Protein AF-A0A3S1CRU4-F1 (afdb_monomer)

Radius of gyration: 34.58 Å; Cα contacts (8 Å, |Δi|>4): 567; chains: 1; bounding box: 101×77×88 Å

Foldseek 3Di:
DDDLVCCVVCVVLQLVQVVLQVDPSVRSNVLSVVLVVLVVVLVVLVVVLVVLVVLLVVLVVVLVVCVVVVNPVSNVVSVVSNVVSVVVNVVSVVVSVVSVVVSVVSVLQRDDGDDPPADRDHDPLLDAFAAWDFDDDDDDPPDDDPQVVCVVVVQWAQPVQCVVPRFQDIHGDDPVVVVQVVLLVVLVCLCVVPVPADEDDFDQWADPVLCSVVSCPPNVPVFWDWDDDDVRIITGAQDVCSRVVCVCPPHDDDQVCPWHKHKYKDWHATPCPPCPPPPRDDNPGHRIDIDIDIDIDHDPVCVVVVVVSVVVSVVVSCVVVSHTDTGAFQFAQAPDLDPSSLVRSLVRLVSCVVSVHDDHPPNFFAYRRRPDGDQLRRLSSVLSVQQSVQVSVPQDPDPLSVVVVLCVVQDPPGDSCPDPSCVVPVVPVHRDGQQDDDDDPVVCVVVPVDHSSNSSVVVSVVCVVPDDDPDDDVVVVVVVVVVVVVVCVVDDDPPD

Nearest PDB structures (foldseek):
  6hdz-assembly1_A  TM=9.301E-01  e=5.511E-27  Pseudomonas aeruginosa
  7ap1-assembly1_A-2  TM=9.038E-01  e=4.448E-27  Klebsiella pneumoniae
  6he3-assembly1_A  TM=9.295E-01  e=1.370E-26  Pseudomonas aeruginosa
  6he1-assembly1_A  TM=9.240E-01  e=1.448E-25  Pseudomonas aeruginosa
  6r1n-assembly1_A-2  TM=9.636E-01  e=2.478E-24  Staphylococcus aureus

Solvent-accessible surface area (backbone atoms only — not comparable to full-atom values): 28426 Å² total; per-residue (Å²): 113,75,58,70,65,57,45,68,78,37,51,64,61,52,30,53,36,36,36,52,67,65,39,52,69,66,59,25,44,51,51,51,52,52,50,48,54,43,52,46,58,40,50,53,51,52,51,50,50,50,53,46,53,51,49,40,58,49,39,56,51,48,30,63,45,26,61,72,72,66,36,60,69,61,23,53,54,36,50,51,51,42,51,54,44,49,55,49,47,60,54,43,60,51,51,48,52,51,39,53,48,55,46,48,57,59,37,57,68,50,78,83,74,68,60,93,86,58,79,75,42,85,56,87,85,54,64,84,46,75,64,33,43,58,74,77,75,89,78,61,97,79,70,73,53,73,47,60,52,28,43,74,68,68,25,38,34,50,69,63,19,36,74,75,73,33,79,46,42,70,39,63,32,74,71,54,42,52,46,57,54,50,52,50,49,52,54,49,53,46,37,42,75,73,68,67,26,44,82,49,88,71,74,62,59,41,48,65,72,44,37,37,74,64,62,40,35,75,78,43,55,73,37,44,45,74,44,85,45,90,97,51,53,29,35,39,35,67,42,60,61,39,54,62,65,48,73,58,61,100,56,88,79,60,73,92,63,52,66,42,38,40,28,34,78,40,75,20,29,34,58,59,61,93,52,75,90,54,64,79,72,60,80,91,47,43,40,58,45,78,46,72,42,82,45,74,50,62,54,83,87,53,38,67,62,52,51,53,51,52,50,52,58,58,48,48,58,33,60,77,69,69,50,52,51,83,27,41,53,31,55,18,72,33,85,55,68,43,74,63,26,54,51,37,21,50,53,35,35,53,53,30,51,77,71,62,42,68,70,75,74,82,53,55,18,56,18,43,73,64,81,39,72,46,60,28,32,26,44,52,30,50,42,52,49,47,46,52,50,54,58,72,72,59,78,63,81,48,77,74,56,62,39,59,64,50,54,68,71,50,47,90,95,57,73,60,83,81,38,71,61,43,67,74,39,64,87,71,73,58,78,78,63,87,45,72,83,85,68,54,71,72,51,41,52,76,72,63,65,71,49,52,45,55,44,15,39,55,51,47,50,50,52,64,77,67,60,75,80,78,93,70,59,67,70,57,53,51,51,50,50,52,52,51,52,53,51,51,72,74,48,77,72,96,82,125

pLDDT: mean 89.97, std 9.86, range [47.0, 98.88]

Secondary structure (DSSP, 8-state):
---HHHHHH-HHHHHHHHHTTT--HHHHHHHHHHHHHHHHHHHHHHHHHHHHHHHHHHHHHHHHHHHHHT-HHHHHHHHHHHHHHHHHHHHHHHHHHHHHHHHHHHHHSPPPPPPTTSPP-SSGGG------BS------TTPPPHHHHHHHTT-EEHHHHHHHH-TT--EE-HHHHHHHHHHHHHHHHHHHHTS-PEE----SEE-HHHHHHTT-TTTTGGGS-EEEETTEEEEEPSSTHHHHHGGGTT----GGGPSEEEEEEEEEE---TT--SSS-SSSSS-SEEEEEEEEEE--TTTHHHHHHHHHHHHHHHHHHTT--B---------SSSSHHHHHHHHHHHHHHHHTT----SS-SSEEGGGTEE-HHHHHHHHHHHHHHHHHHT----STTTTTHHHHHHH-TT--STTSHHHHHHTTTSS---SSS--S-HHHHHHTT---HHHHHHHHHHHHHHT-PPPP--HHHHHHHHHHHHHHHHHS--S--

Structure (mmCIF, N/CA/C/O backbone):
data_AF-A0A3S1CRU4-F1
#
_entry.id   AF-A0A3S1CRU4-F1
#
loop_
_atom_site.group_PDB
_atom_site.id
_atom_site.type_symbol
_atom_site.label_atom_id
_atom_site.label_alt_id
_atom_site.label_comp_id
_atom_site.label_asym_id
_atom_site.label_entity_id
_atom_site.label_seq_id
_atom_site.pdbx_PDB_ins_code
_atom_site.Cartn_x
_atom_site.Cartn_y
_atom_site.Cartn_z
_atom_site.occupancy
_atom_site.B_iso_or_equiv
_atom_site.auth_seq_id
_atom_site.auth_comp_id
_atom_site.auth_asym_id
_atom_site.auth_atom_id
_atom_site.pdbx_PDB_model_num
ATOM 1 N N . MET A 1 1 ? -9.489 -0.286 13.761 1.00 92.62 1 MET A N 1
ATOM 2 C CA . MET A 1 1 ? -8.999 -0.083 15.146 1.00 92.62 1 MET A CA 1
ATOM 3 C C . MET A 1 1 ? -8.623 -1.430 15.743 1.00 92.62 1 MET A C 1
ATOM 5 O O . MET A 1 1 ? -9.184 -2.429 15.307 1.00 92.62 1 MET A O 1
ATOM 9 N N . LEU A 1 2 ? -7.693 -1.468 16.701 1.00 94.38 2 LEU A N 1
ATOM 10 C CA . LEU A 1 2 ? -7.370 -2.688 17.454 1.00 94.38 2 LEU A CA 1
ATOM 11 C C . LEU A 1 2 ? -8.413 -2.950 18.556 1.00 94.38 2 LEU A C 1
ATOM 13 O O . LEU A 1 2 ? -9.008 -2.009 19.081 1.00 94.38 2 LEU A O 1
ATOM 17 N N . ASP A 1 3 ? -8.614 -4.217 18.921 1.00 96.25 3 ASP A N 1
ATOM 18 C CA . ASP A 1 3 ? -9.485 -4.603 20.038 1.00 96.25 3 ASP A CA 1
ATOM 19 C C . ASP A 1 3 ? -8.827 -4.258 21.385 1.00 96.25 3 ASP A C 1
ATOM 21 O O . ASP A 1 3 ? -7.757 -4.767 21.723 1.00 96.25 3 ASP A O 1
ATOM 25 N N . ILE A 1 4 ? -9.492 -3.427 22.190 1.00 96.69 4 ILE A N 1
ATOM 26 C CA . ILE A 1 4 ? -9.035 -3.039 23.531 1.00 96.69 4 ILE A CA 1
ATOM 27 C C . ILE A 1 4 ? -8.886 -4.233 24.486 1.00 96.69 4 ILE A C 1
ATOM 29 O O . ILE A 1 4 ? -8.066 -4.200 25.407 1.00 96.69 4 ILE A O 1
ATOM 33 N N . LYS A 1 5 ? -9.631 -5.325 24.276 1.00 97.00 5 LYS A N 1
ATOM 34 C CA . LYS A 1 5 ? -9.402 -6.572 25.010 1.00 97.00 5 LYS A CA 1
ATOM 35 C C . LYS A 1 5 ? -8.066 -7.199 24.610 1.00 97.00 5 LYS A C 1
ATOM 37 O O . LYS A 1 5 ? -7.281 -7.519 25.496 1.00 97.00 5 LYS A O 1
ATOM 42 N N . TRP A 1 6 ? -7.771 -7.306 23.314 1.00 97.44 6 TRP A N 1
ATOM 43 C CA . TRP A 1 6 ? -6.476 -7.810 22.847 1.00 97.44 6 TRP A CA 1
ATOM 44 C C . TRP A 1 6 ? -5.304 -6.971 23.377 1.00 97.44 6 TRP A C 1
ATOM 46 O O . TRP A 1 6 ? -4.314 -7.551 23.814 1.00 97.44 6 TRP A O 1
ATOM 56 N N . ILE A 1 7 ? -5.433 -5.637 23.421 1.00 97.69 7 ILE A N 1
ATOM 57 C CA . ILE A 1 7 ? -4.404 -4.729 23.970 1.00 97.69 7 ILE A CA 1
ATOM 58 C C . ILE A 1 7 ? -4.123 -5.024 25.449 1.00 97.69 7 ILE A C 1
ATOM 60 O O . ILE A 1 7 ? -2.967 -5.164 25.841 1.00 97.69 7 ILE A O 1
ATOM 64 N N . ARG A 1 8 ? -5.176 -5.147 26.263 1.00 96.62 8 ARG A N 1
ATOM 65 C CA . ARG A 1 8 ? -5.100 -5.490 27.695 1.00 96.62 8 ARG A CA 1
ATOM 66 C C . ARG A 1 8 ? -4.447 -6.854 27.935 1.00 96.62 8 ARG A C 1
ATOM 68 O O . ARG A 1 8 ? -3.673 -7.001 28.876 1.00 96.62 8 ARG A O 1
ATOM 75 N N . ASP A 1 9 ? -4.770 -7.833 27.093 1.00 97.75 9 ASP A N 1
ATOM 76 C CA . ASP A 1 9 ? -4.267 -9.202 27.209 1.00 97.75 9 ASP A CA 1
ATOM 77 C C . ASP A 1 9 ? -2.822 -9.330 26.657 1.00 97.75 9 ASP A C 1
ATOM 79 O O . ASP A 1 9 ? -2.074 -10.206 27.088 1.00 97.75 9 ASP A O 1
ATOM 83 N N . ASN A 1 10 ? -2.397 -8.439 25.744 1.00 97.12 10 ASN A N 1
ATOM 84 C CA . ASN A 1 10 ? -1.111 -8.494 25.025 1.00 97.12 10 ASN A CA 1
ATOM 85 C C . ASN A 1 10 ? -0.343 -7.144 24.990 1.00 97.12 10 ASN A C 1
ATOM 87 O O . ASN A 1 10 ? 0.166 -6.757 23.932 1.00 97.12 10 ASN A O 1
ATOM 91 N N . PRO A 1 11 ? -0.183 -6.412 26.112 1.00 97.31 11 PRO A N 1
ATOM 92 C CA . PRO A 1 11 ? 0.330 -5.037 26.094 1.00 97.31 11 PRO A CA 1
ATOM 93 C C . PRO A 1 11 ? 1.755 -4.941 25.535 1.00 97.31 11 PRO A C 1
ATOM 95 O O . PRO A 1 11 ? 2.062 -4.059 24.737 1.00 97.31 11 PRO A O 1
ATOM 98 N N . LYS A 1 12 ? 2.615 -5.906 25.888 1.00 97.44 12 LYS A N 1
ATOM 99 C CA . LYS A 1 12 ? 4.001 -5.986 25.402 1.00 97.44 12 LYS A CA 1
ATOM 100 C C . LYS A 1 12 ? 4.081 -6.154 23.885 1.00 97.44 12 LYS A C 1
ATOM 102 O O . LYS A 1 12 ? 4.897 -5.492 23.255 1.00 97.44 12 LYS A O 1
ATOM 107 N N . ALA A 1 13 ? 3.204 -6.975 23.303 1.00 96.12 13 ALA A N 1
ATOM 108 C CA . ALA A 1 13 ? 3.175 -7.203 21.861 1.00 96.12 13 ALA A CA 1
ATOM 109 C C . ALA A 1 13 ? 2.821 -5.916 21.100 1.00 96.12 13 ALA A C 1
ATOM 111 O O . ALA A 1 13 ? 3.416 -5.638 20.062 1.00 96.12 13 ALA A O 1
ATOM 112 N N . LEU A 1 14 ? 1.911 -5.090 21.637 1.00 96.88 14 LEU A N 1
ATOM 113 C CA . LEU A 1 14 ? 1.619 -3.783 21.049 1.00 96.88 14 LEU A CA 1
ATOM 114 C C . LEU A 1 14 ? 2.794 -2.803 21.197 1.00 96.88 14 LEU A C 1
ATOM 116 O O . LEU A 1 14 ? 3.118 -2.118 20.231 1.00 96.88 14 LEU A O 1
ATOM 120 N N . VAL A 1 15 ? 3.468 -2.754 22.353 1.00 97.75 15 VAL A N 1
ATOM 121 C CA . VAL A 1 15 ? 4.669 -1.911 22.530 1.00 97.75 15 VAL A CA 1
ATOM 122 C C . VAL A 1 15 ? 5.757 -2.294 21.522 1.00 97.75 15 VAL A C 1
ATOM 124 O O . VAL A 1 15 ? 6.269 -1.430 20.813 1.00 97.75 15 VAL A O 1
ATOM 127 N N . GLU A 1 16 ? 6.064 -3.586 21.392 1.00 95.44 16 GLU A N 1
ATOM 128 C CA . GLU A 1 16 ? 7.033 -4.102 20.417 1.00 95.44 16 GLU A CA 1
ATOM 129 C C . GLU A 1 16 ? 6.610 -3.786 18.971 1.00 95.44 16 GLU A C 1
ATOM 131 O O . GLU A 1 16 ? 7.430 -3.329 18.173 1.00 95.44 16 GLU A O 1
ATOM 136 N N . ALA A 1 17 ? 5.325 -3.942 18.637 1.00 93.69 17 ALA A N 1
ATOM 137 C CA . ALA A 1 17 ? 4.779 -3.603 17.325 1.00 93.69 17 ALA A CA 1
ATOM 138 C C . ALA A 1 17 ? 4.880 -2.104 16.993 1.00 93.69 17 ALA A C 1
ATOM 140 O O . ALA A 1 17 ? 5.190 -1.758 15.854 1.00 93.69 17 ALA A O 1
ATOM 141 N N . LEU A 1 18 ? 4.655 -1.207 17.959 1.00 93.81 18 LEU A N 1
ATOM 142 C CA . LEU A 1 18 ? 4.819 0.239 17.771 1.00 93.81 18 LEU A CA 1
ATOM 143 C C . LEU A 1 18 ? 6.297 0.620 17.599 1.00 93.81 18 LEU A C 1
ATOM 145 O O . LEU A 1 18 ? 6.619 1.433 16.731 1.00 93.81 18 LEU A O 1
ATOM 149 N N . VAL A 1 19 ? 7.209 -0.018 18.340 1.00 93.69 19 VAL A N 1
ATOM 150 C CA . VAL A 1 19 ? 8.662 0.172 18.171 1.00 93.69 19 VAL A CA 1
ATOM 151 C C . VAL A 1 19 ? 9.138 -0.308 16.793 1.00 93.69 19 VAL A C 1
ATOM 153 O O . VAL A 1 19 ? 9.908 0.400 16.145 1.00 93.69 19 VAL A O 1
ATOM 156 N N . LYS A 1 20 ? 8.612 -1.430 16.268 1.00 88.94 20 LYS A N 1
ATOM 157 C CA . LYS A 1 20 ? 8.838 -1.849 14.863 1.00 88.94 20 LYS A CA 1
ATOM 158 C C . LYS A 1 20 ? 8.365 -0.801 13.837 1.00 88.94 20 LYS A C 1
ATOM 160 O O . LYS A 1 20 ? 8.804 -0.843 12.694 1.00 88.94 20 LYS A O 1
ATOM 165 N N . ARG A 1 21 ? 7.483 0.131 14.225 1.00 85.12 21 ARG A N 1
ATOM 166 C CA . ARG A 1 21 ? 6.990 1.260 13.411 1.00 85.12 21 ARG A CA 1
ATOM 167 C C . ARG A 1 21 ? 7.681 2.593 13.742 1.00 85.12 21 ARG A C 1
ATOM 169 O O . ARG A 1 21 ? 7.079 3.652 13.556 1.00 85.12 21 ARG A O 1
ATOM 176 N N . SER A 1 22 ? 8.916 2.542 14.238 1.00 87.44 22 SER A N 1
ATOM 177 C CA . SER A 1 22 ? 9.774 3.701 14.537 1.00 87.44 22 SER A CA 1
ATOM 178 C C . SER A 1 22 ? 9.317 4.598 15.698 1.00 87.44 22 SER A C 1
ATOM 180 O O . SER A 1 22 ? 9.820 5.714 15.830 1.00 87.44 22 SER A O 1
ATOM 182 N N . TRP A 1 23 ? 8.405 4.140 16.563 1.00 90.38 23 TRP A N 1
ATOM 183 C CA . TRP A 1 23 ? 8.109 4.833 17.826 1.00 90.38 23 TRP A CA 1
ATOM 184 C C . TRP A 1 23 ? 9.248 4.584 18.820 1.00 90.38 23 TRP A C 1
ATOM 186 O O . TRP A 1 23 ? 9.810 3.485 18.853 1.00 90.38 23 TRP A O 1
ATOM 196 N N . SER A 1 24 ? 9.577 5.551 19.683 1.00 94.81 24 SER A N 1
ATOM 197 C CA . SER A 1 24 ? 10.478 5.241 20.796 1.00 94.81 24 SER A CA 1
ATOM 198 C C . SER A 1 24 ? 9.792 4.295 21.788 1.00 94.81 24 SER A C 1
ATOM 200 O O . SER A 1 24 ? 8.573 4.329 21.974 1.00 94.81 24 SER A O 1
ATOM 202 N N . ALA A 1 25 ? 10.579 3.469 22.482 1.00 94.75 25 ALA A N 1
ATOM 203 C CA . ALA A 1 25 ? 10.045 2.545 23.484 1.00 94.75 25 ALA A CA 1
ATOM 204 C C . ALA A 1 25 ? 9.262 3.267 24.602 1.00 94.75 25 ALA A C 1
ATOM 206 O O . ALA A 1 25 ? 8.289 2.723 25.114 1.00 94.75 25 ALA A O 1
ATOM 207 N N . GLY A 1 26 ? 9.648 4.503 24.948 1.00 97.19 26 GLY A N 1
ATOM 208 C CA . GLY A 1 26 ? 8.940 5.324 25.934 1.00 97.19 26 GLY A CA 1
ATOM 209 C C . GLY A 1 26 ? 7.581 5.827 25.440 1.00 97.19 26 GLY A C 1
ATOM 210 O O . GLY A 1 26 ? 6.601 5.742 26.175 1.00 97.19 26 GLY A O 1
ATOM 211 N N . GLU A 1 27 ? 7.496 6.303 24.194 1.00 96.19 27 GLU A N 1
ATOM 212 C CA . GLU A 1 27 ? 6.227 6.729 23.580 1.00 96.19 27 GLU A CA 1
ATOM 213 C C . GLU A 1 27 ? 5.273 5.545 23.394 1.00 96.19 27 GLU A C 1
ATOM 215 O O . GLU A 1 27 ? 4.097 5.641 23.739 1.00 96.19 27 GLU A O 1
ATOM 220 N N . ALA A 1 28 ? 5.789 4.411 22.907 1.00 96.12 28 ALA A N 1
ATOM 221 C CA . ALA A 1 28 ? 5.023 3.183 22.734 1.00 96.12 28 ALA A CA 1
ATOM 222 C C . ALA A 1 28 ? 4.461 2.667 24.070 1.00 96.12 28 ALA A C 1
ATOM 224 O O . ALA A 1 28 ? 3.264 2.401 24.164 1.00 96.12 28 ALA A O 1
ATOM 225 N N . GLN A 1 29 ? 5.293 2.585 25.116 1.00 97.81 29 GLN A N 1
ATOM 226 C CA . GLN A 1 29 ? 4.861 2.168 26.453 1.00 97.81 29 GLN A CA 1
ATOM 227 C C . GLN A 1 29 ? 3.811 3.130 27.032 1.00 97.81 29 GLN A C 1
ATOM 229 O O . GLN A 1 29 ? 2.741 2.688 27.441 1.00 97.81 29 GLN A O 1
ATOM 234 N N . SER A 1 30 ? 4.064 4.443 26.979 1.00 97.56 30 SER A N 1
ATOM 235 C CA . SER A 1 30 ? 3.141 5.474 27.481 1.00 97.56 30 SER A CA 1
ATOM 236 C C . SER A 1 30 ? 1.776 5.447 26.776 1.00 97.56 30 SER A C 1
ATOM 238 O O . SER A 1 30 ? 0.739 5.595 27.423 1.00 97.56 30 SER A O 1
ATOM 240 N N . MET A 1 31 ? 1.751 5.200 25.460 1.00 96.25 31 MET A N 1
ATOM 241 C CA . MET A 1 31 ? 0.506 5.058 24.699 1.00 96.25 31 MET A CA 1
ATOM 242 C C . MET A 1 31 ? -0.294 3.823 25.133 1.00 96.25 31 MET A C 1
ATOM 244 O O . MET A 1 31 ? -1.507 3.910 25.326 1.00 96.25 31 MET A O 1
ATOM 248 N N . VAL A 1 32 ? 0.371 2.676 25.306 1.00 97.69 32 VAL A N 1
ATOM 249 C CA . VAL A 1 32 ? -0.285 1.428 25.728 1.00 97.69 32 VAL A CA 1
ATOM 250 C C . VAL A 1 32 ? -0.810 1.532 27.162 1.00 97.69 32 VAL A C 1
ATOM 252 O O . VAL A 1 32 ? -1.967 1.190 27.407 1.00 97.69 32 VAL A O 1
ATOM 255 N N . ASP A 1 33 ? -0.018 2.080 28.084 1.00 97.56 33 ASP A N 1
ATOM 256 C CA . ASP A 1 33 ? -0.437 2.303 29.472 1.00 97.56 33 ASP A CA 1
ATOM 257 C C . ASP A 1 33 ? -1.618 3.288 29.550 1.00 97.56 33 ASP A C 1
ATOM 259 O O . ASP A 1 33 ? -2.579 3.053 30.284 1.00 97.56 33 ASP A O 1
ATOM 263 N N . GLY A 1 34 ? -1.606 4.351 28.735 1.00 97.31 34 GLY A N 1
ATOM 264 C CA . GLY A 1 34 ? -2.705 5.316 28.632 1.00 97.31 34 GLY A CA 1
ATOM 265 C C . GLY A 1 34 ? -4.014 4.713 28.105 1.00 97.31 34 GLY A C 1
ATOM 266 O O . GLY A 1 34 ? -5.089 5.029 28.622 1.00 97.31 34 GLY A O 1
ATOM 267 N N . LEU A 1 35 ? -3.943 3.807 27.122 1.00 97.50 35 LEU A N 1
ATOM 268 C CA . LEU A 1 35 ? -5.106 3.056 26.629 1.00 97.50 35 LEU A CA 1
ATOM 269 C C . LEU A 1 35 ? -5.670 2.113 27.700 1.00 97.50 35 LEU A C 1
ATOM 271 O O . LEU A 1 35 ? -6.887 2.053 27.880 1.00 97.50 35 LEU A O 1
ATOM 275 N N . ILE A 1 36 ? -4.803 1.414 28.437 1.00 97.75 36 ILE A N 1
ATOM 276 C CA . ILE A 1 36 ? -5.215 0.492 29.504 1.00 97.75 36 ILE A CA 1
ATOM 277 C C . ILE A 1 36 ? -5.865 1.252 30.663 1.00 97.75 36 ILE A C 1
ATOM 279 O O . ILE A 1 36 ? -6.948 0.867 31.096 1.00 97.75 36 ILE A O 1
ATOM 283 N N . ALA A 1 37 ? -5.277 2.368 31.103 1.00 97.19 37 ALA A N 1
ATOM 284 C CA . ALA A 1 37 ? -5.862 3.223 32.137 1.00 97.19 37 ALA A CA 1
ATOM 285 C C . ALA A 1 37 ? -7.216 3.825 31.706 1.00 97.19 37 ALA A C 1
ATOM 287 O O . ALA A 1 37 ? -8.126 3.972 32.524 1.00 97.19 37 ALA A O 1
ATOM 288 N N . SER A 1 38 ? -7.381 4.133 30.415 1.00 96.50 38 SER A N 1
ATOM 289 C CA . SER A 1 38 ? -8.649 4.626 29.860 1.00 96.50 38 SER A CA 1
ATOM 290 C C . SER A 1 38 ? -9.744 3.550 29.859 1.00 96.50 38 SER A C 1
ATOM 292 O O . SER A 1 38 ? -10.884 3.832 30.228 1.00 96.50 38 SER A O 1
ATOM 294 N N . ASP A 1 39 ? -9.413 2.306 29.494 1.00 97.19 39 ASP A N 1
ATOM 295 C CA . ASP A 1 39 ? -10.330 1.162 29.592 1.00 97.19 39 ASP A CA 1
ATOM 296 C C . ASP A 1 39 ? -10.639 0.772 31.049 1.00 97.19 39 ASP A C 1
ATOM 298 O O . ASP A 1 39 ? -11.781 0.424 31.356 1.00 97.19 39 ASP A O 1
ATOM 302 N N . GLU A 1 40 ? -9.668 0.871 31.958 1.00 96.75 40 GLU A N 1
ATOM 303 C CA . GLU A 1 40 ? -9.871 0.634 33.389 1.00 96.75 40 GLU A CA 1
ATOM 304 C C . GLU A 1 40 ? -10.861 1.646 33.975 1.00 96.75 40 GLU A C 1
ATOM 306 O O . GLU A 1 40 ? -11.920 1.239 34.455 1.00 96.75 40 GLU A O 1
ATOM 311 N N . ALA A 1 41 ? -10.609 2.950 33.808 1.00 95.44 41 ALA A N 1
ATOM 312 C CA . ALA A 1 41 ? -11.509 4.011 34.264 1.00 95.44 41 ALA A CA 1
ATOM 313 C C . ALA A 1 41 ? -12.925 3.882 33.668 1.00 95.44 41 ALA A C 1
ATOM 315 O O . ALA A 1 41 ? -13.926 4.086 34.358 1.00 95.44 41 ALA A O 1
ATOM 316 N N . ARG A 1 42 ? -13.027 3.490 32.389 1.00 96.31 42 ARG A N 1
ATOM 317 C CA . ARG A 1 42 ? -14.299 3.160 31.730 1.00 96.31 42 ARG A CA 1
ATOM 318 C C . ARG A 1 42 ? -15.011 1.995 32.422 1.00 96.31 42 ARG A C 1
ATOM 320 O O . ARG A 1 42 ? -16.200 2.092 32.719 1.00 96.31 42 ARG A O 1
ATOM 327 N N . ARG A 1 43 ? -14.315 0.884 32.675 1.00 96.12 43 ARG A N 1
ATOM 328 C CA . ARG A 1 43 ? -14.899 -0.331 33.270 1.00 96.12 43 ARG A CA 1
ATOM 329 C C . ARG A 1 43 ? -15.291 -0.142 34.730 1.00 96.12 43 ARG A C 1
ATOM 331 O O . ARG A 1 43 ? -16.345 -0.642 35.121 1.00 96.12 43 ARG A O 1
ATOM 338 N N . GLU A 1 44 ? -14.497 0.580 35.515 1.00 96.25 44 GLU A N 1
ATOM 339 C CA . GLU A 1 44 ? -14.848 0.961 36.887 1.00 96.25 44 GLU A CA 1
ATOM 340 C C . GLU A 1 44 ? -16.146 1.775 36.905 1.00 96.25 44 GLU A C 1
ATOM 342 O O . GLU A 1 44 ? -17.097 1.413 37.599 1.00 96.25 44 GLU A O 1
ATOM 347 N N . HIS A 1 45 ? -16.229 2.805 36.058 1.00 95.44 45 HIS A N 1
ATOM 348 C CA . HIS A 1 45 ? -17.403 3.670 35.936 1.00 95.44 45 HIS A CA 1
ATOM 349 C C . HIS A 1 45 ? -18.669 2.911 35.503 1.00 95.44 45 HIS A C 1
ATOM 351 O O . HIS A 1 45 ? -19.727 3.063 36.116 1.00 95.44 45 HIS A O 1
ATOM 357 N N . VAL A 1 46 ? -18.562 2.029 34.502 1.00 94.62 46 VAL A N 1
ATOM 358 C CA . VAL A 1 46 ? -19.665 1.145 34.071 1.00 94.62 46 VAL A CA 1
ATOM 359 C C . VAL A 1 46 ? -20.095 0.198 35.201 1.00 94.62 46 VAL A C 1
ATOM 361 O O . VAL A 1 46 ? -21.291 -0.022 35.403 1.00 94.62 46 VAL A O 1
ATOM 364 N N . THR A 1 47 ? -19.147 -0.330 35.980 1.00 96.06 47 THR A N 1
ATOM 365 C CA . THR A 1 47 ? -19.437 -1.216 37.121 1.00 96.06 47 THR A CA 1
ATOM 366 C C . THR A 1 47 ? -20.146 -0.462 38.252 1.00 96.06 47 THR A C 1
ATOM 368 O O . THR A 1 47 ? -21.104 -0.981 38.837 1.00 96.06 47 THR A O 1
ATOM 371 N N . GLU A 1 48 ? -19.744 0.781 38.544 1.00 94.88 48 GLU A N 1
ATOM 372 C CA . GLU A 1 48 ? -20.453 1.619 39.516 1.00 94.88 48 GLU A CA 1
ATOM 373 C C . GLU A 1 48 ? -21.870 1.949 39.023 1.00 94.88 48 GLU A C 1
ATOM 375 O O . GLU A 1 48 ? -22.831 1.772 39.774 1.00 94.88 48 GLU A O 1
ATOM 380 N N . LEU A 1 49 ? -22.036 2.344 37.755 1.00 94.50 49 LEU A N 1
ATOM 381 C CA . LEU A 1 49 ? -23.351 2.593 37.153 1.00 94.50 49 LEU A CA 1
ATOM 382 C C . LEU A 1 49 ? -24.290 1.388 37.275 1.00 94.50 49 LEU A C 1
ATOM 384 O O . LEU A 1 49 ? -25.433 1.551 37.713 1.00 94.50 49 LEU A O 1
ATOM 388 N N . GLN A 1 50 ? -23.811 0.183 36.953 1.00 94.38 50 GLN A N 1
ATOM 389 C CA . GLN A 1 50 ? -24.578 -1.057 37.110 1.00 94.38 50 GLN A CA 1
ATOM 390 C C . GLN A 1 50 ? -24.961 -1.291 38.576 1.00 94.38 50 GLN A C 1
ATOM 392 O O . GLN A 1 50 ? -26.143 -1.456 38.880 1.00 94.38 50 GLN A O 1
ATOM 397 N N . THR A 1 51 ? -24.005 -1.177 39.503 1.00 95.69 51 THR A N 1
ATOM 398 C CA . THR A 1 51 ? -24.241 -1.317 40.954 1.00 95.69 51 THR A CA 1
ATOM 399 C C . THR A 1 51 ? -25.315 -0.339 41.456 1.00 95.69 51 THR A C 1
ATOM 401 O O . THR A 1 51 ? -26.196 -0.696 42.246 1.00 95.69 51 THR A O 1
ATOM 404 N N . LYS A 1 52 ? -25.297 0.909 40.974 1.00 94.69 52 LYS A N 1
ATOM 405 C CA . LYS A 1 52 ? -26.279 1.944 41.338 1.00 94.69 52 LYS A CA 1
ATOM 406 C C . LYS A 1 52 ? -27.643 1.674 40.702 1.00 94.69 52 LYS A C 1
ATOM 408 O O . LYS A 1 52 ? -28.660 1.849 41.372 1.00 94.69 52 LYS A O 1
ATOM 413 N N . GLN A 1 53 ? -27.701 1.204 39.454 1.00 93.56 53 GLN A N 1
ATOM 414 C CA . GLN A 1 53 ? -28.953 0.780 38.815 1.00 93.56 53 GLN A CA 1
ATOM 415 C C . GLN A 1 53 ? -29.583 -0.424 39.534 1.00 93.56 53 GLN A C 1
ATOM 417 O O . GLN A 1 53 ? -30.795 -0.427 39.770 1.00 93.56 53 GLN A O 1
ATOM 422 N N . GLU A 1 54 ? -28.785 -1.407 39.953 1.00 95.62 54 GLU A N 1
ATOM 423 C CA . GLU A 1 54 ? -29.240 -2.529 40.777 1.00 95.62 54 GLU A CA 1
ATOM 424 C C . GLU A 1 54 ? -29.774 -2.052 42.131 1.00 95.62 54 GLU A C 1
ATOM 426 O O . GLU A 1 54 ? -30.912 -2.383 42.486 1.00 95.62 54 GLU A O 1
ATOM 431 N N . ARG A 1 55 ? -29.029 -1.195 42.851 1.00 95.62 55 ARG A N 1
ATOM 432 C CA . ARG A 1 55 ? -29.493 -0.627 44.128 1.00 95.62 55 ARG A CA 1
ATOM 433 C C . ARG A 1 55 ? -30.775 0.186 43.960 1.00 95.62 55 ARG A C 1
ATOM 435 O O . ARG A 1 55 ? -31.694 0.002 44.752 1.00 95.62 55 ARG A O 1
ATOM 442 N N . ARG A 1 56 ? -30.906 1.003 42.906 1.00 94.81 56 ARG A N 1
ATOM 443 C CA . ARG A 1 56 ? -32.150 1.724 42.566 1.00 94.81 56 ARG A CA 1
ATOM 444 C C . ARG A 1 56 ? -33.329 0.763 42.412 1.00 94.81 56 ARG A C 1
ATOM 446 O O . ARG A 1 56 ? -34.419 1.027 42.923 1.00 94.81 56 ARG A O 1
ATOM 453 N N . ASN A 1 57 ? -33.125 -0.342 41.695 1.00 93.69 57 ASN A N 1
ATOM 454 C CA . ASN A 1 57 ? -34.163 -1.335 41.426 1.00 93.69 57 ASN A CA 1
ATOM 455 C C . ASN A 1 57 ? -34.544 -2.120 42.699 1.00 93.69 57 ASN A C 1
ATOM 457 O O . ASN A 1 57 ? -35.719 -2.443 42.885 1.00 93.69 57 ASN A O 1
ATOM 461 N N . ALA A 1 58 ? -33.584 -2.394 43.589 1.00 95.00 58 ALA A N 1
ATOM 462 C CA . ALA A 1 58 ? -33.818 -2.995 44.903 1.00 95.00 58 ALA A CA 1
ATOM 463 C C . ALA A 1 58 ? -34.562 -2.033 45.848 1.00 95.00 58 ALA A C 1
ATOM 465 O O . ALA A 1 58 ? -35.657 -2.358 46.307 1.00 95.00 58 ALA A O 1
ATOM 466 N N . ALA A 1 59 ? -34.051 -0.812 46.034 1.00 93.38 59 ALA A N 1
ATOM 467 C CA . ALA A 1 59 ? -34.664 0.230 46.857 1.00 93.38 59 ALA A CA 1
ATOM 468 C C . ALA A 1 59 ? -36.099 0.564 46.402 1.00 93.38 59 ALA A C 1
ATOM 470 O O . ALA A 1 59 ? -36.995 0.714 47.228 1.00 93.38 59 ALA A O 1
ATOM 471 N N . SER A 1 60 ? -36.375 0.567 45.091 1.00 92.38 60 SER A N 1
ATOM 472 C CA . SER A 1 60 ? -37.740 0.737 44.562 1.00 92.38 60 SER A CA 1
ATOM 473 C C . SER A 1 60 ? -38.709 -0.370 45.016 1.00 92.38 60 SER A C 1
ATOM 475 O O . SER A 1 60 ? -39.877 -0.093 45.294 1.00 92.38 60 SER A O 1
ATOM 477 N N . LYS A 1 61 ? -38.241 -1.622 45.141 1.00 93.56 61 LYS A N 1
ATOM 478 C CA . LYS A 1 61 ? -39.033 -2.732 45.708 1.00 93.56 61 LYS A CA 1
ATOM 479 C C . LYS A 1 61 ? -39.173 -2.594 47.227 1.00 93.56 61 LYS A C 1
ATOM 481 O O . LYS A 1 61 ? -40.253 -2.842 47.759 1.00 93.56 61 LYS A O 1
ATOM 486 N N . GLU A 1 62 ? -38.115 -2.164 47.915 1.00 94.12 62 GLU A N 1
ATOM 487 C CA . GLU A 1 62 ? -38.114 -1.907 49.362 1.00 94.12 62 GLU A CA 1
ATOM 488 C C . GLU A 1 62 ? -39.117 -0.804 49.746 1.00 94.12 62 GLU A C 1
ATOM 490 O O . GLU A 1 62 ? -39.884 -1.006 50.685 1.00 94.12 62 GLU A O 1
ATOM 495 N N . ILE A 1 63 ? -39.227 0.288 48.974 1.00 92.06 63 ILE A N 1
ATOM 496 C CA . ILE A 1 63 ? -40.265 1.327 49.151 1.00 92.06 63 ILE A CA 1
ATOM 497 C C . ILE A 1 63 ? -41.665 0.703 49.084 1.00 92.06 63 ILE A C 1
ATOM 499 O O . ILE A 1 63 ? -42.501 0.950 49.953 1.00 92.06 63 ILE A O 1
ATOM 503 N N . GLY A 1 64 ? -41.926 -0.143 48.081 1.00 89.62 64 GLY A N 1
ATOM 504 C CA . GLY A 1 64 ? -43.204 -0.847 47.936 1.00 89.62 64 GLY A CA 1
ATOM 505 C C . GLY A 1 64 ? -43.507 -1.836 49.071 1.00 89.62 64 GLY A C 1
ATOM 506 O O . GLY A 1 64 ? -44.671 -2.157 49.318 1.00 89.62 64 GLY A O 1
ATOM 507 N N . ASN A 1 65 ? -42.488 -2.310 49.790 1.00 91.69 65 ASN A N 1
ATOM 508 C CA . ASN A 1 65 ? -42.652 -3.125 50.992 1.00 91.69 65 ASN A CA 1
ATOM 509 C C . ASN A 1 65 ? -42.907 -2.250 52.228 1.00 91.69 65 ASN A C 1
ATOM 511 O O . ASN A 1 65 ? -43.896 -2.482 52.919 1.00 91.69 65 ASN A O 1
ATOM 515 N N . ALA A 1 66 ? -42.100 -1.208 52.449 1.00 90.06 66 ALA A N 1
ATOM 516 C CA . ALA A 1 66 ? -42.232 -0.273 53.570 1.00 90.06 66 ALA A CA 1
ATOM 517 C C . ALA A 1 66 ? -43.600 0.437 53.583 1.00 90.06 66 ALA A C 1
ATOM 519 O O . ALA A 1 66 ? -44.267 0.507 54.615 1.00 90.06 66 ALA A O 1
ATOM 520 N N . MET A 1 67 ? -44.083 0.865 52.410 1.00 88.38 67 MET A N 1
ATOM 521 C CA . MET A 1 67 ? -45.427 1.435 52.246 1.00 88.38 67 MET A CA 1
ATOM 522 C C . MET A 1 67 ? -46.546 0.432 52.583 1.00 88.38 67 MET A C 1
ATOM 524 O O . MET A 1 67 ? -47.598 0.841 53.067 1.00 88.38 67 MET A O 1
ATOM 528 N N . ARG A 1 68 ? -46.339 -0.876 52.354 1.00 90.19 68 ARG A N 1
ATOM 529 C CA . ARG A 1 68 ? -47.308 -1.931 52.711 1.00 90.19 68 ARG A CA 1
ATOM 530 C C . ARG A 1 68 ? -47.267 -2.311 54.191 1.00 90.19 68 ARG A C 1
ATOM 532 O O . ARG A 1 68 ? -48.299 -2.699 54.725 1.00 90.19 68 ARG A O 1
ATOM 539 N N . SER A 1 69 ? -46.115 -2.190 54.850 1.00 90.38 69 SER A N 1
ATOM 540 C CA . SER A 1 69 ? -45.971 -2.415 56.296 1.00 90.38 69 SER A CA 1
ATOM 541 C C . SER A 1 69 ? -46.290 -1.181 57.150 1.00 90.38 69 SER A C 1
ATOM 543 O O . SER A 1 69 ? -46.236 -1.270 58.373 1.00 90.38 69 SER A O 1
ATOM 545 N N . GLY A 1 70 ? -46.616 -0.039 56.533 1.00 90.12 70 GLY A N 1
ATOM 546 C CA . GLY A 1 70 ? -46.917 1.215 57.231 1.00 90.12 70 GLY A CA 1
ATOM 547 C C . GLY A 1 70 ? -45.687 1.968 57.756 1.00 90.12 70 GLY A C 1
ATOM 548 O O . GLY A 1 70 ? -45.844 2.927 58.510 1.00 90.12 70 GLY A O 1
ATOM 549 N N . ASP A 1 71 ? -44.473 1.575 57.358 1.00 90.69 71 ASP A N 1
ATOM 550 C CA . ASP A 1 71 ? -43.234 2.239 57.774 1.00 90.69 71 ASP A CA 1
ATOM 551 C C . ASP A 1 71 ? -42.936 3.441 56.865 1.00 90.69 71 ASP A C 1
ATOM 553 O O . ASP A 1 71 ? -42.162 3.378 55.904 1.00 90.69 71 ASP A O 1
ATOM 557 N N . ALA A 1 72 ? -43.601 4.556 57.168 1.00 87.69 72 ALA A N 1
ATOM 558 C CA . ALA A 1 72 ? -43.436 5.809 56.439 1.00 87.69 72 ALA A CA 1
ATOM 559 C C . ALA A 1 72 ? -42.011 6.386 56.555 1.00 87.69 72 ALA A C 1
ATOM 561 O O . ALA A 1 72 ? -41.532 7.015 55.613 1.00 87.69 72 ALA A O 1
ATOM 562 N N . ALA A 1 73 ? -41.314 6.156 57.675 1.00 90.06 73 ALA A N 1
ATOM 563 C CA . ALA A 1 73 ? -39.966 6.680 57.891 1.00 90.06 73 ALA A CA 1
ATOM 564 C C . ALA A 1 73 ? -38.939 5.972 56.994 1.00 90.06 73 ALA A C 1
ATOM 566 O O . ALA A 1 73 ? -38.121 6.629 56.344 1.00 90.06 73 ALA A O 1
ATOM 567 N N . LEU A 1 74 ? -39.020 4.641 56.898 1.00 88.94 74 LEU A N 1
ATOM 568 C CA . LEU A 1 74 ? -38.208 3.860 55.969 1.00 88.94 74 LEU A CA 1
ATOM 569 C C . LEU A 1 74 ? -38.558 4.181 54.508 1.00 88.94 74 LEU A C 1
ATOM 571 O O . LEU A 1 74 ? -37.656 4.334 53.685 1.00 88.94 74 LEU A O 1
ATOM 575 N N . ALA A 1 75 ? -39.847 4.336 54.187 1.00 88.44 75 ALA A N 1
ATOM 576 C CA . ALA A 1 75 ? -40.290 4.664 52.834 1.00 88.44 75 ALA A CA 1
ATOM 577 C C . ALA A 1 75 ? -39.753 6.022 52.341 1.00 88.44 75 ALA A C 1
ATOM 579 O O . ALA A 1 75 ? -39.261 6.094 51.216 1.00 88.44 75 ALA A O 1
ATOM 580 N N . GLU A 1 76 ? -39.795 7.083 53.157 1.00 91.56 76 GLU A N 1
ATOM 581 C CA . GLU A 1 76 ? -39.232 8.389 52.774 1.00 91.56 76 GLU A CA 1
ATOM 582 C C . GLU A 1 76 ? -37.701 8.360 52.667 1.00 91.56 76 GLU A C 1
ATOM 584 O O . GLU A 1 76 ? -37.148 8.899 51.707 1.00 91.56 76 GLU A O 1
ATOM 589 N N . LYS A 1 77 ? -37.004 7.657 53.573 1.00 93.62 77 LYS A N 1
ATOM 590 C CA . LYS A 1 77 ? -35.545 7.479 53.476 1.00 93.62 77 LYS A CA 1
ATOM 591 C C . LYS A 1 77 ? -35.140 6.814 52.154 1.00 93.62 77 LYS A C 1
ATOM 593 O O . LYS A 1 77 ? -34.226 7.285 51.483 1.00 93.62 77 LYS A O 1
ATOM 598 N N . LEU A 1 78 ? -35.831 5.743 51.765 1.00 92.62 78 LEU A N 1
ATOM 599 C CA . LEU A 1 78 ? -35.552 5.028 50.518 1.00 92.62 78 LEU A CA 1
ATOM 600 C C . LEU A 1 78 ? -35.937 5.846 49.272 1.00 92.62 78 LEU A C 1
ATOM 602 O O . LEU A 1 78 ? -35.260 5.747 48.251 1.00 92.62 78 LEU A O 1
ATOM 606 N N . LYS A 1 79 ? -36.985 6.683 49.331 1.00 91.62 79 LYS A N 1
ATOM 607 C CA . LYS A 1 79 ? -37.311 7.626 48.243 1.00 91.62 79 LYS A CA 1
ATOM 608 C C . LYS A 1 79 ? -36.205 8.660 48.037 1.00 91.62 79 LYS A C 1
ATOM 610 O O . LYS A 1 79 ? -35.871 8.942 46.888 1.00 91.62 79 LYS A O 1
ATOM 615 N N . ALA A 1 80 ? -35.636 9.197 49.119 1.00 93.12 80 ALA A N 1
ATOM 616 C CA . ALA A 1 80 ? -34.497 10.110 49.046 1.00 93.12 80 ALA A CA 1
ATOM 617 C C . ALA A 1 80 ? -33.277 9.421 48.407 1.00 93.12 80 ALA A C 1
ATOM 619 O O . ALA A 1 80 ? -32.733 9.940 47.435 1.00 93.12 80 ALA A O 1
ATOM 620 N N . GLU A 1 81 ? -32.940 8.205 48.854 1.00 93.06 81 GLU A N 1
ATOM 621 C CA . GLU A 1 81 ? -31.863 7.386 48.274 1.00 93.06 81 GLU A CA 1
ATOM 622 C C . GLU A 1 81 ? -32.073 7.129 46.766 1.00 93.06 81 GLU A C 1
ATOM 624 O O . GLU A 1 81 ? -31.166 7.325 45.960 1.00 93.06 81 GLU A O 1
ATOM 629 N N . VAL A 1 82 ? -33.288 6.753 46.345 1.00 94.00 82 VAL A N 1
ATOM 630 C CA . VAL A 1 82 ? -33.626 6.574 44.919 1.00 94.00 82 VAL A CA 1
ATOM 631 C C . VAL A 1 82 ? -33.515 7.890 44.136 1.00 94.00 82 VAL A C 1
ATOM 633 O O . VAL A 1 82 ? -33.120 7.867 42.969 1.00 94.00 82 VAL A O 1
ATOM 636 N N . GLY A 1 83 ? -33.830 9.030 44.757 1.00 92.31 83 GLY A N 1
ATOM 637 C CA . GLY A 1 83 ? -33.639 10.361 44.180 1.00 92.31 83 GLY A CA 1
ATOM 638 C C . GLY A 1 83 ? -32.166 10.682 43.917 1.00 92.31 83 GLY A C 1
ATOM 639 O O . GLY A 1 83 ? -31.811 11.033 42.792 1.00 92.31 83 GLY A O 1
ATOM 640 N N . GLU A 1 84 ? -31.305 10.488 44.918 1.00 93.44 84 GLU A N 1
ATOM 641 C CA . GLU A 1 84 ? -29.850 10.667 44.807 1.00 93.44 84 GLU A CA 1
ATOM 642 C C . GLU A 1 84 ? -29.246 9.736 43.747 1.00 93.44 84 GLU A C 1
ATOM 644 O O . GLU A 1 84 ? -28.521 10.185 42.856 1.00 93.44 84 GLU A O 1
ATOM 649 N N . ILE A 1 85 ? -29.611 8.449 43.773 1.00 93.50 85 ILE A N 1
ATOM 650 C CA . ILE A 1 85 ? -29.152 7.464 42.788 1.00 93.50 85 ILE A CA 1
ATOM 651 C C . ILE A 1 85 ? -29.611 7.836 41.369 1.00 93.50 85 ILE A C 1
ATOM 653 O O . ILE A 1 85 ? -28.861 7.639 40.414 1.00 93.50 85 ILE A O 1
ATOM 657 N N . LYS A 1 86 ? -30.814 8.397 41.195 1.00 91.62 86 LYS A N 1
ATOM 658 C CA . LYS A 1 86 ? -31.291 8.839 39.876 1.00 91.62 86 LYS A CA 1
ATOM 659 C C . LYS A 1 86 ? -30.436 9.980 39.314 1.00 91.62 86 LYS A C 1
ATOM 661 O O . LYS A 1 86 ? -30.101 9.932 38.133 1.00 91.62 86 LYS A O 1
ATOM 666 N N . VAL A 1 87 ? -30.058 10.957 40.142 1.00 91.94 87 VAL A N 1
ATOM 667 C CA . VAL A 1 87 ? -29.143 12.043 39.741 1.00 91.94 87 VAL A CA 1
ATOM 668 C C . VAL A 1 87 ? -27.754 11.488 39.415 1.00 91.94 87 VAL A C 1
ATOM 670 O O . VAL A 1 87 ? -27.178 11.852 38.391 1.00 91.94 87 VAL A O 1
ATOM 673 N N . PHE A 1 88 ? -27.244 10.557 40.231 1.00 91.94 88 PHE A N 1
ATOM 674 C CA . PHE A 1 88 ? -25.972 9.884 39.963 1.00 91.94 88 PHE A CA 1
ATOM 675 C C . PHE A 1 88 ? -25.981 9.162 38.609 1.00 91.94 88 PHE A C 1
ATOM 677 O O . PHE A 1 88 ? -25.070 9.365 37.815 1.00 91.94 88 PHE A O 1
ATOM 684 N N . ILE A 1 89 ? -27.018 8.368 38.315 1.00 90.88 89 ILE A N 1
ATOM 685 C CA . ILE A 1 89 ? -27.130 7.626 37.049 1.00 90.88 89 ILE A CA 1
ATOM 686 C C . ILE A 1 89 ? -27.155 8.583 35.851 1.00 90.88 89 ILE A C 1
ATOM 688 O O . ILE A 1 89 ? -26.419 8.359 34.901 1.00 90.88 89 ILE A O 1
ATOM 692 N N . GLN A 1 90 ? -27.926 9.675 35.901 1.00 90.50 90 GLN A N 1
ATOM 693 C CA . GLN A 1 90 ? -28.002 10.632 34.785 1.00 90.50 90 GLN A CA 1
ATOM 694 C C . GLN A 1 90 ? -26.656 11.313 34.489 1.00 90.50 90 GLN A C 1
ATOM 696 O O . GLN A 1 90 ? -26.278 11.456 33.327 1.00 90.50 90 GLN A O 1
ATOM 701 N N . ASN A 1 91 ? -25.912 11.700 35.530 1.00 91.56 91 ASN A N 1
ATOM 702 C CA . ASN A 1 91 ? -24.569 12.261 35.369 1.00 91.56 91 ASN A CA 1
ATOM 703 C C . ASN A 1 91 ? -23.558 11.187 34.933 1.00 91.56 91 ASN A C 1
ATOM 705 O O . ASN A 1 91 ? -22.678 11.449 34.115 1.00 91.56 91 ASN A O 1
ATOM 709 N N . GLY A 1 92 ? -23.706 9.962 35.441 1.00 91.62 92 GLY A N 1
ATOM 710 C CA . GLY A 1 92 ? -22.864 8.834 35.076 1.00 91.62 92 GLY A CA 1
ATOM 711 C C . GLY A 1 92 ? -23.041 8.416 33.616 1.00 91.62 92 GLY A C 1
ATOM 712 O O . GLY A 1 92 ? -22.044 8.210 32.941 1.00 91.62 92 GLY A O 1
ATOM 713 N N . GLU A 1 93 ? -24.261 8.388 33.080 1.00 91.25 93 GLU A N 1
ATOM 714 C CA . GLU A 1 93 ? -24.526 8.123 31.656 1.00 91.25 93 GLU A CA 1
ATOM 715 C C . GLU A 1 93 ? -23.883 9.175 30.732 1.00 91.25 93 GLU A C 1
ATOM 717 O O . GLU A 1 93 ? -23.600 8.890 29.569 1.00 91.25 93 GLU A O 1
ATOM 722 N N . ALA A 1 94 ? -23.679 10.412 31.202 1.00 91.94 94 ALA A N 1
ATOM 723 C CA . ALA A 1 94 ? -22.918 11.424 30.464 1.00 91.94 94 ALA A CA 1
ATOM 724 C C . ALA A 1 94 ? -21.408 11.142 30.538 1.00 91.94 94 ALA A C 1
ATOM 726 O O . ALA A 1 94 ? -20.736 11.126 29.508 1.00 91.94 94 ALA A O 1
ATOM 727 N N . ARG A 1 95 ? -20.892 10.827 31.733 1.00 93.12 95 ARG A N 1
ATOM 728 C CA . ARG A 1 95 ? -19.480 10.479 31.941 1.00 93.12 95 ARG A CA 1
ATOM 729 C C . ARG A 1 95 ? -19.057 9.192 31.220 1.00 93.12 95 ARG A C 1
ATOM 731 O O . ARG A 1 95 ? -17.937 9.112 30.729 1.00 93.12 95 ARG A O 1
ATOM 738 N N . GLU A 1 96 ? -19.950 8.214 31.106 1.00 94.19 96 GLU A N 1
ATOM 739 C CA . GLU A 1 96 ? -19.741 6.986 30.331 1.00 94.19 96 GLU A CA 1
ATOM 740 C C . GLU A 1 96 ? -19.503 7.321 28.854 1.00 94.19 96 GLU A C 1
ATOM 742 O O . GLU A 1 96 ? -18.500 6.903 28.288 1.00 94.19 96 GLU A O 1
ATOM 747 N N . ARG A 1 97 ? -20.345 8.185 28.267 1.00 94.50 97 ARG A N 1
ATOM 748 C CA . ARG A 1 97 ? -20.183 8.671 26.886 1.00 94.50 97 ARG A CA 1
ATOM 749 C C . ARG A 1 97 ? -18.884 9.453 26.668 1.00 94.50 97 ARG A C 1
ATOM 751 O O . ARG A 1 97 ? -18.291 9.339 25.600 1.00 94.50 97 ARG A O 1
ATOM 758 N N . GLU A 1 98 ? -18.424 10.226 27.653 1.00 95.44 98 GLU A N 1
ATOM 759 C CA . GLU A 1 98 ? -17.111 10.889 27.592 1.00 95.44 98 GLU A CA 1
ATOM 760 C C . GLU A 1 98 ? -15.955 9.878 27.568 1.00 95.44 98 GLU A C 1
ATOM 762 O O . GLU A 1 98 ? -15.035 10.024 26.765 1.00 95.44 98 GLU A O 1
ATOM 767 N N . LEU A 1 99 ? -16.004 8.856 28.430 1.00 95.94 99 LEU A N 1
ATOM 768 C CA . LEU A 1 99 ? -14.982 7.807 28.525 1.00 95.94 99 LEU A CA 1
ATOM 769 C C . LEU A 1 99 ? -14.967 6.914 27.273 1.00 95.94 99 LEU A C 1
ATOM 771 O O . LEU A 1 99 ? -13.897 6.648 26.729 1.00 95.94 99 LEU A O 1
ATOM 775 N N . ASP A 1 100 ? -16.143 6.522 26.774 1.00 95.94 100 ASP A N 1
ATOM 776 C CA . ASP A 1 100 ? -16.318 5.802 25.507 1.00 95.94 100 ASP A CA 1
ATOM 777 C C . ASP A 1 100 ? -15.714 6.581 24.337 1.00 95.94 100 ASP A C 1
ATOM 779 O O . ASP A 1 100 ? -14.952 6.019 23.544 1.00 95.94 100 ASP A O 1
ATOM 783 N N . LYS A 1 101 ? -16.016 7.884 24.238 1.00 95.31 101 LYS A N 1
ATOM 784 C CA . LYS A 1 101 ? -15.477 8.730 23.172 1.00 95.31 101 LYS A CA 1
ATOM 785 C C . LYS A 1 101 ? -13.959 8.865 23.289 1.00 95.31 101 LYS A C 1
ATOM 787 O O . LYS A 1 101 ? -13.273 8.640 22.301 1.00 95.31 101 LYS A O 1
ATOM 792 N N . ALA A 1 102 ? -13.432 9.178 24.473 1.00 94.81 102 ALA A N 1
ATOM 793 C CA . ALA A 1 102 ? -11.994 9.355 24.679 1.00 94.81 102 ALA A CA 1
ATOM 794 C C . ALA A 1 102 ? -11.193 8.084 24.340 1.00 94.81 102 ALA A C 1
ATOM 796 O O . ALA A 1 102 ? -10.161 8.164 23.674 1.00 94.81 102 ALA A O 1
ATOM 797 N N . LEU A 1 103 ? -11.696 6.908 24.736 1.00 96.31 103 LEU A N 1
ATOM 798 C CA . LEU A 1 103 ? -11.096 5.624 24.378 1.00 96.31 103 LEU A CA 1
ATOM 799 C C . LEU A 1 103 ? -11.180 5.359 22.865 1.00 96.31 103 LEU A C 1
ATOM 801 O O . LEU A 1 103 ? -10.198 4.927 22.265 1.00 96.31 103 LEU A O 1
ATOM 805 N N . THR A 1 104 ? -12.321 5.653 22.235 1.00 95.62 104 THR A N 1
ATOM 806 C CA . THR A 1 104 ? -12.509 5.483 20.783 1.00 95.62 104 THR A CA 1
ATOM 807 C C . THR A 1 104 ? -11.583 6.400 19.982 1.00 95.62 104 THR A C 1
ATOM 809 O O . THR A 1 104 ? -10.911 5.930 19.068 1.00 95.62 104 THR A O 1
ATOM 812 N N . ASP A 1 105 ? -11.482 7.680 20.353 1.00 94.31 105 ASP A N 1
ATOM 813 C CA . ASP A 1 105 ? -10.587 8.657 19.722 1.00 94.31 105 ASP A CA 1
ATOM 814 C C . ASP A 1 105 ? -9.117 8.196 19.807 1.00 94.31 105 ASP A C 1
ATOM 816 O O . ASP A 1 105 ? -8.383 8.248 18.818 1.00 94.31 105 ASP A O 1
ATOM 820 N N . ALA A 1 106 ? -8.692 7.688 20.972 1.00 94.38 106 ALA A N 1
ATOM 821 C CA . ALA A 1 106 ? -7.336 7.181 21.191 1.00 94.38 106 ALA A CA 1
ATOM 822 C C . ALA A 1 106 ? -7.038 5.890 20.399 1.00 94.38 106 ALA A C 1
ATOM 824 O O . ALA A 1 106 ? -5.925 5.713 19.898 1.00 94.38 106 ALA A O 1
ATOM 825 N N . LEU A 1 107 ? -8.025 5.001 20.243 1.00 95.50 107 LEU A N 1
ATOM 826 C CA . LEU A 1 107 ? -7.914 3.791 19.418 1.00 95.50 107 LEU A CA 1
ATOM 827 C C . LEU A 1 107 ? -7.957 4.088 17.909 1.00 95.50 107 LEU A C 1
ATOM 829 O O . LEU A 1 107 ? -7.378 3.330 17.129 1.00 95.50 107 LEU A O 1
ATOM 833 N N . ALA A 1 108 ? -8.615 5.173 17.491 1.00 94.25 108 ALA A N 1
ATOM 834 C CA . ALA A 1 108 ? -8.754 5.563 16.087 1.00 94.25 108 ALA A CA 1
ATOM 835 C C . ALA A 1 108 ? -7.453 6.091 15.459 1.00 94.25 108 ALA A C 1
ATOM 837 O O . ALA A 1 108 ? -7.265 5.972 14.252 1.00 94.25 108 ALA A O 1
ATOM 838 N N . VAL A 1 109 ? -6.538 6.653 16.256 1.00 91.12 109 VAL A N 1
ATOM 839 C CA . VAL A 1 109 ? -5.233 7.157 15.774 1.00 91.12 109 VAL A CA 1
ATOM 840 C C . VAL A 1 109 ? -4.107 6.114 15.821 1.00 91.12 109 VAL A C 1
ATOM 842 O O . VAL A 1 109 ? -3.020 6.343 15.274 1.00 91.12 109 VAL A O 1
ATOM 845 N N . LEU A 1 110 ? -4.351 4.972 16.471 1.00 92.62 110 LEU A N 1
ATOM 846 C CA . LEU A 1 110 ? -3.371 3.912 16.694 1.00 92.62 110 LEU A CA 1
ATOM 847 C C . LEU A 1 110 ? -3.135 3.102 15.398 1.00 92.62 110 LEU A C 1
ATOM 849 O O . LEU A 1 110 ? -4.092 2.582 14.819 1.00 92.62 110 LEU A O 1
ATOM 853 N N . PRO A 1 111 ? -1.883 2.960 14.915 1.00 90.69 111 PRO A N 1
ATOM 854 C CA . PRO A 1 111 ? -1.602 2.186 13.711 1.00 90.69 111 PRO A CA 1
ATOM 855 C C . PRO A 1 111 ? -1.798 0.681 13.942 1.00 90.69 111 PRO A C 1
ATOM 857 O O . PRO A 1 111 ? -1.671 0.184 15.059 1.00 90.69 111 PRO A O 1
ATOM 860 N N . ASN A 1 112 ? -2.046 -0.061 12.859 1.00 90.44 112 ASN A N 1
ATOM 861 C CA . ASN A 1 112 ? -2.155 -1.516 12.928 1.00 90.44 112 ASN A CA 1
ATOM 862 C C . ASN A 1 112 ? -0.799 -2.187 13.235 1.00 90.44 112 ASN A C 1
ATOM 864 O O . ASN A 1 112 ? 0.266 -1.688 12.836 1.00 90.44 112 ASN A O 1
ATOM 868 N N . VAL A 1 113 ? -0.868 -3.343 13.898 1.00 92.06 113 VAL A N 1
ATOM 869 C CA . VAL A 1 113 ? 0.268 -4.220 14.211 1.00 92.06 113 VAL A CA 1
ATOM 870 C C . VAL A 1 113 ? 0.866 -4.761 12.901 1.00 92.06 113 VAL A C 1
ATOM 872 O O . VAL A 1 113 ? 0.116 -5.296 12.084 1.00 92.06 113 VAL A O 1
ATOM 875 N N . PRO A 1 114 ? 2.184 -4.615 12.650 1.00 86.12 114 PRO A N 1
ATOM 876 C CA . PRO A 1 114 ? 2.838 -5.254 11.507 1.00 86.12 114 PRO A CA 1
ATOM 877 C C . PRO A 1 114 ? 2.776 -6.781 11.619 1.00 86.12 114 PRO A C 1
ATOM 879 O O . PRO A 1 114 ? 2.922 -7.315 12.718 1.00 86.12 114 PRO A O 1
ATOM 882 N N . PHE A 1 115 ? 2.604 -7.479 10.494 1.00 83.94 115 PHE A N 1
ATOM 883 C CA . PHE A 1 115 ? 2.695 -8.941 10.461 1.00 83.94 115 PHE A CA 1
ATOM 884 C C . PHE A 1 115 ? 4.132 -9.407 10.761 1.00 83.94 115 PHE A C 1
ATOM 886 O O . PHE A 1 115 ? 5.084 -8.641 10.598 1.00 83.94 115 PHE A O 1
ATOM 893 N N . ASP A 1 116 ? 4.307 -10.647 11.221 1.00 83.44 116 ASP A N 1
ATOM 894 C CA . ASP A 1 116 ? 5.604 -11.117 11.736 1.00 83.44 116 ASP A CA 1
ATOM 895 C C . ASP A 1 116 ? 6.713 -11.206 10.675 1.00 83.44 116 ASP A C 1
ATOM 897 O O . ASP A 1 116 ? 7.892 -11.136 11.023 1.00 83.44 116 ASP A O 1
ATOM 901 N N . ASP A 1 117 ? 6.354 -11.320 9.394 1.00 79.25 117 ASP A N 1
ATOM 902 C CA . ASP A 1 117 ? 7.292 -11.354 8.266 1.00 79.25 117 ASP A CA 1
ATOM 903 C C . ASP A 1 117 ? 7.674 -9.963 7.722 1.00 79.25 117 ASP A C 1
ATOM 905 O O . ASP A 1 117 ? 8.535 -9.864 6.839 1.00 79.25 117 ASP A O 1
ATOM 909 N N . VAL A 1 118 ? 7.065 -8.891 8.247 1.00 77.44 118 VAL A N 1
ATOM 910 C CA . VAL A 1 118 ? 7.348 -7.511 7.839 1.00 77.44 118 VAL A CA 1
ATOM 911 C C . VAL A 1 118 ? 8.745 -7.123 8.338 1.00 77.44 118 VAL A C 1
ATOM 913 O O . VAL A 1 118 ? 8.975 -7.108 9.553 1.00 77.44 118 VAL A O 1
ATOM 916 N N . PRO A 1 119 ? 9.688 -6.775 7.440 1.00 77.06 119 PRO A N 1
ATOM 917 C CA . PRO A 1 119 ? 11.021 -6.336 7.835 1.00 77.06 119 PRO A CA 1
ATOM 918 C C . PRO A 1 119 ? 10.960 -5.094 8.725 1.00 77.06 119 PRO A C 1
ATOM 920 O O . PRO A 1 119 ? 10.184 -4.172 8.472 1.00 77.06 119 PRO A O 1
ATOM 923 N N . VAL A 1 120 ? 11.810 -5.051 9.750 1.00 84.50 120 VAL A N 1
ATOM 924 C CA . VAL A 1 120 ? 11.974 -3.850 10.575 1.00 84.50 120 VAL A CA 1
ATOM 925 C C . VAL A 1 120 ? 12.843 -2.856 9.813 1.00 84.50 120 VAL A C 1
ATOM 927 O O . VAL A 1 120 ? 13.979 -3.173 9.467 1.00 84.50 120 VAL A O 1
ATOM 930 N N . GLY A 1 121 ? 12.307 -1.660 9.585 1.00 76.75 121 GLY A N 1
ATOM 931 C CA . GLY A 1 121 ? 12.970 -0.564 8.891 1.00 76.75 121 GLY A CA 1
ATOM 932 C C . GLY A 1 121 ? 12.485 0.782 9.420 1.00 76.75 121 GLY A C 1
ATOM 933 O O . GLY A 1 121 ? 11.370 0.894 9.932 1.00 76.75 121 GLY A O 1
ATOM 934 N N . LYS A 1 122 ? 13.340 1.796 9.328 1.00 77.25 122 LYS A N 1
ATOM 935 C CA . LYS A 1 122 ? 13.094 3.155 9.807 1.00 77.25 122 LYS A CA 1
ATOM 936 C C . LYS A 1 122 ? 12.427 4.026 8.743 1.00 77.25 122 LYS A C 1
ATOM 938 O O . LYS A 1 122 ? 11.533 4.803 9.082 1.00 77.25 122 LYS A O 1
ATOM 943 N N . ASP A 1 123 ? 12.883 3.919 7.497 1.00 73.00 123 ASP A N 1
ATOM 944 C CA . ASP A 1 123 ? 12.449 4.735 6.358 1.00 73.00 123 ASP A CA 1
ATOM 945 C C . ASP A 1 123 ? 12.522 3.959 5.026 1.00 73.00 123 ASP A C 1
ATOM 947 O O . ASP A 1 123 ? 12.731 2.743 5.004 1.00 73.00 123 ASP A O 1
ATOM 951 N N . GLU A 1 124 ? 12.280 4.633 3.895 1.00 63.41 124 GLU A N 1
ATOM 952 C CA . GLU A 1 124 ? 12.192 3.987 2.583 1.00 63.41 124 GLU A CA 1
ATOM 953 C C . GLU A 1 124 ? 13.473 3.272 2.111 1.00 63.41 124 GLU A C 1
ATOM 955 O O . GLU A 1 124 ? 13.400 2.474 1.168 1.00 63.41 124 GLU A O 1
ATOM 960 N N . HIS A 1 125 ? 14.624 3.528 2.742 1.00 69.06 125 HIS A N 1
ATOM 961 C CA . HIS A 1 125 ? 15.896 2.894 2.398 1.00 69.06 125 HIS A CA 1
ATOM 962 C C . HIS A 1 125 ? 16.042 1.468 2.953 1.00 69.06 125 HIS A C 1
ATOM 964 O O . HIS A 1 125 ? 16.774 0.677 2.361 1.00 69.06 125 HIS A O 1
ATOM 970 N N . ASP A 1 126 ? 15.294 1.112 4.003 1.00 70.81 126 ASP A N 1
ATOM 971 C CA . ASP A 1 126 ? 15.330 -0.215 4.643 1.00 70.81 126 ASP A CA 1
ATOM 972 C C . ASP A 1 126 ? 14.381 -1.245 3.989 1.00 70.81 126 ASP A C 1
ATOM 974 O O . ASP A 1 126 ? 14.282 -2.394 4.425 1.00 70.81 126 ASP A O 1
ATOM 978 N N . ASN A 1 127 ? 13.646 -0.848 2.944 1.00 66.44 127 ASN A N 1
ATOM 979 C CA . ASN A 1 127 ? 12.691 -1.722 2.263 1.00 66.44 127 ASN A CA 1
ATOM 980 C C . ASN A 1 127 ? 13.369 -2.979 1.692 1.00 66.44 127 ASN A C 1
ATOM 982 O O . ASN A 1 127 ? 14.341 -2.886 0.942 1.00 66.44 127 ASN A O 1
ATOM 986 N N . VAL A 1 128 ? 12.791 -4.156 1.961 1.00 70.06 128 VAL A N 1
ATOM 987 C CA . VAL A 1 128 ? 13.216 -5.429 1.354 1.00 70.06 128 VAL A CA 1
ATOM 988 C C . VAL A 1 128 ? 12.432 -5.686 0.073 1.00 70.06 128 VAL A C 1
ATOM 990 O O . VAL A 1 128 ? 11.218 -5.518 -0.004 1.00 70.06 128 VAL A O 1
ATOM 993 N N . VAL A 1 129 ? 13.156 -6.116 -0.950 1.00 65.25 129 VAL A N 1
ATOM 994 C CA . VAL A 1 129 ? 12.792 -5.927 -2.351 1.00 65.25 129 VAL A CA 1
ATOM 995 C C . VAL A 1 129 ? 12.702 -7.375 -2.919 1.00 65.25 129 VAL A C 1
ATOM 997 O O . VAL A 1 129 ? 13.704 -8.082 -2.967 1.00 65.25 129 VAL A O 1
ATOM 1000 N N . LYS A 1 130 ? 11.482 -7.867 -3.219 1.00 60.66 130 LYS A N 1
ATOM 1001 C CA . LYS A 1 130 ? 11.051 -9.270 -3.548 1.00 60.66 130 LYS A CA 1
ATOM 1002 C C . LYS A 1 130 ? 11.163 -9.810 -5.026 1.00 60.66 130 LYS A C 1
ATOM 1004 O O . LYS A 1 130 ? 12.013 -10.656 -5.264 1.00 60.66 130 LYS A O 1
ATOM 1009 N N . HIS A 1 131 ? 10.348 -9.377 -6.016 1.00 55.94 131 HIS A N 1
ATOM 1010 C CA . HIS A 1 131 ? 10.222 -9.932 -7.406 1.00 55.94 131 HIS A CA 1
ATOM 1011 C C . HIS A 1 131 ? 10.703 -9.024 -8.569 1.00 55.94 131 HIS A C 1
ATOM 1013 O O . HIS A 1 131 ? 10.213 -7.912 -8.730 1.00 55.94 131 HIS A O 1
ATOM 1019 N N . LEU A 1 132 ? 11.629 -9.455 -9.432 1.00 55.94 132 LEU A N 1
ATOM 1020 C CA . LEU A 1 132 ? 12.177 -8.620 -10.524 1.00 55.94 132 LEU A CA 1
ATOM 1021 C C . LEU A 1 132 ? 11.689 -9.039 -11.912 1.00 55.94 132 LEU A C 1
ATOM 1023 O O . LEU A 1 132 ? 11.874 -10.188 -12.301 1.00 55.94 132 LEU A O 1
ATOM 1027 N N . VAL A 1 133 ? 11.143 -8.094 -12.690 1.00 65.88 133 VAL A N 1
ATOM 1028 C CA . VAL A 1 133 ? 10.518 -8.393 -13.989 1.00 65.88 133 VAL A CA 1
ATOM 1029 C C . VAL A 1 133 ? 10.949 -7.412 -15.080 1.00 65.88 133 VAL A C 1
ATOM 1031 O O . VAL A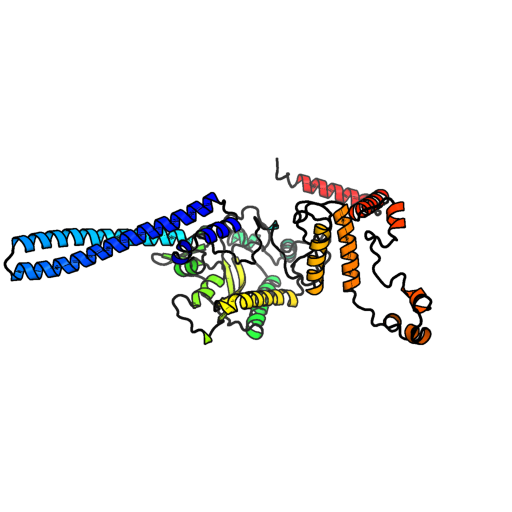 1 133 ? 10.833 -6.193 -14.940 1.00 65.88 133 VAL A O 1
ATOM 1034 N N . GLY A 1 134 ? 11.383 -7.969 -16.215 1.00 64.31 134 GLY A N 1
ATOM 1035 C CA . GLY A 1 134 ? 11.711 -7.226 -17.432 1.00 64.31 134 GLY A CA 1
ATOM 1036 C C . GLY A 1 134 ? 13.132 -6.651 -17.461 1.00 64.31 134 GLY A C 1
ATOM 1037 O O . GLY A 1 134 ? 13.870 -6.657 -16.478 1.00 64.31 134 GLY A O 1
ATOM 1038 N N . LYS A 1 135 ? 13.535 -6.136 -18.630 1.00 62.66 135 LYS A N 1
ATOM 1039 C CA . LYS A 1 135 ? 14.851 -5.516 -18.847 1.00 62.66 135 LYS A CA 1
ATOM 1040 C C . LYS A 1 135 ? 14.722 -3.998 -18.892 1.00 62.66 135 LYS A C 1
ATOM 1042 O O . LYS A 1 135 ? 14.128 -3.462 -19.824 1.00 62.66 135 LYS A O 1
ATOM 1047 N N . VAL A 1 136 ? 15.326 -3.300 -17.929 1.00 65.25 136 VAL A N 1
ATOM 1048 C CA . VAL A 1 136 ? 15.402 -1.830 -17.935 1.00 65.25 136 VAL A CA 1
ATOM 1049 C C . VAL A 1 136 ? 16.151 -1.361 -19.197 1.00 65.25 136 VAL A C 1
ATOM 1051 O O . VAL A 1 136 ? 17.289 -1.790 -19.410 1.00 65.25 136 VAL A O 1
ATOM 1054 N N . PRO A 1 137 ? 15.563 -0.494 -20.048 1.00 70.94 137 PRO A N 1
ATOM 1055 C CA . PRO A 1 137 ? 16.274 0.071 -21.189 1.00 70.94 137 PRO A CA 1
ATOM 1056 C C . PRO A 1 137 ? 17.471 0.899 -20.724 1.00 70.94 137 PRO A C 1
ATOM 1058 O O . PRO A 1 137 ? 17.360 1.662 -19.763 1.00 70.94 137 PRO A O 1
ATOM 1061 N N . THR A 1 138 ? 18.597 0.809 -21.432 1.00 74.75 138 THR A N 1
ATOM 1062 C CA . THR A 1 138 ? 19.736 1.708 -21.212 1.00 74.75 138 THR A CA 1
ATOM 1063 C C . THR A 1 138 ? 19.271 3.150 -21.409 1.00 74.75 138 THR A C 1
ATOM 1065 O O . THR A 1 138 ? 18.880 3.525 -22.513 1.00 74.75 138 THR A O 1
ATOM 1068 N N . ARG A 1 139 ? 19.292 3.957 -20.341 1.00 66.75 139 ARG A N 1
ATOM 1069 C CA . ARG A 1 139 ? 18.907 5.373 -20.382 1.00 66.75 139 ARG A CA 1
ATOM 1070 C C . ARG A 1 139 ? 20.155 6.241 -20.566 1.00 66.75 139 ARG A C 1
ATOM 1072 O O . ARG A 1 139 ? 20.873 6.450 -19.590 1.00 66.75 139 ARG A O 1
ATOM 1079 N N . PRO A 1 140 ? 20.452 6.743 -21.776 1.00 75.31 140 PRO A N 1
ATOM 1080 C CA . PRO A 1 140 ? 21.463 7.778 -21.932 1.00 75.31 140 PRO A CA 1
ATOM 1081 C C . PRO A 1 140 ? 21.011 9.085 -21.261 1.00 75.31 140 PRO A C 1
ATOM 1083 O O . PRO A 1 140 ? 19.822 9.333 -21.068 1.00 75.31 140 PRO A O 1
ATOM 1086 N N . ASN A 1 141 ? 21.970 9.954 -20.950 1.00 74.06 141 ASN A N 1
ATOM 1087 C CA . ASN A 1 141 ? 21.767 11.228 -20.245 1.00 74.06 141 ASN A CA 1
ATOM 1088 C C . ASN A 1 141 ? 20.878 12.265 -20.970 1.00 74.06 141 ASN A C 1
ATOM 1090 O O . ASN A 1 141 ? 20.579 13.306 -20.393 1.00 74.06 141 ASN A O 1
ATOM 1094 N N . TRP A 1 142 ? 20.466 12.002 -22.214 1.00 78.75 142 TRP A N 1
ATOM 1095 C CA . TRP A 1 142 ? 19.559 12.845 -23.001 1.00 78.75 142 TRP A CA 1
ATOM 1096 C C . TRP A 1 142 ? 18.097 12.367 -23.002 1.00 78.75 142 TRP A C 1
ATOM 1098 O O . TRP A 1 142 ? 17.259 12.992 -23.657 1.00 78.75 142 TRP A O 1
ATOM 1108 N N . VAL A 1 143 ? 17.768 11.269 -22.305 1.00 84.81 143 VAL A N 1
ATOM 1109 C CA . VAL A 1 143 ? 16.372 10.831 -22.138 1.00 84.81 143 VAL A CA 1
ATOM 1110 C C . VAL A 1 143 ? 15.577 11.939 -21.448 1.00 84.81 143 VAL A C 1
ATOM 1112 O O . VAL A 1 143 ? 15.937 12.389 -20.366 1.00 84.81 143 VAL A O 1
ATOM 1115 N N . LYS A 1 144 ? 14.496 12.369 -22.102 1.00 88.56 144 LYS A N 1
ATOM 1116 C CA . LYS A 1 144 ? 13.602 13.420 -21.614 1.00 88.56 144 LYS A CA 1
ATOM 1117 C C . LYS A 1 144 ? 12.654 12.902 -20.544 1.00 88.56 144 LYS A C 1
ATOM 1119 O O . LYS A 1 144 ? 12.171 11.773 -20.640 1.00 88.56 144 LYS A O 1
ATOM 1124 N N . GLU A 1 145 ? 12.309 13.771 -19.604 1.00 90.88 145 GLU A N 1
ATOM 1125 C CA . GLU A 1 145 ? 11.253 13.499 -18.630 1.00 90.88 145 GLU A CA 1
ATOM 1126 C C . GLU A 1 145 ? 9.866 13.500 -19.294 1.00 90.88 145 GLU A C 1
ATOM 1128 O O . GLU A 1 145 ? 9.638 14.150 -20.322 1.00 90.88 145 GLU A O 1
ATOM 1133 N N . HIS A 1 146 ? 8.894 12.801 -18.697 1.00 93.69 146 HIS A N 1
ATOM 1134 C CA . HIS A 1 146 ? 7.545 12.664 -19.274 1.00 93.69 146 HIS A CA 1
ATOM 1135 C C . HIS A 1 146 ? 6.852 14.018 -19.487 1.00 93.69 146 HIS A C 1
ATOM 1137 O O . HIS A 1 146 ? 6.087 14.171 -20.441 1.00 93.69 146 HIS A O 1
ATOM 1143 N N . PHE A 1 147 ? 7.140 15.012 -18.637 1.00 93.94 147 PHE A N 1
ATOM 1144 C CA . PHE A 1 147 ? 6.607 16.366 -18.784 1.00 93.94 147 PHE A CA 1
ATOM 1145 C C . PHE A 1 147 ? 7.227 17.106 -19.971 1.00 93.94 147 PHE A C 1
ATOM 1147 O O . PHE A 1 147 ? 6.499 17.761 -20.705 1.00 93.94 147 PHE A O 1
ATOM 1154 N N . GLU A 1 148 ? 8.526 16.944 -20.238 1.00 94.50 148 GLU A N 1
ATOM 1155 C CA . GLU A 1 148 ? 9.186 17.573 -21.391 1.00 94.50 148 GLU A CA 1
ATOM 1156 C C . GLU A 1 148 ? 8.685 16.973 -22.707 1.00 94.50 148 GLU A C 1
ATOM 1158 O O . GLU A 1 148 ? 8.526 17.679 -23.702 1.00 94.50 148 GLU A O 1
ATOM 1163 N N . ILE A 1 149 ? 8.408 15.664 -22.713 1.00 95.19 149 ILE A N 1
ATOM 1164 C CA . ILE A 1 149 ? 7.784 14.970 -23.845 1.00 95.19 149 ILE A CA 1
ATOM 1165 C C . ILE A 1 149 ? 6.350 15.483 -24.042 1.00 95.19 149 ILE A C 1
ATOM 1167 O O . ILE A 1 149 ? 5.976 15.859 -25.153 1.00 95.19 149 ILE A O 1
ATOM 1171 N N . GLY A 1 150 ? 5.549 15.540 -22.974 1.00 95.56 150 GLY A N 1
ATOM 1172 C CA . GLY A 1 150 ? 4.155 15.982 -23.027 1.00 95.56 150 GLY A CA 1
ATOM 1173 C C . GLY A 1 150 ? 3.979 17.448 -23.445 1.00 95.56 150 GLY A C 1
ATOM 1174 O O . GLY A 1 150 ? 3.098 17.751 -24.255 1.00 95.56 150 GLY A O 1
ATOM 1175 N N . GLU A 1 151 ? 4.834 18.338 -22.936 1.00 95.75 151 GLU A N 1
ATOM 1176 C CA . GLU A 1 151 ? 4.906 19.755 -23.311 1.00 95.75 151 GLU A CA 1
ATOM 1177 C C . GLU A 1 151 ? 5.355 19.917 -24.772 1.00 95.75 151 GLU A C 1
ATOM 1179 O O . GLU A 1 151 ? 4.705 20.635 -25.532 1.00 95.75 151 GLU A O 1
ATOM 1184 N N . ALA A 1 152 ? 6.404 19.204 -25.211 1.00 96.31 152 ALA A N 1
ATOM 1185 C CA . ALA A 1 152 ? 6.899 19.273 -26.592 1.00 96.31 152 ALA A CA 1
ATOM 1186 C C . ALA A 1 152 ? 5.895 18.735 -27.628 1.00 96.31 152 ALA A C 1
ATOM 1188 O O . ALA A 1 152 ? 5.862 19.211 -28.761 1.00 96.31 152 ALA A O 1
ATOM 1189 N N . LEU A 1 153 ? 5.048 17.774 -27.244 1.00 96.81 153 LEU A N 1
ATOM 1190 C CA . LEU A 1 153 ? 3.911 17.314 -28.050 1.00 96.81 153 LEU A CA 1
ATOM 1191 C C . LEU A 1 153 ? 2.719 18.291 -28.021 1.00 96.81 153 LEU A C 1
ATOM 1193 O O . LEU A 1 153 ? 1.750 18.099 -28.757 1.00 96.81 153 LEU A O 1
ATOM 1197 N N . GLY A 1 154 ? 2.737 19.299 -27.143 1.00 96.81 154 GLY A N 1
ATOM 1198 C CA . GLY A 1 154 ? 1.606 20.189 -26.880 1.00 96.81 154 GLY A CA 1
ATOM 1199 C C . GLY A 1 154 ? 0.399 19.486 -26.247 1.00 96.81 154 GLY A C 1
ATOM 1200 O O . GLY A 1 154 ? -0.699 20.046 -26.255 1.00 96.81 154 GLY A O 1
ATOM 1201 N N . MET A 1 155 ? 0.576 18.264 -25.726 1.00 97.81 155 MET A N 1
ATOM 1202 C CA . MET A 1 155 ? -0.495 17.386 -25.231 1.00 97.81 155 MET A CA 1
ATOM 1203 C C . MET A 1 155 ? -0.618 17.350 -23.704 1.00 97.81 155 MET A C 1
ATOM 1205 O O . MET A 1 155 ? -1.626 16.852 -23.209 1.00 97.81 155 MET A O 1
ATOM 1209 N N . MET A 1 156 ? 0.360 17.890 -22.977 1.00 97.50 156 MET A N 1
ATOM 1210 C CA . MET A 1 156 ? 0.354 18.052 -21.521 1.00 97.50 156 MET A CA 1
ATOM 1211 C C . MET A 1 156 ? 0.454 19.550 -21.209 1.00 97.50 156 MET A C 1
ATOM 1213 O O . MET A 1 156 ? 1.403 20.205 -21.636 1.00 97.50 156 MET A O 1
ATOM 1217 N N . ASP A 1 157 ? -0.566 20.117 -20.565 1.00 96.19 157 ASP A N 1
ATOM 1218 C CA . ASP A 1 157 ? -0.769 21.570 -20.491 1.00 96.19 157 ASP A CA 1
ATOM 1219 C C . ASP A 1 157 ? -0.945 22.035 -19.038 1.00 96.19 157 ASP A C 1
ATOM 1221 O O . ASP A 1 157 ? -2.057 22.142 -18.513 1.00 96.19 157 ASP A O 1
ATOM 1225 N N . PHE A 1 158 ? 0.191 22.268 -18.377 1.00 94.56 158 PHE A N 1
ATOM 1226 C CA . PHE A 1 158 ? 0.255 22.717 -16.983 1.00 94.56 158 PHE A CA 1
ATOM 1227 C C . PHE A 1 158 ? -0.171 24.180 -16.810 1.00 94.56 158 PHE A C 1
ATOM 1229 O O . PHE A 1 158 ? -0.770 24.521 -15.798 1.00 94.56 158 PHE A O 1
ATOM 1236 N N . GLU A 1 159 ? 0.093 25.050 -17.792 1.00 94.12 159 GLU A N 1
ATOM 1237 C CA . GLU A 1 159 ? -0.268 26.474 -17.717 1.00 94.12 159 GLU A CA 1
ATOM 1238 C C . GLU A 1 159 ? -1.793 26.656 -17.699 1.00 94.12 159 GLU A C 1
ATOM 1240 O O . GLU A 1 159 ? -2.333 27.373 -16.851 1.00 94.12 159 GLU A O 1
ATOM 1245 N N . ARG A 1 160 ? -2.521 25.959 -18.587 1.00 96.00 160 ARG A N 1
ATOM 1246 C CA . ARG A 1 160 ? -3.992 25.991 -18.567 1.00 96.00 160 ARG A CA 1
ATOM 1247 C C . ARG A 1 160 ? -4.559 25.306 -17.333 1.00 96.00 160 ARG A C 1
ATOM 1249 O O . ARG A 1 160 ? -5.543 25.806 -16.800 1.00 96.00 160 ARG A O 1
ATOM 1256 N N . ALA A 1 161 ? -3.942 24.227 -16.850 1.00 95.19 161 ALA A N 1
ATOM 1257 C CA . ALA A 1 161 ? -4.349 23.599 -15.595 1.00 95.19 161 ALA A CA 1
ATOM 1258 C C . ALA A 1 161 ? -4.202 24.562 -14.403 1.00 95.19 161 ALA A C 1
ATOM 1260 O O . ALA A 1 161 ? -5.161 24.766 -13.662 1.00 95.19 161 ALA A O 1
ATOM 1261 N N . ALA A 1 162 ? -3.062 25.253 -14.299 1.00 94.12 162 ALA A N 1
ATOM 1262 C CA . ALA A 1 162 ? -2.812 26.269 -13.279 1.00 94.12 162 ALA A CA 1
ATOM 1263 C C . ALA A 1 162 ? -3.828 27.416 -13.322 1.00 94.12 162 ALA A C 1
ATOM 1265 O O . ALA A 1 162 ? -4.305 27.856 -12.278 1.00 94.12 162 ALA A O 1
ATOM 1266 N N . LYS A 1 163 ? -4.226 27.852 -14.523 1.00 97.19 163 LYS A N 1
ATOM 1267 C CA . LYS A 1 163 ? -5.277 28.863 -14.708 1.00 97.19 163 LYS A CA 1
ATOM 1268 C C . LYS A 1 163 ? -6.676 28.388 -14.279 1.00 97.19 163 LYS A C 1
ATOM 1270 O O . LYS A 1 163 ? -7.504 29.226 -13.933 1.00 97.19 163 LYS A O 1
ATOM 1275 N N . LEU A 1 164 ? -6.959 27.086 -14.349 1.00 96.81 164 LEU A N 1
ATOM 1276 C CA . LEU A 1 164 ? -8.267 26.509 -14.017 1.00 96.81 164 LEU A CA 1
ATOM 1277 C C . LEU A 1 164 ? -8.390 26.113 -12.540 1.00 96.81 164 LEU A C 1
ATOM 1279 O O . LEU A 1 164 ? -9.456 26.292 -11.956 1.00 96.81 164 LEU A O 1
ATOM 1283 N N . SER A 1 165 ? -7.328 25.554 -11.955 1.00 95.06 165 SER A N 1
ATOM 1284 C CA . SER A 1 165 ? -7.397 24.845 -10.667 1.00 95.06 165 SER A CA 1
ATOM 1285 C C . SER A 1 165 ? -6.164 25.031 -9.772 1.00 95.06 165 SER A C 1
ATOM 1287 O O . SER A 1 165 ? -6.134 24.497 -8.668 1.00 95.06 165 SER A O 1
ATOM 1289 N N . GLY A 1 166 ? -5.160 25.803 -10.201 1.00 92.69 166 GLY A N 1
ATOM 1290 C CA . GLY A 1 166 ? -3.901 25.972 -9.470 1.00 92.69 166 GLY A CA 1
ATOM 1291 C C . GLY A 1 166 ? -2.854 24.892 -9.774 1.00 92.69 166 GLY A C 1
ATOM 1292 O O . GLY A 1 166 ? -2.959 24.136 -10.742 1.00 92.69 166 GLY A O 1
ATOM 1293 N N . SER A 1 167 ? -1.783 24.865 -8.980 1.00 91.31 167 SER A N 1
ATOM 1294 C CA . SER A 1 167 ? -0.682 23.905 -9.135 1.00 91.31 167 SER A CA 1
ATOM 1295 C C . SER A 1 167 ? -1.134 22.455 -8.898 1.00 91.31 167 SER A C 1
ATOM 1297 O O . SER A 1 167 ? -2.225 22.202 -8.403 1.00 91.31 167 SER A O 1
ATOM 1299 N N . ARG A 1 168 ? -0.288 21.483 -9.276 1.00 91.62 168 ARG A N 1
ATOM 1300 C CA . ARG A 1 168 ? -0.564 20.035 -9.151 1.00 91.62 168 ARG A CA 1
ATOM 1301 C C . ARG A 1 168 ? -1.832 19.544 -9.883 1.00 91.62 168 ARG A C 1
ATOM 1303 O O . ARG A 1 168 ? -2.356 18.483 -9.556 1.00 91.62 168 ARG A O 1
ATOM 1310 N N . PHE A 1 169 ? -2.269 20.265 -10.914 1.00 95.06 169 PHE A N 1
ATOM 1311 C CA . PHE A 1 169 ? -3.213 19.788 -11.926 1.00 95.06 169 PHE A CA 1
ATOM 1312 C C . PHE A 1 169 ? -2.550 19.776 -13.309 1.00 95.06 169 PHE A C 1
ATOM 1314 O O . PHE A 1 169 ? -1.620 20.543 -13.573 1.00 95.06 169 PHE A O 1
ATOM 1321 N N . THR A 1 170 ? -3.071 18.948 -14.219 1.00 96.38 170 THR A N 1
ATOM 1322 C CA . THR A 1 170 ? -2.598 18.840 -15.606 1.00 96.38 170 THR A CA 1
ATOM 1323 C C . THR A 1 170 ? -3.775 18.676 -16.562 1.00 96.38 170 THR A C 1
ATOM 1325 O O . THR A 1 170 ? -4.639 17.834 -16.338 1.00 96.38 170 THR A O 1
ATOM 1328 N N . VAL A 1 171 ? -3.800 19.433 -17.665 1.00 97.75 171 VAL A N 1
ATOM 1329 C CA . VAL A 1 171 ? -4.757 19.206 -18.758 1.00 97.75 171 VAL A CA 1
ATOM 1330 C C . VAL A 1 171 ? -4.095 18.334 -19.824 1.00 97.75 171 VAL A C 1
ATOM 1332 O O . VAL A 1 171 ? -3.178 18.778 -20.520 1.00 97.75 171 VAL A O 1
ATOM 1335 N N . LEU A 1 172 ? -4.574 17.095 -19.967 1.00 97.81 172 LEU A N 1
ATOM 1336 C CA . LEU A 1 172 ? -4.201 16.209 -21.070 1.00 97.81 172 LEU A CA 1
ATOM 1337 C C . LEU A 1 172 ? -5.057 16.473 -22.313 1.00 97.81 172 LEU A C 1
ATOM 1339 O O . LEU A 1 172 ? -6.252 16.754 -22.229 1.00 97.81 172 LEU A O 1
ATOM 1343 N N . LYS A 1 173 ? -4.443 16.359 -23.494 1.00 97.75 173 LYS A N 1
ATOM 1344 C CA . LYS A 1 173 ? -5.093 16.565 -24.798 1.00 97.75 173 LYS A CA 1
ATOM 1345 C C . LYS A 1 173 ? -4.734 15.453 -25.784 1.00 97.75 173 LYS A C 1
ATOM 1347 O O . LYS A 1 173 ? -3.720 14.769 -25.643 1.00 97.75 173 LYS A O 1
ATOM 1352 N N . SER A 1 174 ? -5.553 15.318 -26.825 1.00 97.81 174 SER A N 1
ATOM 1353 C CA . SER A 1 174 ? -5.274 14.510 -28.020 1.00 97.81 174 SER A CA 1
ATOM 1354 C C . SER A 1 174 ? -4.820 13.071 -27.705 1.00 97.81 174 SER A C 1
ATOM 1356 O O . SER A 1 174 ? -5.578 12.307 -27.107 1.00 97.81 174 SER A O 1
ATOM 1358 N N . GLY A 1 175 ? -3.607 12.680 -28.115 1.00 97.56 175 GLY A N 1
ATOM 1359 C CA . GLY A 1 175 ? -3.087 11.323 -27.943 1.00 97.56 175 GLY A CA 1
ATOM 1360 C C . GLY A 1 175 ? -2.930 10.913 -26.480 1.00 97.56 175 GLY A C 1
ATOM 1361 O O . GLY A 1 175 ? -3.312 9.799 -26.136 1.00 97.56 175 GLY A O 1
ATOM 1362 N N . LEU A 1 176 ? -2.457 11.813 -25.608 1.00 97.38 176 LEU A N 1
ATOM 1363 C CA . LEU A 1 176 ? -2.272 11.505 -24.185 1.00 97.38 176 LEU A CA 1
ATOM 1364 C C . LEU A 1 176 ? -3.610 11.323 -23.457 1.00 97.38 176 LEU A C 1
ATOM 1366 O O . LEU A 1 176 ? -3.762 10.359 -22.716 1.00 97.38 176 LEU A O 1
ATOM 1370 N N . ALA A 1 177 ? -4.612 12.162 -23.740 1.00 98.12 177 ALA A N 1
ATOM 1371 C CA . ALA A 1 177 ? -5.960 11.991 -23.181 1.00 98.12 177 ALA A CA 1
ATOM 1372 C C . ALA A 1 177 ? -6.635 10.687 -23.660 1.00 98.12 177 ALA A C 1
ATOM 1374 O O . ALA A 1 177 ? -7.347 10.023 -22.907 1.00 98.12 177 ALA A O 1
ATOM 1375 N N . ARG A 1 178 ? -6.393 10.274 -24.915 1.00 98.38 178 ARG A N 1
ATOM 1376 C CA . ARG A 1 178 ? -6.830 8.955 -25.403 1.00 98.38 178 ARG A CA 1
ATOM 1377 C C . ARG A 1 178 ? -6.089 7.817 -24.692 1.00 98.38 178 ARG A C 1
ATOM 1379 O O . ARG A 1 178 ? -6.715 6.798 -24.418 1.00 98.38 178 ARG A O 1
ATOM 1386 N N . MET A 1 179 ? -4.793 7.979 -24.434 1.00 98.19 179 MET A N 1
ATOM 1387 C CA . MET A 1 179 ? -3.942 6.972 -23.798 1.00 98.19 179 MET A CA 1
ATOM 1388 C C . MET A 1 179 ? -4.301 6.754 -22.325 1.00 98.19 179 MET A C 1
ATOM 1390 O O . MET A 1 179 ? -4.434 5.607 -21.925 1.00 98.19 179 MET A O 1
ATOM 1394 N N . GLU A 1 180 ? -4.539 7.818 -21.551 1.00 97.69 180 GLU A N 1
ATOM 1395 C CA . GLU A 1 180 ? -5.005 7.730 -20.156 1.00 97.69 180 GLU A CA 1
ATOM 1396 C C . GLU A 1 180 ? -6.287 6.890 -20.053 1.00 97.69 180 GLU A C 1
ATOM 1398 O O . GLU A 1 180 ? -6.335 5.897 -19.326 1.00 97.69 180 GLU A O 1
ATOM 1403 N N . ARG A 1 181 ? -7.294 7.206 -20.880 1.00 98.38 181 ARG A N 1
ATOM 1404 C CA . ARG A 1 181 ? -8.524 6.410 -20.956 1.00 98.38 181 ARG A CA 1
ATOM 1405 C C . ARG A 1 181 ? -8.266 4.973 -21.418 1.00 98.38 181 ARG A C 1
ATOM 1407 O O . ARG A 1 181 ? -8.873 4.058 -20.880 1.00 98.38 181 ARG A O 1
ATOM 1414 N N . ALA A 1 182 ? -7.398 4.757 -22.407 1.00 98.56 182 ALA A N 1
ATOM 1415 C CA . ALA A 1 182 ? -7.095 3.413 -22.901 1.00 98.56 182 ALA A CA 1
ATOM 1416 C C . ALA A 1 182 ? -6.414 2.535 -21.836 1.00 98.56 182 ALA A C 1
ATOM 1418 O O . ALA A 1 182 ? -6.751 1.362 -21.735 1.00 98.56 182 ALA A O 1
ATOM 1419 N N . LEU A 1 183 ? -5.515 3.104 -21.023 1.00 98.62 183 LEU A N 1
ATOM 1420 C CA . LEU A 1 183 ? -4.870 2.408 -19.906 1.00 98.62 183 LEU A CA 1
ATOM 1421 C C . LEU A 1 183 ? -5.890 2.001 -18.837 1.00 98.62 183 LEU A C 1
ATOM 1423 O O . LEU A 1 183 ? -5.911 0.840 -18.442 1.00 98.62 183 LEU A O 1
ATOM 1427 N N . GLY A 1 184 ? -6.772 2.920 -18.428 1.00 98.50 184 GLY A N 1
ATOM 1428 C CA . GLY A 1 184 ? -7.810 2.621 -17.437 1.00 98.50 184 GLY A CA 1
ATOM 1429 C C . GLY A 1 184 ? -8.797 1.541 -17.895 1.00 98.50 184 GLY A C 1
ATOM 1430 O O . GLY A 1 184 ? -9.176 0.686 -17.104 1.00 98.50 184 GLY A O 1
ATOM 1431 N N . GLN A 1 185 ? -9.183 1.536 -19.176 1.00 98.56 185 GLN A N 1
ATOM 1432 C CA . GLN A 1 185 ? -10.050 0.487 -19.735 1.00 98.56 185 GLN A CA 1
ATOM 1433 C C . GLN A 1 185 ? -9.321 -0.858 -19.840 1.00 98.56 185 GLN A C 1
ATOM 1435 O O . GLN A 1 185 ? -9.855 -1.857 -19.387 1.00 98.56 185 GLN A O 1
ATOM 1440 N N . PHE A 1 186 ? -8.073 -0.877 -20.322 1.00 98.75 186 PHE A N 1
ATOM 1441 C CA . PHE A 1 186 ? -7.251 -2.092 -20.363 1.00 98.75 186 PHE A CA 1
ATOM 1442 C C . PHE A 1 186 ? -7.086 -2.749 -18.979 1.00 98.75 186 PHE A C 1
ATOM 1444 O O . PHE A 1 186 ? -7.194 -3.968 -18.861 1.00 98.75 186 PHE A O 1
ATOM 1451 N N . MET A 1 187 ? -6.840 -1.951 -17.936 1.00 98.81 187 MET A N 1
ATOM 1452 C CA . MET A 1 187 ? -6.717 -2.444 -16.560 1.00 98.81 187 MET A CA 1
ATOM 1453 C C . MET A 1 187 ? -8.042 -3.030 -16.042 1.00 98.81 187 MET A C 1
ATOM 1455 O O . MET A 1 187 ? -8.035 -4.116 -15.467 1.00 98.81 187 MET A O 1
ATOM 1459 N N . LEU A 1 188 ? -9.178 -2.362 -16.285 1.00 98.75 188 LEU A N 1
ATOM 1460 C CA . LEU A 1 188 ? -10.503 -2.887 -15.927 1.00 98.75 188 LEU A CA 1
ATOM 1461 C C . LEU A 1 188 ? -10.833 -4.187 -16.673 1.00 98.75 188 LEU A C 1
ATOM 1463 O O . LEU A 1 188 ? -11.188 -5.176 -16.033 1.00 98.75 188 LEU A O 1
ATOM 1467 N N . ASP A 1 189 ? -10.666 -4.215 -17.998 1.00 98.75 189 ASP A N 1
ATOM 1468 C CA . ASP A 1 189 ? -10.919 -5.398 -18.829 1.00 98.75 189 ASP A CA 1
ATOM 1469 C C . ASP A 1 189 ? -10.101 -6.601 -18.325 1.00 98.75 189 ASP A C 1
ATOM 1471 O O . ASP A 1 189 ? -10.643 -7.689 -18.134 1.00 98.75 189 ASP A O 1
ATOM 1475 N N . LEU A 1 190 ? -8.809 -6.403 -18.030 1.00 98.56 190 LEU A N 1
ATOM 1476 C CA . LEU A 1 190 ? -7.930 -7.435 -17.468 1.00 98.56 190 LEU A CA 1
ATOM 1477 C C . LEU A 1 190 ? -8.456 -7.973 -16.128 1.00 98.56 190 LEU A C 1
ATOM 1479 O O . LEU A 1 190 ? -8.561 -9.183 -15.922 1.00 98.56 190 LEU A O 1
ATOM 1483 N N . HIS A 1 191 ? -8.770 -7.080 -15.191 1.00 98.69 191 HIS A N 1
ATOM 1484 C CA . HIS A 1 191 ? -9.127 -7.480 -13.832 1.00 98.69 191 HIS A CA 1
ATOM 1485 C C . HIS A 1 191 ? -10.508 -8.141 -13.749 1.00 98.69 191 HIS A C 1
ATOM 1487 O O . HIS A 1 191 ? -10.692 -9.082 -12.972 1.00 98.69 191 HIS A O 1
ATOM 1493 N N . THR A 1 192 ? -11.448 -7.705 -14.584 1.00 98.38 192 THR A N 1
ATOM 1494 C CA . THR A 1 192 ? -12.810 -8.248 -14.642 1.00 98.38 192 THR A CA 1
ATOM 1495 C C . THR A 1 192 ? -12.885 -9.568 -15.407 1.00 98.38 192 THR A C 1
ATOM 1497 O O . THR A 1 192 ? -13.506 -10.517 -14.929 1.00 98.38 192 THR A O 1
ATOM 1500 N N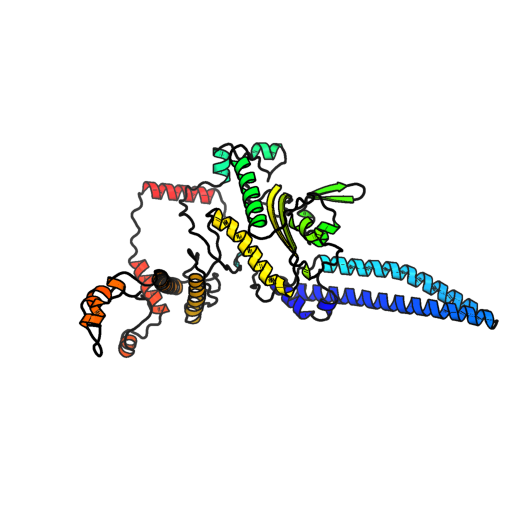 . THR A 1 193 ? -12.228 -9.671 -16.568 1.00 98.06 193 THR A N 1
ATOM 1501 C CA . THR A 1 193 ? -12.353 -10.851 -17.442 1.00 98.06 193 THR A CA 1
ATOM 1502 C C . THR A 1 193 ? -11.397 -11.990 -17.091 1.00 98.06 193 THR A C 1
ATOM 1504 O O . THR A 1 193 ? -11.743 -13.148 -17.326 1.00 98.06 193 THR A O 1
ATOM 1507 N N . GLU A 1 194 ? -10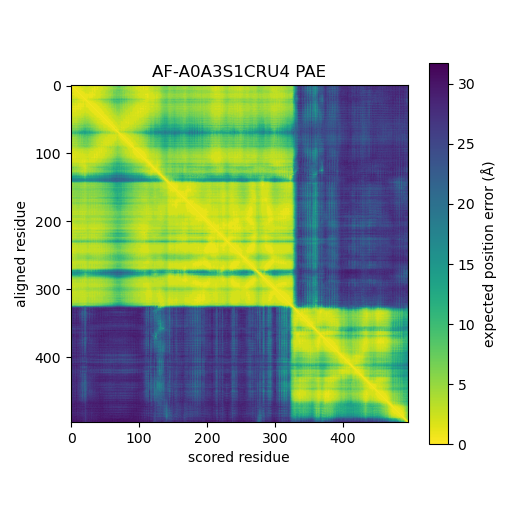.230 -11.700 -16.502 1.00 98.12 194 GLU A N 1
ATOM 1508 C CA . GLU A 1 194 ? -9.198 -12.714 -16.223 1.00 98.12 194 GLU A CA 1
ATOM 1509 C C . GLU A 1 194 ? -8.909 -12.900 -14.726 1.00 98.12 194 GLU A C 1
ATOM 1511 O O . GLU A 1 194 ? -8.639 -14.021 -14.295 1.00 98.12 194 GLU A O 1
ATOM 1516 N N . HIS A 1 195 ? -8.979 -11.842 -13.908 1.00 98.19 195 HIS A N 1
ATOM 1517 C CA . HIS A 1 195 ? -8.622 -11.921 -12.478 1.00 98.19 195 HIS A CA 1
ATOM 1518 C C . HIS A 1 195 ? -9.821 -12.074 -11.523 1.00 98.19 195 HIS A C 1
ATOM 1520 O O . HIS A 1 195 ? -9.619 -12.162 -10.306 1.00 98.19 195 HIS A O 1
ATOM 1526 N N . GLY A 1 196 ? -11.049 -12.125 -12.052 1.00 97.19 196 GLY A N 1
ATOM 1527 C CA . GLY A 1 196 ? -12.269 -12.411 -11.292 1.00 97.19 196 GLY A CA 1
ATOM 1528 C C . GLY A 1 196 ? -12.705 -11.304 -10.327 1.00 97.19 196 GLY A C 1
ATOM 1529 O O . GLY A 1 196 ? -13.212 -11.619 -9.251 1.00 97.19 196 GLY A O 1
ATOM 1530 N N . TYR A 1 197 ? -12.482 -10.035 -10.682 1.00 98.75 197 TYR A N 1
ATOM 1531 C CA . TYR A 1 197 ? -13.024 -8.879 -9.960 1.00 98.75 197 TYR A CA 1
ATOM 1532 C C . TYR A 1 197 ? -14.388 -8.447 -10.527 1.00 98.75 197 TYR A C 1
ATOM 1534 O O . TYR A 1 197 ? -14.593 -8.430 -11.738 1.00 98.75 197 TYR A O 1
ATOM 1542 N N . GLU A 1 198 ? -15.308 -8.043 -9.654 1.00 98.69 198 GLU A N 1
ATOM 1543 C CA . GLU A 1 198 ? -16.554 -7.361 -10.013 1.00 98.69 198 GLU A CA 1
ATOM 1544 C C . GLU A 1 198 ? -16.277 -5.870 -10.273 1.00 98.69 198 GLU A C 1
ATOM 1546 O O . GLU A 1 198 ? -15.643 -5.198 -9.455 1.00 98.69 198 GLU A O 1
ATOM 1551 N N . GLU A 1 199 ? -16.735 -5.340 -11.411 1.00 98.75 199 GLU A N 1
ATOM 1552 C CA . GLU A 1 199 ? -16.604 -3.913 -11.725 1.00 98.75 199 GLU A CA 1
ATOM 1553 C C . GLU A 1 199 ? -17.670 -3.089 -11.000 1.00 98.75 199 GLU A C 1
ATOM 1555 O O . GLU A 1 199 ? -18.868 -3.348 -11.118 1.00 98.75 199 GLU A O 1
ATOM 1560 N N . VAL A 1 200 ? -17.235 -2.050 -10.290 1.00 98.69 200 VAL A N 1
ATOM 1561 C CA . VAL A 1 200 ? -18.104 -1.159 -9.521 1.00 98.69 200 VAL A CA 1
ATOM 1562 C C . VAL A 1 200 ? -17.837 0.294 -9.909 1.00 98.69 200 VAL A C 1
ATOM 1564 O O . VAL A 1 200 ? -16.693 0.725 -10.038 1.00 98.69 200 VAL A O 1
ATOM 1567 N N . ILE A 1 201 ? -18.904 1.089 -10.027 1.00 98.44 201 ILE A N 1
ATOM 1568 C CA . ILE A 1 201 ? -18.828 2.551 -10.162 1.00 98.44 201 ILE A CA 1
ATOM 1569 C C . ILE A 1 201 ? -19.267 3.175 -8.825 1.00 98.44 201 ILE A C 1
ATOM 1571 O O . ILE A 1 201 ? -20.467 3.364 -8.605 1.00 98.44 201 ILE A O 1
ATOM 1575 N N . PRO A 1 202 ? -18.335 3.465 -7.897 1.00 98.25 202 PRO A N 1
ATOM 1576 C CA . PRO A 1 202 ? -18.677 4.013 -6.590 1.00 98.25 202 PRO A CA 1
ATOM 1577 C C . PRO A 1 202 ? -18.973 5.526 -6.634 1.00 98.25 202 PRO A C 1
ATOM 1579 O O . PRO A 1 202 ? -18.509 6.235 -7.533 1.00 98.25 202 PRO A O 1
ATOM 1582 N N . PRO A 1 203 ? -19.675 6.073 -5.621 1.00 98.50 203 PRO A N 1
ATOM 1583 C CA . PRO A 1 203 ? -19.752 7.514 -5.403 1.00 98.50 203 PRO A CA 1
ATOM 1584 C C . PRO A 1 203 ? -18.366 8.136 -5.171 1.00 98.50 203 PRO A C 1
ATOM 1586 O O . PRO A 1 203 ? -17.567 7.627 -4.388 1.00 98.50 203 PRO A O 1
ATOM 1589 N N . LEU A 1 204 ? -18.111 9.289 -5.798 1.00 98.62 204 LEU A N 1
ATOM 1590 C CA . LEU A 1 204 ? -16.856 10.044 -5.640 1.00 98.62 204 LEU A CA 1
ATOM 1591 C C . LEU A 1 204 ? -16.837 10.964 -4.407 1.00 98.62 204 LEU A C 1
ATOM 1593 O O . LEU A 1 204 ? -15.799 11.535 -4.081 1.00 98.62 204 LEU A O 1
ATOM 1597 N N . MET A 1 205 ? -17.987 11.125 -3.748 1.00 98.56 205 MET A N 1
ATOM 1598 C CA . MET A 1 205 ? -18.174 11.903 -2.524 1.00 98.56 205 MET A CA 1
ATOM 1599 C C . MET A 1 205 ? -18.795 11.001 -1.459 1.00 98.56 205 MET A C 1
ATOM 1601 O O . MET A 1 205 ? -19.822 10.370 -1.713 1.00 98.56 205 MET A O 1
ATOM 1605 N N . VAL A 1 206 ? -18.184 10.948 -0.279 1.00 98.56 206 VAL A N 1
ATOM 1606 C CA . VAL A 1 206 ? -18.544 10.023 0.805 1.00 98.56 206 VAL A CA 1
ATOM 1607 C C . VAL A 1 206 ? -18.704 10.751 2.142 1.00 98.56 206 VAL A C 1
ATOM 1609 O O . VAL A 1 206 ? -18.203 11.859 2.319 1.00 98.56 206 VAL A O 1
ATOM 1612 N N . LYS A 1 207 ? -19.429 10.137 3.083 1.00 98.19 207 LYS A N 1
ATOM 1613 C CA . LYS A 1 207 ? -19.601 10.651 4.453 1.00 98.19 207 LYS A CA 1
ATOM 1614 C C . LYS A 1 207 ? -18.364 10.365 5.309 1.00 98.19 207 LYS A C 1
ATOM 1616 O O . LYS A 1 207 ? -17.646 9.404 5.037 1.00 98.19 207 LYS A O 1
ATOM 1621 N N . ASP A 1 208 ? -18.189 11.127 6.385 1.00 97.75 208 ASP A N 1
ATOM 1622 C CA . ASP A 1 208 ? -17.092 10.953 7.347 1.00 97.75 208 ASP A CA 1
ATOM 1623 C C . ASP A 1 208 ? -17.005 9.513 7.904 1.00 97.75 208 ASP A C 1
ATOM 1625 O O . ASP A 1 208 ? -15.905 8.975 7.975 1.00 97.75 208 ASP A O 1
ATOM 1629 N N . ASP A 1 209 ? -18.132 8.831 8.165 1.00 97.25 209 ASP A N 1
ATOM 1630 C CA . ASP A 1 209 ? -18.154 7.420 8.615 1.00 97.25 209 ASP A CA 1
ATOM 1631 C C . ASP A 1 209 ? -17.428 6.460 7.650 1.00 97.25 209 ASP A C 1
ATOM 1633 O O . ASP A 1 209 ? -16.799 5.490 8.069 1.00 97.25 209 ASP A O 1
ATOM 1637 N N . VAL A 1 210 ? -17.501 6.737 6.343 1.00 98.12 210 VAL A N 1
ATOM 1638 C CA . VAL A 1 210 ? -16.880 5.923 5.284 1.00 98.12 210 VAL A CA 1
ATOM 1639 C C . VAL A 1 210 ? -15.362 6.123 5.296 1.00 98.12 210 VAL A C 1
ATOM 1641 O O . VAL A 1 210 ? -14.608 5.155 5.239 1.00 98.12 210 VAL A O 1
ATOM 1644 N N . LEU A 1 211 ? -14.918 7.377 5.436 1.00 98.06 211 LEU A N 1
ATOM 1645 C CA . LEU A 1 211 ? -13.504 7.755 5.560 1.00 98.06 211 LEU A CA 1
ATOM 1646 C C . LEU A 1 211 ? -12.887 7.273 6.880 1.00 98.06 211 LEU A C 1
ATOM 1648 O O . LEU A 1 211 ? -11.697 6.972 6.933 1.00 98.06 211 LEU A O 1
ATOM 1652 N N . PHE A 1 212 ? -13.683 7.200 7.947 1.00 96.75 212 PHE A N 1
ATOM 1653 C CA . PHE A 1 212 ? -13.281 6.613 9.222 1.00 96.75 212 PHE A CA 1
ATOM 1654 C C . PHE A 1 212 ? -13.120 5.090 9.101 1.00 96.75 212 PHE A C 1
ATOM 1656 O O . PHE A 1 212 ? -12.119 4.538 9.556 1.00 96.75 212 PHE A O 1
ATOM 1663 N N . GLY A 1 213 ? -14.051 4.413 8.414 1.00 95.12 213 GLY A N 1
ATOM 1664 C CA . GLY A 1 213 ? -14.010 2.964 8.182 1.00 95.12 213 GLY A CA 1
ATOM 1665 C C . GLY A 1 213 ? -12.721 2.469 7.514 1.00 95.12 213 GLY A C 1
ATOM 1666 O O . GLY A 1 213 ? -12.219 1.406 7.873 1.00 95.12 213 GLY A O 1
ATOM 1667 N N . THR A 1 214 ? -12.144 3.262 6.606 1.00 94.00 214 THR A N 1
ATOM 1668 C CA . THR A 1 214 ? -10.870 2.975 5.915 1.00 94.00 214 THR A CA 1
ATOM 1669 C C . THR A 1 214 ? -9.678 3.797 6.429 1.00 94.00 214 THR A C 1
ATOM 1671 O O . THR A 1 214 ? -8.647 3.872 5.765 1.00 94.00 214 THR A O 1
ATOM 1674 N N . ASN A 1 215 ? -9.766 4.358 7.645 1.00 91.88 215 ASN A N 1
ATOM 1675 C CA . ASN A 1 215 ? -8.651 4.997 8.362 1.00 91.88 215 ASN A CA 1
ATOM 1676 C C . ASN A 1 215 ? -8.063 6.267 7.693 1.00 91.88 215 ASN A C 1
ATOM 1678 O O . ASN A 1 215 ? -6.919 6.635 7.955 1.00 91.88 215 ASN A O 1
ATOM 1682 N N . GLN A 1 216 ? -8.829 6.979 6.857 1.00 91.50 216 GLN A N 1
ATOM 1683 C CA . GLN A 1 216 ? -8.471 8.339 6.424 1.00 91.50 216 GLN A CA 1
ATOM 1684 C C . GLN A 1 216 ? -8.816 9.360 7.514 1.00 91.50 216 GLN A C 1
ATOM 1686 O O . GLN A 1 216 ? -8.009 10.237 7.814 1.00 91.50 216 GLN A O 1
ATOM 1691 N N . LEU A 1 217 ? -9.979 9.222 8.156 1.00 95.38 217 LEU A N 1
ATOM 1692 C CA . LEU A 1 217 ? -10.321 9.992 9.354 1.00 95.38 217 LEU A CA 1
ATOM 1693 C C . LEU A 1 217 ? -10.023 9.187 10.631 1.00 95.38 217 LEU A C 1
ATOM 1695 O O . LEU A 1 217 ? -10.211 7.973 10.631 1.00 95.38 217 LEU A O 1
ATOM 1699 N N . PRO A 1 218 ? -9.585 9.840 11.727 1.00 94.38 218 PRO A N 1
ATOM 1700 C CA . PRO A 1 218 ? -9.328 11.282 11.854 1.00 94.38 218 PRO A CA 1
ATOM 1701 C C . PRO A 1 218 ? -7.921 11.709 11.389 1.00 94.38 218 PRO A C 1
ATOM 1703 O O . PRO A 1 218 ? -7.653 12.896 11.238 1.00 94.38 218 PRO A O 1
ATOM 1706 N N . LYS A 1 219 ? -6.997 10.761 11.190 1.00 87.50 219 LYS A N 1
ATOM 1707 C CA . LYS A 1 219 ? -5.551 11.038 11.130 1.00 87.50 219 LYS A CA 1
ATOM 1708 C C . LYS A 1 219 ? -5.082 11.836 9.906 1.00 87.50 219 LYS A C 1
ATOM 1710 O O . LYS A 1 219 ? -4.114 12.580 10.020 1.00 87.50 219 LYS A O 1
ATOM 1715 N N . PHE A 1 220 ? -5.733 11.663 8.761 1.00 87.94 220 PHE A N 1
ATOM 1716 C CA . PHE A 1 220 ? -5.334 12.236 7.473 1.00 87.94 220 PHE A CA 1
ATOM 1717 C C . PHE A 1 220 ? -6.390 13.219 6.948 1.00 87.94 220 PHE A C 1
ATOM 1719 O O . PHE A 1 220 ? -6.584 13.355 5.744 1.00 87.94 220 PHE A O 1
ATOM 1726 N N . GLU A 1 221 ? -7.099 13.910 7.848 1.00 94.50 221 GLU A N 1
ATOM 1727 C CA . GLU A 1 221 ? -8.125 14.892 7.476 1.00 94.50 221 GLU A CA 1
ATOM 1728 C C . GLU A 1 221 ? -7.568 16.015 6.585 1.00 94.50 221 GLU A C 1
ATOM 1730 O O . GLU A 1 221 ? -8.222 16.421 5.625 1.00 94.50 221 GLU A O 1
ATOM 1735 N N . GLU A 1 222 ? -6.337 16.465 6.849 1.00 93.31 222 GLU A N 1
ATOM 1736 C CA . GLU A 1 222 ? -5.661 17.493 6.047 1.00 93.31 222 GLU A CA 1
ATOM 1737 C C . GLU A 1 222 ? -5.316 17.025 4.623 1.00 93.31 222 GLU A C 1
ATOM 1739 O O . GLU A 1 222 ? -5.183 17.869 3.739 1.00 93.31 222 GLU A O 1
ATOM 1744 N N . ASP A 1 223 ? -5.221 15.712 4.367 1.00 90.69 223 ASP A N 1
ATOM 1745 C CA . ASP A 1 223 ? -4.938 15.133 3.041 1.00 90.69 223 ASP A CA 1
ATOM 1746 C C . ASP A 1 223 ? -6.176 15.077 2.121 1.00 90.69 223 ASP A C 1
ATOM 1748 O O . ASP A 1 223 ? -6.066 14.742 0.935 1.00 90.69 223 ASP A O 1
ATOM 1752 N N . LEU A 1 224 ? -7.360 15.415 2.642 1.00 96.75 224 LEU A N 1
ATOM 1753 C CA . LEU A 1 224 ? -8.648 15.284 1.962 1.00 96.75 224 LEU A CA 1
ATOM 1754 C C . LEU A 1 224 ? -9.198 16.626 1.461 1.00 96.75 224 LEU A C 1
ATOM 1756 O O . LEU A 1 224 ? -8.961 17.690 2.027 1.00 96.75 224 LEU A O 1
ATOM 1760 N N . PHE A 1 225 ? -10.031 16.561 0.420 1.00 98.00 225 PHE A N 1
ATOM 1761 C CA . PHE A 1 225 ? -10.888 17.676 0.016 1.00 98.00 225 PHE A CA 1
ATOM 1762 C C . PHE A 1 225 ? -12.319 17.442 0.501 1.00 98.00 225 PHE A C 1
ATOM 1764 O O . PHE A 1 225 ? -12.895 16.388 0.240 1.00 98.00 225 PHE A O 1
ATOM 1771 N N . PHE A 1 226 ? -12.921 18.448 1.137 1.00 98.12 226 PHE A N 1
ATOM 1772 C CA . PHE A 1 226 ? -14.302 18.399 1.621 1.00 98.12 226 PHE A CA 1
ATOM 1773 C C . PHE A 1 226 ? -15.203 19.416 0.921 1.00 98.12 226 PHE A C 1
ATOM 1775 O O . PHE A 1 226 ? -14.766 20.501 0.538 1.00 98.12 226 PHE A O 1
ATOM 1782 N N . THR A 1 227 ? -16.489 19.084 0.820 1.00 97.56 227 THR A N 1
ATOM 1783 C CA . THR A 1 227 ? -17.557 19.988 0.384 1.00 97.56 227 THR A CA 1
ATOM 1784 C C . THR A 1 227 ? -18.678 20.041 1.434 1.00 97.56 227 THR A C 1
ATOM 1786 O O . THR A 1 227 ? -19.030 18.994 1.986 1.00 97.56 227 THR A O 1
ATOM 1789 N N . PRO A 1 228 ? -19.253 21.219 1.752 1.00 97.56 228 PRO A N 1
ATOM 1790 C CA . PRO A 1 228 ? -20.395 21.322 2.664 1.00 97.56 228 PRO A CA 1
ATOM 1791 C C . PRO A 1 228 ? -21.623 20.559 2.149 1.00 97.56 228 PRO A C 1
ATOM 1793 O O . PRO A 1 228 ? -21.953 20.617 0.963 1.00 97.56 228 PRO A O 1
ATOM 1796 N N . HIS A 1 229 ? -22.338 19.874 3.042 1.00 96.88 229 HIS A N 1
ATOM 1797 C CA . HIS A 1 229 ? -23.534 19.106 2.701 1.00 96.88 229 HIS A CA 1
ATOM 1798 C C . HIS A 1 229 ? -24.551 19.106 3.853 1.00 96.88 229 HIS A C 1
ATOM 1800 O O . HIS A 1 229 ? -24.439 18.341 4.812 1.00 96.88 229 HIS A O 1
ATOM 1806 N N . GLY A 1 230 ? -25.568 19.967 3.748 1.00 95.06 230 GLY A N 1
ATOM 1807 C CA . GLY A 1 230 ? -26.549 20.168 4.817 1.00 95.06 230 GLY A CA 1
ATOM 1808 C C . GLY A 1 230 ? -25.887 20.750 6.068 1.00 95.06 230 GLY A C 1
ATOM 1809 O O . GLY A 1 230 ? -25.181 21.750 5.979 1.00 95.06 230 GLY A O 1
ATOM 1810 N N . GLU A 1 231 ? -26.101 20.108 7.216 1.00 93.44 231 GLU A N 1
ATOM 1811 C CA . GLU A 1 231 ? -25.438 20.442 8.489 1.00 93.44 231 GLU A CA 1
ATOM 1812 C C . GLU A 1 231 ? -24.039 19.806 8.629 1.00 93.44 231 GLU A C 1
ATOM 1814 O O . GLU A 1 231 ? -23.338 20.070 9.602 1.00 93.44 231 GLU A O 1
ATOM 1819 N N . GLY A 1 232 ? -23.626 18.969 7.669 1.00 95.12 232 GLY A N 1
ATOM 1820 C CA . GLY A 1 232 ? -22.340 18.272 7.664 1.00 95.12 232 GLY A CA 1
ATOM 1821 C C . GLY A 1 232 ? -21.527 18.532 6.395 1.00 95.12 232 GLY A C 1
ATOM 1822 O O . GLY A 1 232 ? -21.590 19.602 5.784 1.00 95.12 232 GLY A O 1
ATOM 1823 N N . ARG A 1 233 ? -20.748 17.529 5.986 1.00 97.44 233 ARG A N 1
ATOM 1824 C CA . ARG A 1 233 ? -19.870 17.572 4.810 1.00 97.44 233 ARG A CA 1
ATOM 1825 C C . ARG A 1 233 ? -19.837 16.231 4.083 1.00 97.44 233 ARG A C 1
ATOM 1827 O O . ARG A 1 233 ? -20.297 15.217 4.605 1.00 97.44 233 ARG A O 1
ATOM 1834 N N . LEU A 1 234 ? -19.276 16.246 2.880 1.00 98.56 234 LEU A N 1
ATOM 1835 C CA . LEU A 1 234 ? -18.827 15.057 2.164 1.00 98.56 234 LEU A CA 1
ATOM 1836 C C . LEU A 1 234 ? -17.352 15.234 1.800 1.00 98.56 234 LEU A C 1
ATOM 1838 O O . LEU A 1 234 ? -16.951 16.325 1.390 1.00 98.56 234 LEU A O 1
ATOM 1842 N N . GLY A 1 235 ? -16.553 14.179 1.927 1.00 98.31 235 GLY A N 1
ATOM 1843 C CA . GLY A 1 235 ? -15.179 14.144 1.428 1.00 98.31 235 GLY A CA 1
ATOM 1844 C C . GLY A 1 235 ? -15.119 13.587 0.007 1.00 98.31 235 GLY A C 1
ATOM 1845 O O . GLY A 1 235 ? -15.810 12.616 -0.306 1.00 98.31 235 GLY A O 1
ATOM 1846 N N . LEU A 1 236 ? -14.296 14.187 -0.852 1.00 98.62 236 LEU A N 1
ATOM 1847 C CA . LEU A 1 236 ? -13.898 13.594 -2.128 1.00 98.62 236 LEU A CA 1
ATOM 1848 C C . LEU A 1 236 ? -12.940 12.423 -1.871 1.00 98.62 236 LEU A C 1
ATOM 1850 O O . LEU A 1 236 ? -12.051 12.519 -1.025 1.00 98.62 236 LEU A O 1
ATOM 1854 N N . ILE A 1 237 ? -13.114 11.318 -2.595 1.00 98.56 237 ILE A N 1
ATOM 1855 C CA . ILE A 1 237 ? -12.354 10.089 -2.327 1.00 98.56 237 ILE A CA 1
ATOM 1856 C C . ILE A 1 237 ? -10.860 10.223 -2.715 1.00 98.5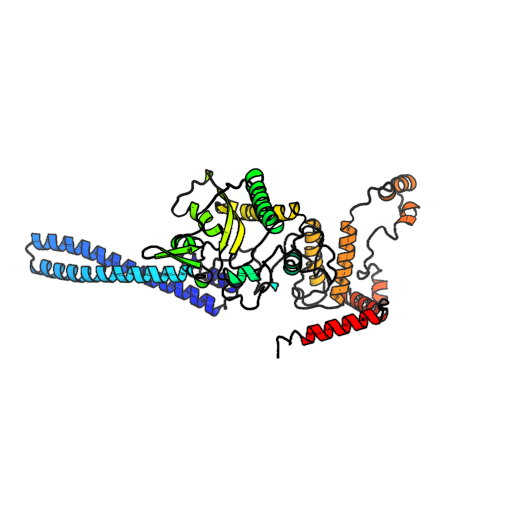6 237 ILE A C 1
ATOM 1858 O O . ILE A 1 237 ? -10.554 10.596 -3.850 1.00 98.56 237 ILE A O 1
ATOM 1862 N N . PRO A 1 238 ? -9.900 9.868 -1.834 1.00 97.69 238 PRO A N 1
ATOM 1863 C CA . PRO A 1 238 ? -8.462 9.852 -2.154 1.00 97.69 238 PRO A CA 1
ATOM 1864 C C . PRO A 1 238 ? -7.999 8.561 -2.851 1.00 97.69 238 PRO A C 1
ATOM 1866 O O . PRO A 1 238 ? -6.826 8.427 -3.227 1.00 97.69 238 PRO A O 1
ATOM 1869 N N . THR A 1 239 ? -8.910 7.593 -2.956 1.00 98.31 239 THR A N 1
ATOM 1870 C CA . THR A 1 239 ? -8.783 6.286 -3.603 1.00 98.31 239 THR A CA 1
ATOM 1871 C C . THR A 1 239 ? -10.169 5.616 -3.632 1.00 98.31 239 THR A C 1
ATOM 1873 O O . THR A 1 239 ? -10.980 5.866 -2.737 1.00 98.31 239 THR A O 1
ATOM 1876 N N . ALA A 1 240 ? -10.446 4.749 -4.615 1.00 98.62 240 ALA A N 1
ATOM 1877 C CA . ALA A 1 240 ? -11.664 3.929 -4.630 1.00 98.62 240 ALA A CA 1
ATOM 1878 C C . ALA A 1 240 ? -11.711 2.889 -3.492 1.00 98.62 240 ALA A C 1
ATOM 1880 O O . ALA A 1 240 ? -12.790 2.397 -3.179 1.00 98.62 240 ALA A O 1
ATOM 1881 N N . GLU A 1 241 ? -10.585 2.613 -2.825 1.00 98.44 241 GLU A N 1
ATOM 1882 C CA . GLU A 1 241 ? -10.504 1.776 -1.615 1.00 98.44 241 GLU A CA 1
ATOM 1883 C C . GLU A 1 241 ? -11.562 2.181 -0.582 1.00 98.44 241 GLU A C 1
ATOM 1885 O O . GLU A 1 241 ? -12.239 1.323 -0.018 1.00 98.44 241 GLU A O 1
ATOM 1890 N N . VAL A 1 242 ? -11.749 3.495 -0.398 1.00 98.50 242 VAL A N 1
ATOM 1891 C CA . VAL A 1 242 ? -12.674 4.083 0.575 1.00 98.50 242 VAL A CA 1
ATOM 1892 C C . VAL A 1 242 ? -14.115 3.605 0.339 1.00 98.50 242 VAL A C 1
ATOM 1894 O O . VAL A 1 242 ? -14.650 2.910 1.204 1.00 98.50 242 VAL A O 1
ATOM 1897 N N . PRO A 1 243 ? -14.776 3.903 -0.799 1.00 98.69 243 PRO A N 1
ATOM 1898 C CA . PRO A 1 243 ? -16.133 3.423 -1.032 1.00 98.69 243 PRO A CA 1
ATOM 1899 C C . PRO A 1 243 ? -16.221 1.910 -1.276 1.00 98.69 243 PRO A C 1
ATOM 1901 O O . PRO A 1 243 ? -17.199 1.320 -0.831 1.00 98.69 243 PRO A O 1
ATOM 1904 N N . LEU A 1 244 ? -15.242 1.276 -1.941 1.00 98.75 244 LEU A N 1
ATOM 1905 C CA . LEU A 1 244 ? -15.306 -0.160 -2.263 1.00 98.75 244 LEU A CA 1
ATOM 1906 C C . LEU A 1 244 ? -15.230 -1.043 -1.011 1.00 98.75 244 LEU A C 1
ATOM 1908 O O . LEU A 1 244 ? -16.024 -1.967 -0.864 1.00 98.75 244 LEU A O 1
ATOM 1912 N N . THR A 1 245 ? -14.328 -0.740 -0.074 1.00 98.25 245 THR A N 1
ATOM 1913 C CA . THR A 1 245 ? -14.209 -1.498 1.187 1.00 98.25 245 THR A CA 1
ATOM 1914 C C . THR A 1 245 ? -15.446 -1.304 2.067 1.00 98.25 245 THR A C 1
ATOM 1916 O O . THR A 1 245 ? -15.889 -2.221 2.754 1.00 98.25 245 THR A O 1
ATOM 1919 N N . ASN A 1 246 ? -16.058 -0.118 2.010 1.00 98.50 246 ASN A N 1
ATOM 1920 C CA . ASN A 1 246 ? -17.269 0.205 2.761 1.00 98.50 246 ASN A CA 1
ATOM 1921 C C . ASN A 1 246 ? -18.565 -0.381 2.167 1.00 98.50 246 ASN A C 1
ATOM 1923 O O . ASN A 1 246 ? -19.613 -0.213 2.791 1.00 98.50 246 ASN A O 1
ATOM 1927 N N . LEU A 1 247 ? -18.525 -1.086 1.026 1.00 98.06 247 LEU A N 1
ATOM 1928 C CA . LEU A 1 247 ? -19.699 -1.788 0.478 1.00 98.06 247 LEU A CA 1
ATOM 1929 C C . LEU A 1 247 ? -20.254 -2.853 1.437 1.00 98.06 247 LEU A C 1
ATOM 1931 O O . LEU A 1 247 ? -21.444 -3.130 1.389 1.00 98.06 247 LEU A O 1
ATOM 1935 N N . VAL A 1 248 ? -19.412 -3.404 2.318 1.00 97.50 248 VAL A N 1
ATOM 1936 C CA . VAL A 1 248 ? -19.784 -4.410 3.333 1.00 97.50 248 VAL A CA 1
ATOM 1937 C C . VAL A 1 248 ? -19.878 -3.835 4.758 1.00 97.50 248 VAL A C 1
ATOM 1939 O O . VAL A 1 248 ? -19.961 -4.588 5.731 1.00 97.50 248 VAL A O 1
ATOM 1942 N N . ARG A 1 249 ? -19.823 -2.503 4.930 1.00 96.88 249 ARG A N 1
ATOM 1943 C CA . ARG A 1 249 ? -19.896 -1.879 6.265 1.00 96.88 249 ARG A CA 1
ATOM 1944 C C . ARG A 1 249 ? -21.275 -2.122 6.882 1.00 96.88 249 ARG A C 1
ATOM 1946 O O . ARG A 1 249 ? -22.288 -1.893 6.236 1.00 96.88 249 ARG A O 1
ATOM 1953 N N . GLU A 1 250 ? -21.288 -2.503 8.162 1.00 96.12 250 GLU A N 1
ATOM 1954 C CA . GLU A 1 250 ? -22.502 -2.832 8.935 1.00 96.12 250 GLU A CA 1
ATOM 1955 C C . GLU A 1 250 ? -23.273 -4.067 8.421 1.00 96.12 250 GLU A C 1
ATOM 1957 O O . GLU A 1 250 ? -24.390 -4.331 8.867 1.00 96.12 250 GLU A O 1
ATOM 1962 N N . GLU A 1 251 ? -22.651 -4.891 7.567 1.00 95.25 251 GLU A N 1
ATOM 1963 C CA . GLU A 1 251 ? -23.219 -6.149 7.075 1.00 95.25 251 GLU A CA 1
ATOM 1964 C C . GLU A 1 251 ? -22.557 -7.392 7.696 1.00 95.25 251 GLU A C 1
ATOM 1966 O O . GLU A 1 251 ? -21.370 -7.407 8.024 1.00 95.25 251 GLU A O 1
ATOM 1971 N N . ILE A 1 252 ? -23.321 -8.485 7.806 1.00 96.19 252 ILE A N 1
ATOM 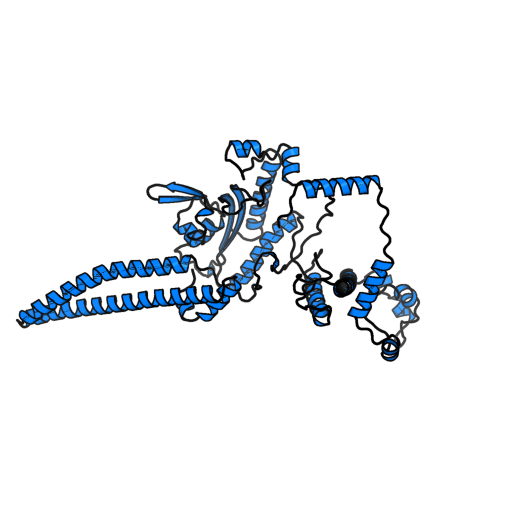1972 C CA . ILE A 1 252 ? -22.784 -9.817 8.117 1.00 96.19 252 ILE A CA 1
ATOM 1973 C C . ILE A 1 252 ? -22.618 -10.566 6.793 1.00 96.19 252 ILE A C 1
ATOM 1975 O O . ILE A 1 252 ? -23.584 -11.096 6.239 1.00 96.19 252 ILE A O 1
ATOM 1979 N N . THR A 1 253 ? -21.389 -10.608 6.278 1.00 94.25 253 THR A N 1
ATOM 1980 C CA . THR A 1 253 ? -21.075 -11.338 5.042 1.00 94.25 253 THR A CA 1
ATOM 1981 C C . THR A 1 253 ? -21.047 -12.844 5.307 1.00 94.25 253 THR A C 1
ATOM 1983 O O . THR A 1 253 ? -20.364 -13.315 6.215 1.00 94.25 253 THR A O 1
ATOM 1986 N N . ALA A 1 254 ? -21.789 -13.610 4.506 1.00 95.94 254 ALA A N 1
ATOM 1987 C CA . ALA A 1 254 ? -21.797 -15.067 4.582 1.00 95.94 254 ALA A CA 1
ATOM 1988 C C . ALA A 1 254 ? -20.473 -15.642 4.044 1.00 95.94 254 ALA A C 1
ATOM 1990 O O . ALA A 1 254 ? -20.014 -15.237 2.974 1.00 95.94 254 ALA A O 1
ATOM 1991 N N . HIS A 1 255 ? -19.853 -16.561 4.788 1.00 94.88 255 HIS A N 1
ATOM 1992 C CA . HIS A 1 255 ? -18.487 -17.030 4.528 1.00 94.88 255 HIS A CA 1
ATOM 1993 C C . HIS A 1 255 ? -18.338 -17.696 3.150 1.00 94.88 255 HIS A C 1
ATOM 1995 O O . HIS A 1 255 ? -17.342 -17.485 2.469 1.00 94.88 255 HIS A O 1
ATOM 2001 N N . GLU A 1 256 ? -19.366 -18.403 2.679 1.00 96.25 256 GLU A N 1
ATOM 2002 C CA . GLU A 1 256 ? -19.410 -19.041 1.359 1.00 96.25 256 GLU A CA 1
ATOM 2003 C C . GLU A 1 256 ? -19.420 -18.063 0.167 1.00 96.25 256 GLU A C 1
ATOM 2005 O O . GLU A 1 256 ? -19.319 -18.499 -0.980 1.00 96.25 256 GLU A O 1
ATOM 2010 N N . LYS A 1 257 ? -19.552 -16.752 0.416 1.00 94.88 257 LYS A N 1
ATOM 2011 C CA . LYS A 1 257 ? -19.412 -15.696 -0.600 1.00 94.88 257 LYS A CA 1
ATOM 2012 C C . LYS A 1 257 ? -18.002 -15.100 -0.667 1.00 94.88 257 LYS A C 1
ATOM 2014 O O . LYS A 1 257 ? -17.750 -14.274 -1.540 1.00 94.88 257 LYS A O 1
ATOM 2019 N N . LEU A 1 258 ? -17.113 -15.456 0.260 1.00 96.50 258 LEU A N 1
ATOM 2020 C CA . LEU A 1 258 ? -15.752 -14.928 0.307 1.00 96.50 258 LEU A CA 1
ATOM 2021 C C . LEU A 1 258 ? -14.817 -15.723 -0.631 1.00 96.50 258 LEU A C 1
ATOM 2023 O O . LEU A 1 258 ? -15.007 -16.927 -0.812 1.00 96.50 258 LEU A O 1
ATOM 2027 N N . PRO A 1 259 ? -13.782 -15.082 -1.205 1.00 97.31 259 PRO A N 1
ATOM 2028 C CA . PRO A 1 259 ? -13.507 -13.649 -1.142 1.00 97.31 259 PRO A CA 1
ATOM 2029 C C . PRO A 1 259 ? -14.389 -12.839 -2.108 1.00 97.31 259 PRO A C 1
ATOM 2031 O O . PRO A 1 259 ? -14.537 -13.197 -3.278 1.00 97.31 259 PRO A O 1
ATOM 2034 N N . LEU A 1 260 ? -14.909 -11.702 -1.638 1.00 98.44 260 LEU A N 1
ATOM 2035 C CA . LEU A 1 260 ? -15.518 -10.690 -2.510 1.00 98.44 260 LEU A CA 1
ATOM 2036 C C . LEU A 1 260 ? -14.396 -9.842 -3.113 1.00 98.44 260 LEU A C 1
ATOM 2038 O O . LEU A 1 260 ? -13.462 -9.472 -2.403 1.00 98.44 260 LEU A O 1
ATOM 2042 N N . ARG A 1 261 ? -14.469 -9.538 -4.409 1.00 98.62 261 ARG A N 1
ATOM 2043 C CA . ARG A 1 261 ? -13.398 -8.867 -5.158 1.00 98.62 261 ARG A CA 1
ATOM 2044 C C . ARG A 1 261 ? -13.985 -7.744 -5.997 1.00 98.62 261 ARG A C 1
ATOM 2046 O O . ARG A 1 261 ? -14.764 -8.023 -6.900 1.00 98.62 261 ARG A O 1
ATOM 2053 N N . TYR A 1 262 ? -13.582 -6.504 -5.741 1.00 98.81 262 TYR A N 1
ATOM 2054 C CA . TYR A 1 262 ? -14.090 -5.313 -6.424 1.00 98.81 262 TYR A CA 1
ATOM 2055 C C . TYR A 1 262 ? -12.984 -4.545 -7.146 1.00 98.81 262 TYR A C 1
ATOM 2057 O O . TYR A 1 262 ? -11.882 -4.384 -6.616 1.00 98.81 262 TYR A O 1
ATOM 2065 N N . THR A 1 263 ? -13.286 -4.036 -8.339 1.00 98.88 263 THR A N 1
ATOM 2066 C CA . THR A 1 263 ? -12.422 -3.108 -9.073 1.00 98.88 263 THR A CA 1
ATOM 2067 C C . THR A 1 263 ? -13.201 -1.897 -9.576 1.00 98.88 263 THR A C 1
ATOM 2069 O O . THR A 1 263 ? -14.387 -1.991 -9.883 1.00 98.88 263 THR A O 1
ATOM 2072 N N . ALA A 1 264 ? -12.546 -0.736 -9.627 1.00 98.81 264 ALA A N 1
ATOM 2073 C CA . ALA A 1 264 ? -13.148 0.510 -10.095 1.00 98.81 264 ALA A CA 1
ATOM 2074 C C . ALA A 1 264 ? -12.095 1.442 -10.698 1.00 98.81 264 ALA A C 1
ATOM 2076 O O . ALA A 1 264 ? -11.009 1.585 -10.137 1.00 98.81 264 ALA A O 1
ATOM 2077 N N . LEU A 1 265 ? -12.443 2.135 -11.786 1.00 98.75 265 LEU A N 1
ATOM 2078 C CA . LEU A 1 265 ? -11.678 3.262 -12.326 1.00 98.75 265 LEU A CA 1
ATOM 2079 C C . LEU A 1 265 ? -12.277 4.574 -11.811 1.00 98.75 265 LEU A C 1
ATOM 2081 O O . LEU A 1 265 ? -13.355 4.975 -12.250 1.00 98.75 265 LEU A O 1
ATOM 2085 N N . THR A 1 266 ? -11.573 5.275 -10.922 1.00 98.81 266 THR A N 1
ATOM 2086 C CA . THR A 1 266 ? -12.045 6.557 -10.371 1.00 98.81 266 THR A CA 1
ATOM 2087 C C . THR A 1 266 ? -11.005 7.666 -10.505 1.00 98.81 266 THR A C 1
ATOM 2089 O O . THR A 1 266 ? -9.802 7.395 -10.419 1.00 98.81 266 THR A O 1
ATOM 2092 N N . PRO A 1 267 ? -11.426 8.938 -10.643 1.00 98.44 267 PRO A N 1
ATOM 2093 C CA . PRO A 1 267 ? -10.589 10.048 -10.220 1.00 98.44 267 PRO A CA 1
ATOM 2094 C C . PRO A 1 267 ? -10.415 9.991 -8.692 1.00 98.44 267 PRO A C 1
ATOM 2096 O O . PRO A 1 267 ? -11.366 9.735 -7.954 1.00 98.44 267 PRO A O 1
ATOM 2099 N N . CYS A 1 268 ? -9.193 10.225 -8.236 1.00 98.44 268 CYS A N 1
ATOM 2100 C CA . CYS A 1 268 ? -8.771 10.239 -6.842 1.00 98.44 268 CYS A CA 1
ATOM 2101 C C . CYS A 1 268 ? -8.290 11.648 -6.489 1.00 98.44 268 CYS A C 1
ATOM 2103 O O . CYS A 1 268 ? -7.561 12.255 -7.278 1.00 98.44 268 CYS A O 1
ATOM 2105 N N . PHE A 1 269 ? -8.671 12.151 -5.315 1.00 98.50 269 PHE A N 1
ATOM 2106 C CA . PHE A 1 269 ? -8.442 13.534 -4.897 1.00 98.50 269 PHE A CA 1
ATOM 2107 C C . PHE A 1 269 ? -7.609 13.605 -3.614 1.00 98.50 269 PHE A C 1
ATOM 2109 O O . PHE A 1 269 ? -8.001 13.038 -2.597 1.00 98.50 269 PHE A O 1
ATOM 2116 N N . ARG A 1 270 ? -6.467 14.302 -3.645 1.00 96.25 270 ARG A N 1
ATOM 2117 C CA . ARG A 1 270 ? -5.552 14.434 -2.493 1.00 96.25 270 ARG A CA 1
ATOM 2118 C C . ARG A 1 270 ? -5.036 15.858 -2.355 1.00 96.25 270 ARG A C 1
ATOM 2120 O O . ARG A 1 270 ? -4.572 16.446 -3.332 1.00 96.25 270 ARG A O 1
ATOM 2127 N N . SER A 1 271 ? -5.076 16.422 -1.153 1.00 93.00 271 SER A N 1
ATOM 2128 C CA . SER A 1 271 ? -4.523 17.761 -0.912 1.00 93.00 271 SER A CA 1
ATOM 2129 C C . SER A 1 271 ? -2.989 17.778 -1.012 1.00 93.00 271 SER A C 1
ATOM 2131 O O . SER A 1 271 ? -2.411 18.832 -1.259 1.00 93.00 271 SER A O 1
ATOM 2133 N N . GLU A 1 272 ? -2.331 16.617 -0.877 1.00 88.50 272 GLU A N 1
ATOM 2134 C CA . GLU A 1 272 ? -0.867 16.476 -0.878 1.00 88.50 272 GLU A CA 1
ATOM 2135 C C . GLU A 1 272 ? -0.188 17.402 0.155 1.00 88.50 272 GLU A C 1
ATOM 2137 O O . GLU A 1 272 ? 0.888 17.968 -0.092 1.00 88.50 272 GLU A O 1
ATOM 2142 N N . ALA A 1 273 ? -0.829 17.555 1.322 1.00 80.88 273 ALA A N 1
ATOM 2143 C CA . ALA A 1 273 ? -0.281 18.258 2.472 1.00 80.88 273 ALA A CA 1
ATOM 2144 C C . ALA A 1 273 ? 1.092 17.678 2.868 1.00 80.88 273 ALA A C 1
ATOM 2146 O O . ALA A 1 273 ? 1.441 16.534 2.572 1.00 80.88 273 ALA A O 1
ATOM 2147 N N . GLY A 1 274 ? 1.960 18.518 3.438 1.00 69.75 274 GLY A N 1
ATOM 2148 C CA . GLY A 1 274 ? 3.341 18.144 3.778 1.00 69.75 274 GLY A CA 1
ATOM 2149 C C . GLY A 1 274 ? 4.291 17.883 2.591 1.00 69.75 274 GLY A C 1
ATOM 2150 O O . GLY A 1 274 ? 5.505 17.938 2.771 1.00 69.75 274 GLY A O 1
ATOM 2151 N N . SER A 1 275 ? 3.801 17.695 1.359 1.00 67.00 275 SER A N 1
ATOM 2152 C CA . SER A 1 275 ? 4.625 17.370 0.176 1.00 67.00 275 SER A CA 1
ATOM 2153 C C . SER A 1 275 ? 5.234 18.603 -0.515 1.00 67.00 275 SER A C 1
ATOM 2155 O O . SER A 1 275 ? 5.283 18.700 -1.748 1.00 67.00 275 SER A O 1
ATOM 2157 N N . ALA A 1 276 ? 5.690 19.583 0.268 1.00 67.56 276 ALA A N 1
ATOM 2158 C CA . ALA A 1 276 ? 6.336 20.790 -0.242 1.00 67.56 276 ALA A CA 1
ATOM 2159 C C . ALA A 1 276 ? 7.701 20.460 -0.880 1.00 67.56 276 ALA A C 1
ATOM 2161 O O . ALA A 1 276 ? 8.493 19.697 -0.335 1.00 67.56 276 ALA A O 1
ATOM 2162 N N . GLY A 1 277 ? 7.981 21.015 -2.063 1.00 66.62 277 GLY A N 1
ATOM 2163 C CA . GLY A 1 277 ? 9.260 20.834 -2.770 1.00 66.62 277 GLY A CA 1
ATOM 2164 C C . GLY A 1 277 ? 9.486 19.467 -3.440 1.00 66.62 277 GLY A C 1
ATOM 2165 O O . GLY A 1 277 ? 10.290 19.395 -4.367 1.00 66.62 277 GLY A O 1
ATOM 2166 N N . ARG A 1 278 ? 8.759 18.407 -3.057 1.00 68.44 278 ARG A N 1
ATOM 2167 C CA . ARG A 1 278 ? 8.826 17.077 -3.698 1.00 68.44 278 ARG A CA 1
ATOM 2168 C C . ARG A 1 278 ? 7.906 16.990 -4.925 1.00 68.44 278 ARG A C 1
ATOM 2170 O O . ARG A 1 278 ? 6.789 17.511 -4.906 1.00 68.44 278 ARG A O 1
ATOM 2177 N N . ASP A 1 279 ? 8.374 16.331 -5.988 1.00 77.06 279 ASP A N 1
ATOM 2178 C CA . ASP A 1 279 ? 7.618 16.023 -7.217 1.00 77.06 279 ASP A CA 1
ATOM 2179 C C . ASP A 1 279 ? 6.821 17.222 -7.771 1.00 77.06 279 ASP A C 1
ATOM 2181 O O . ASP A 1 279 ? 5.607 17.161 -7.975 1.00 77.06 279 ASP A O 1
ATOM 2185 N N . THR A 1 280 ? 7.479 18.374 -7.920 1.00 74.69 280 THR A N 1
ATOM 2186 C CA . THR A 1 280 ? 6.816 19.663 -8.207 1.00 74.69 280 THR A CA 1
ATOM 2187 C C . THR A 1 280 ? 6.463 19.884 -9.677 1.00 74.69 280 THR A C 1
ATOM 2189 O O . THR A 1 280 ? 5.640 20.750 -9.973 1.00 74.69 280 THR A O 1
ATOM 2192 N N . ARG A 1 281 ? 7.044 19.108 -10.601 1.00 82.50 281 ARG A N 1
ATOM 2193 C CA . ARG A 1 281 ? 6.778 19.176 -12.047 1.00 82.50 281 ARG A CA 1
ATOM 2194 C C . ARG A 1 281 ? 6.359 17.809 -12.579 1.00 82.50 281 ARG A C 1
ATOM 2196 O O . ARG A 1 281 ? 6.909 16.785 -12.183 1.00 82.50 281 ARG A O 1
ATOM 2203 N N . GLY A 1 282 ? 5.409 17.794 -13.512 1.00 90.88 282 GLY A N 1
ATOM 2204 C CA . GLY A 1 282 ? 4.884 16.559 -14.083 1.00 90.88 282 GLY A CA 1
ATOM 2205 C C . GLY A 1 282 ? 3.606 16.057 -13.416 1.00 90.88 282 GLY A C 1
ATOM 2206 O O . GLY A 1 282 ? 2.891 16.823 -12.781 1.00 90.88 282 GLY A O 1
ATOM 2207 N N . MET A 1 283 ? 3.321 14.762 -13.595 1.00 92.44 283 MET A N 1
ATOM 2208 C CA . MET A 1 283 ? 2.080 14.104 -13.171 1.00 92.44 283 MET A CA 1
ATOM 2209 C C . MET A 1 283 ? 2.298 13.027 -12.096 1.00 92.44 283 MET A C 1
ATOM 2211 O O . MET A 1 283 ? 1.367 12.301 -11.776 1.00 92.44 283 MET A O 1
ATOM 2215 N N . LEU A 1 284 ? 3.506 12.916 -11.525 1.00 88.44 284 LEU A N 1
ATOM 2216 C CA . LEU A 1 284 ? 3.806 11.926 -10.478 1.00 88.44 284 LEU A CA 1
ATOM 2217 C C . LEU A 1 284 ? 3.076 12.224 -9.157 1.00 88.44 284 LEU A C 1
ATOM 2219 O O . LEU A 1 284 ? 2.761 11.306 -8.409 1.00 88.44 284 LEU A O 1
ATOM 2223 N N . ARG A 1 285 ? 2.789 13.505 -8.885 1.00 90.81 285 ARG A N 1
ATOM 2224 C CA . ARG A 1 285 ? 2.066 13.970 -7.696 1.00 90.81 285 ARG A CA 1
ATOM 2225 C C . ARG A 1 285 ? 1.092 15.082 -8.076 1.00 90.81 285 ARG A C 1
ATOM 2227 O O . ARG A 1 285 ? 1.515 16.188 -8.428 1.00 90.81 285 ARG A O 1
ATOM 2234 N N . GLN A 1 286 ? -0.203 14.778 -8.054 1.00 93.44 286 GLN A N 1
ATOM 2235 C CA . GLN A 1 286 ? -1.292 15.655 -8.500 1.00 93.44 286 GLN A CA 1
ATOM 2236 C C . GLN A 1 286 ? -2.415 15.696 -7.461 1.00 93.44 286 GLN A C 1
ATOM 2238 O O . GLN A 1 286 ? -2.650 14.702 -6.782 1.00 93.44 286 GLN A O 1
ATOM 2243 N N . HIS A 1 287 ? -3.158 16.804 -7.403 1.00 96.69 287 HIS A N 1
ATOM 2244 C CA . HIS A 1 287 ? -4.376 16.887 -6.593 1.00 96.69 287 HIS A CA 1
ATOM 2245 C C . HIS A 1 287 ? -5.516 16.025 -7.137 1.00 96.69 287 HIS A C 1
ATOM 2247 O O . HIS A 1 287 ? -6.393 15.632 -6.375 1.00 96.69 287 HIS A O 1
ATOM 2253 N N . GLN A 1 288 ? -5.497 15.732 -8.440 1.00 97.94 288 GLN A N 1
ATOM 2254 C CA . GLN A 1 288 ? -6.416 14.820 -9.108 1.00 97.94 288 GLN A CA 1
ATOM 2255 C C . GLN A 1 288 ? -5.636 13.889 -10.042 1.00 97.94 288 GLN A C 1
ATOM 2257 O O . GLN A 1 288 ? -4.879 14.355 -10.894 1.00 97.94 288 GLN A O 1
ATOM 2262 N N . PHE A 1 289 ? -5.857 12.583 -9.917 1.00 97.94 289 PHE A N 1
ATOM 2263 C CA . PHE A 1 289 ? -5.307 11.552 -10.805 1.00 97.94 289 PHE A CA 1
ATOM 2264 C C . PHE A 1 289 ? -6.306 10.401 -10.964 1.00 97.94 289 PHE A C 1
ATOM 2266 O O . PHE A 1 289 ? -7.151 10.202 -10.096 1.00 97.94 289 PHE A O 1
ATOM 2273 N N . TYR A 1 290 ? -6.230 9.632 -12.049 1.00 98.12 290 TYR A N 1
ATOM 2274 C CA . TYR A 1 290 ? -7.045 8.423 -12.211 1.00 98.12 290 TYR A CA 1
ATOM 2275 C C . TYR A 1 290 ? -6.320 7.191 -11.674 1.00 98.12 290 TYR A C 1
ATOM 2277 O O . TYR A 1 290 ? -5.105 7.065 -11.829 1.00 98.12 290 TYR A O 1
ATOM 2285 N N . LYS A 1 291 ? -7.072 6.266 -11.072 1.00 98.62 291 LYS A N 1
ATOM 2286 C CA . LYS A 1 291 ? -6.567 4.965 -10.624 1.00 98.62 291 LYS A CA 1
ATOM 2287 C C . LYS A 1 291 ? -7.596 3.871 -10.902 1.00 98.62 291 LYS A C 1
ATOM 2289 O O . LYS A 1 291 ? -8.786 4.104 -10.695 1.00 98.62 291 LYS A O 1
ATOM 2294 N N . VAL A 1 292 ? -7.127 2.705 -11.350 1.00 98.81 292 VAL A N 1
ATOM 2295 C CA . VAL A 1 292 ? -7.889 1.452 -11.264 1.00 98.81 292 VAL A CA 1
ATOM 2296 C C . VAL A 1 292 ? -7.506 0.774 -9.961 1.00 98.81 292 VAL A C 1
ATOM 2298 O O . VAL A 1 292 ? -6.325 0.526 -9.732 1.00 98.81 292 VAL A O 1
ATOM 2301 N N . GLU A 1 293 ? -8.490 0.539 -9.101 1.00 98.69 293 GLU A N 1
ATOM 2302 C CA . GLU A 1 293 ? -8.275 -0.058 -7.786 1.00 98.69 293 GLU A CA 1
ATOM 2303 C C . GLU A 1 293 ? -8.626 -1.540 -7.762 1.00 98.69 293 GLU A C 1
ATOM 2305 O O . GLU A 1 293 ? -9.507 -1.981 -8.498 1.00 98.69 293 GLU A O 1
ATOM 2310 N N . LEU A 1 294 ? -7.959 -2.285 -6.883 1.00 98.44 294 LEU A N 1
ATOM 2311 C CA . LEU A 1 294 ? -8.295 -3.654 -6.512 1.00 98.44 294 LEU A CA 1
ATOM 2312 C C . LEU A 1 294 ? -8.592 -3.690 -5.009 1.00 98.44 294 LEU A C 1
ATOM 2314 O O . LEU A 1 294 ? -7.765 -3.258 -4.210 1.00 98.44 294 LEU A O 1
ATOM 2318 N N . VAL A 1 295 ? -9.758 -4.208 -4.629 1.00 98.62 295 VAL A N 1
ATOM 2319 C CA . VAL A 1 295 ? -10.147 -4.448 -3.231 1.00 98.62 295 VAL A CA 1
ATOM 2320 C C . VAL A 1 295 ? -10.626 -5.886 -3.097 1.00 98.62 295 VAL A C 1
ATOM 2322 O O . VAL A 1 295 ? -11.437 -6.341 -3.904 1.00 98.62 295 VAL A O 1
ATOM 2325 N N . SER A 1 296 ? -10.163 -6.581 -2.060 1.00 97.81 296 SER A N 1
ATOM 2326 C CA . SER A 1 296 ? -10.634 -7.921 -1.705 1.00 97.81 296 SER A CA 1
ATOM 2327 C C . SER A 1 296 ? -11.102 -7.953 -0.250 1.00 97.81 296 SER A C 1
ATOM 2329 O O . SER A 1 296 ? -10.362 -7.557 0.647 1.00 97.81 296 SER A O 1
ATOM 2331 N N . ILE A 1 297 ? -12.316 -8.454 -0.013 1.00 98.25 297 ILE A N 1
ATOM 2332 C CA . ILE A 1 297 ? -12.832 -8.784 1.322 1.00 98.25 297 ILE A CA 1
ATOM 2333 C C . ILE A 1 297 ? -12.676 -10.293 1.503 1.00 98.25 297 ILE A C 1
ATOM 2335 O O . ILE A 1 297 ? -13.197 -11.067 0.699 1.00 98.25 297 ILE A O 1
ATOM 2339 N N . THR A 1 298 ? -11.953 -10.714 2.538 1.00 97.19 298 THR A N 1
ATOM 2340 C CA . THR A 1 298 ? -11.538 -12.111 2.749 1.00 97.19 298 THR A CA 1
ATOM 2341 C C . THR A 1 298 ? -11.909 -12.588 4.148 1.00 97.19 298 THR A C 1
ATOM 2343 O O . THR A 1 298 ? -12.184 -11.788 5.043 1.00 97.19 298 THR A O 1
ATOM 2346 N N . ASP A 1 299 ? -11.871 -13.899 4.365 1.00 95.56 299 ASP A N 1
ATOM 2347 C CA . ASP A 1 299 ? -11.710 -14.446 5.711 1.00 95.56 299 ASP A CA 1
ATOM 2348 C C . ASP A 1 299 ? -10.245 -14.312 6.185 1.00 95.56 299 ASP A C 1
ATOM 2350 O O . ASP A 1 299 ? -9.350 -13.918 5.430 1.00 95.56 299 ASP A O 1
ATOM 2354 N N . GLN A 1 300 ? -9.996 -14.624 7.457 1.00 92.94 300 GLN A N 1
ATOM 2355 C CA . GLN A 1 300 ? -8.668 -14.506 8.060 1.00 92.94 300 GLN A CA 1
ATOM 2356 C C . GLN A 1 300 ? -7.652 -15.507 7.481 1.00 92.94 300 GLN A C 1
ATOM 2358 O O . GLN A 1 300 ? -6.484 -15.150 7.320 1.00 92.94 300 GLN A O 1
ATOM 2363 N N . GLU A 1 301 ? -8.074 -16.734 7.168 1.00 93.06 301 GLU A N 1
ATOM 2364 C CA . GLU A 1 301 ? -7.195 -17.838 6.759 1.00 93.06 301 GLU A CA 1
ATOM 2365 C C . GLU A 1 301 ? -6.672 -17.643 5.327 1.00 93.06 301 GLU A C 1
ATOM 2367 O O . GLU A 1 301 ? -5.501 -17.901 5.047 1.00 93.06 301 GLU A O 1
ATOM 2372 N N . SER A 1 302 ? -7.519 -17.131 4.429 1.00 91.94 302 SER A N 1
ATOM 2373 C CA . SER A 1 302 ? -7.189 -16.876 3.021 1.00 91.94 302 SER A CA 1
ATOM 2374 C C . SER A 1 302 ? -6.474 -15.541 2.763 1.00 91.94 302 SER A C 1
ATOM 2376 O O . SER A 1 302 ? -5.872 -15.368 1.700 1.00 91.94 302 SER A O 1
ATOM 2378 N N . SER A 1 303 ? -6.497 -14.612 3.726 1.00 90.56 303 SER A N 1
ATOM 2379 C CA . SER A 1 303 ? -6.053 -13.215 3.566 1.00 90.56 303 SER A CA 1
ATOM 2380 C C . SER A 1 303 ? -4.651 -13.040 2.956 1.00 90.56 303 SER A C 1
ATOM 2382 O O . SER A 1 303 ? -4.481 -12.267 2.013 1.00 90.56 303 SER A O 1
ATOM 2384 N N . LEU A 1 304 ? -3.650 -13.788 3.434 1.00 87.25 304 LEU A N 1
ATOM 2385 C CA . LEU A 1 304 ? -2.268 -13.710 2.938 1.00 87.25 304 LEU A CA 1
ATOM 2386 C C . LEU A 1 304 ? -2.134 -14.204 1.489 1.00 87.25 304 LEU A C 1
ATOM 2388 O O . LEU A 1 304 ? -1.425 -13.599 0.686 1.00 87.25 304 LEU A O 1
ATOM 2392 N N . ALA A 1 305 ? -2.838 -15.285 1.141 1.00 87.50 305 ALA A N 1
ATOM 2393 C CA . ALA A 1 305 ? -2.829 -15.836 -0.212 1.00 87.50 305 ALA A CA 1
ATOM 2394 C C . ALA A 1 305 ? -3.549 -14.907 -1.203 1.00 87.50 305 ALA A C 1
ATOM 2396 O O . ALA A 1 305 ? -3.110 -14.745 -2.341 1.00 87.50 305 ALA A O 1
ATOM 2397 N N . GLU A 1 306 ? -4.628 -14.252 -0.766 1.00 94.94 306 GLU A N 1
ATOM 2398 C CA . GLU A 1 306 ? -5.333 -13.253 -1.568 1.00 94.94 306 GLU A CA 1
ATOM 2399 C C . GLU A 1 306 ? -4.508 -11.968 -1.755 1.00 94.94 306 GLU A C 1
ATOM 2401 O O . GLU A 1 306 ? -4.531 -11.394 -2.843 1.00 94.94 306 GLU A O 1
ATOM 2406 N N . HIS A 1 307 ? -3.732 -11.544 -0.751 1.00 87.44 307 HIS A N 1
ATOM 2407 C CA . HIS A 1 307 ? -2.810 -10.407 -0.859 1.00 87.44 307 HIS A CA 1
ATOM 2408 C C . HIS A 1 307 ? -1.692 -10.656 -1.890 1.00 87.44 307 HIS A C 1
ATOM 2410 O O . HIS A 1 307 ? -1.419 -9.802 -2.738 1.00 87.44 307 HIS A O 1
ATOM 2416 N N . GLU A 1 308 ? -1.095 -11.850 -1.879 1.00 83.56 308 GLU A N 1
ATOM 2417 C CA . GLU A 1 308 ? -0.122 -12.274 -2.894 1.00 83.56 308 GLU A CA 1
ATOM 2418 C C . GLU A 1 308 ? -0.767 -12.335 -4.293 1.00 83.56 308 GLU A C 1
ATOM 2420 O O . GLU A 1 308 ? -0.246 -11.764 -5.252 1.00 83.56 308 GLU A O 1
ATOM 2425 N N . ARG A 1 309 ? -1.968 -12.922 -4.413 1.00 94.94 309 ARG A N 1
ATOM 2426 C CA . ARG A 1 309 ? -2.723 -12.952 -5.678 1.00 94.94 309 ARG A CA 1
ATOM 2427 C C . ARG A 1 309 ? -3.023 -11.542 -6.203 1.00 94.94 309 ARG A C 1
ATOM 2429 O O . ARG A 1 309 ? -2.868 -11.290 -7.396 1.00 94.94 309 ARG A O 1
ATOM 2436 N N . MET A 1 310 ? -3.438 -10.617 -5.338 1.00 91.00 310 MET A N 1
ATOM 2437 C CA . MET A 1 310 ? -3.711 -9.221 -5.699 1.00 91.00 310 MET A CA 1
ATOM 2438 C C . MET A 1 310 ? -2.437 -8.489 -6.151 1.00 91.00 310 MET A C 1
ATOM 2440 O O . MET A 1 310 ? -2.480 -7.725 -7.116 1.00 91.00 310 MET A O 1
ATOM 2444 N N . THR A 1 311 ? -1.293 -8.781 -5.528 1.00 83.69 311 THR A N 1
ATOM 2445 C CA . THR A 1 311 ? 0.019 -8.272 -5.960 1.00 83.69 311 THR A CA 1
ATOM 2446 C C . THR A 1 311 ? 0.341 -8.748 -7.380 1.00 83.69 311 THR A C 1
ATOM 2448 O O . THR A 1 311 ? 0.615 -7.932 -8.261 1.00 83.69 311 THR A O 1
ATOM 2451 N N . GLN A 1 312 ? 0.189 -10.047 -7.654 1.00 89.50 312 GLN A N 1
ATOM 2452 C CA . GLN A 1 312 ? 0.387 -10.624 -8.991 1.00 89.50 312 GLN A CA 1
ATOM 2453 C C . GLN A 1 312 ? -0.580 -10.042 -10.040 1.00 89.50 312 GLN A C 1
ATOM 2455 O O . GLN A 1 312 ? -0.184 -9.821 -11.186 1.00 89.50 312 GLN A O 1
ATOM 2460 N N . CYS A 1 313 ? -1.821 -9.721 -9.650 1.00 92.56 313 CYS A N 1
ATOM 2461 C CA . CYS A 1 313 ? -2.791 -9.042 -10.516 1.00 92.56 313 CYS A CA 1
ATOM 2462 C C . CYS A 1 313 ? -2.301 -7.656 -10.967 1.00 92.56 313 CYS A C 1
ATOM 2464 O O . CYS A 1 313 ? -2.494 -7.294 -12.129 1.00 92.56 313 CYS A O 1
ATOM 2466 N N . ALA A 1 314 ? -1.661 -6.895 -10.074 1.00 89.56 314 ALA A N 1
ATOM 2467 C CA . ALA A 1 314 ? -1.071 -5.596 -10.394 1.00 89.56 314 ALA A CA 1
ATOM 2468 C C . ALA A 1 314 ? 0.222 -5.732 -11.224 1.00 89.56 314 ALA A C 1
ATOM 2470 O O . ALA A 1 314 ? 0.440 -4.963 -12.162 1.00 89.56 314 ALA A O 1
ATOM 2471 N N . GLU A 1 315 ? 1.057 -6.738 -10.942 1.00 85.94 315 GLU A N 1
ATOM 2472 C CA . GLU A 1 315 ? 2.244 -7.036 -11.753 1.00 85.94 315 GLU A CA 1
ATOM 2473 C C . GLU A 1 315 ? 1.903 -7.358 -13.217 1.00 85.94 315 GLU A C 1
ATOM 2475 O O . GLU A 1 315 ? 2.642 -6.975 -14.126 1.00 85.94 315 GLU A O 1
ATOM 2480 N N . GLU A 1 316 ? 0.795 -8.064 -13.464 1.00 93.81 316 GLU A N 1
ATOM 2481 C CA . GLU A 1 316 ? 0.379 -8.482 -14.808 1.00 93.81 316 GLU A CA 1
ATOM 2482 C C . GLU A 1 316 ? 0.065 -7.297 -15.735 1.00 93.81 316 GLU A C 1
ATOM 2484 O O . GLU A 1 316 ? 0.382 -7.333 -16.926 1.00 93.81 316 GLU A O 1
ATOM 2489 N N . VAL A 1 317 ? -0.440 -6.190 -15.180 1.00 95.50 317 VAL A N 1
ATOM 2490 C CA . VAL A 1 317 ? -0.600 -4.915 -15.903 1.00 95.50 317 VAL A CA 1
ATOM 2491 C C . VAL A 1 317 ? 0.746 -4.450 -16.467 1.00 95.50 317 VAL A C 1
ATOM 2493 O O . VAL A 1 317 ? 0.848 -4.100 -17.644 1.00 95.50 317 VAL A O 1
ATOM 2496 N N . LEU A 1 318 ? 1.801 -4.474 -15.648 1.00 91.38 318 LEU A N 1
ATOM 2497 C CA . LEU A 1 318 ? 3.139 -4.024 -16.037 1.00 91.38 318 LEU A CA 1
ATOM 2498 C C . LEU A 1 318 ? 3.811 -5.004 -17.010 1.00 91.38 318 LEU A C 1
ATOM 2500 O O . LEU A 1 318 ? 4.420 -4.562 -17.988 1.00 91.38 318 LEU A O 1
ATOM 2504 N N . LYS A 1 319 ? 3.632 -6.318 -16.798 1.00 86.75 319 LYS A N 1
ATOM 2505 C CA . LYS A 1 319 ? 4.093 -7.389 -17.703 1.00 86.75 319 LYS A CA 1
ATOM 2506 C C . LYS A 1 319 ? 3.533 -7.195 -19.115 1.00 86.75 319 LYS A C 1
ATOM 2508 O O . LYS A 1 319 ? 4.307 -7.135 -20.071 1.00 86.75 319 LYS A O 1
ATOM 2513 N N . ARG A 1 320 ? 2.216 -7.001 -19.253 1.00 93.12 320 ARG A N 1
ATOM 2514 C CA . ARG A 1 320 ? 1.543 -6.783 -20.551 1.00 93.12 320 ARG A CA 1
ATOM 2515 C C . ARG A 1 320 ? 1.904 -5.464 -21.225 1.00 93.12 320 ARG A C 1
ATOM 2517 O O . ARG A 1 320 ? 1.983 -5.413 -22.450 1.00 93.12 320 ARG A O 1
ATOM 2524 N N . LEU A 1 321 ? 2.156 -4.410 -20.449 1.00 93.06 321 LEU A N 1
ATOM 2525 C CA . LEU A 1 321 ? 2.640 -3.128 -20.972 1.00 93.06 321 LEU A CA 1
ATOM 2526 C C . LEU A 1 321 ? 4.142 -3.146 -21.324 1.00 93.06 321 LEU A C 1
ATOM 2528 O O . LEU A 1 321 ? 4.647 -2.163 -21.866 1.00 93.06 321 LEU A O 1
ATOM 2532 N N . GLY A 1 322 ? 4.864 -4.234 -21.028 1.00 86.12 322 GLY A N 1
ATOM 2533 C CA . GLY A 1 322 ? 6.307 -4.341 -21.254 1.00 86.12 322 GLY A CA 1
ATOM 2534 C C . GLY A 1 322 ? 7.132 -3.384 -20.387 1.00 86.12 322 GLY A C 1
ATOM 2535 O O . GLY A 1 322 ? 8.232 -2.995 -20.783 1.00 86.12 322 GLY A O 1
ATOM 2536 N N . LEU A 1 323 ? 6.600 -2.972 -19.232 1.00 83.88 323 LEU A N 1
ATOM 2537 C CA . LEU A 1 323 ? 7.222 -2.009 -18.324 1.00 83.88 323 LEU A CA 1
ATOM 2538 C C . LEU A 1 323 ? 8.045 -2.744 -17.254 1.00 83.88 323 LEU A C 1
ATOM 2540 O O . LEU A 1 323 ? 7.461 -3.455 -16.438 1.00 83.88 323 LEU A O 1
ATOM 2544 N N . PRO A 1 324 ? 9.380 -2.576 -17.208 1.00 73.00 324 PRO A N 1
ATOM 2545 C CA . PRO A 1 324 ? 10.203 -3.208 -16.182 1.00 73.00 324 PRO A CA 1
ATOM 2546 C C . PRO A 1 324 ? 9.937 -2.614 -14.798 1.00 73.00 324 PRO A C 1
ATOM 2548 O O . PRO A 1 324 ? 9.872 -1.390 -14.650 1.00 73.00 324 PRO A O 1
ATOM 2551 N N . PHE A 1 325 ? 9.862 -3.466 -13.779 1.00 67.00 325 PHE A N 1
ATOM 2552 C CA . PHE A 1 325 ? 9.666 -3.061 -12.386 1.00 67.00 325 PHE A CA 1
ATOM 2553 C C . PHE A 1 325 ? 10.567 -3.859 -11.441 1.00 67.00 325 PHE A C 1
ATOM 2555 O O . PHE A 1 325 ? 10.994 -4.973 -11.761 1.00 67.00 325 PHE A O 1
ATOM 2562 N N . ARG A 1 326 ? 10.919 -3.253 -10.294 1.00 56.34 326 ARG A N 1
ATOM 2563 C CA . ARG A 1 326 ? 11.974 -3.783 -9.423 1.00 56.34 326 ARG A CA 1
ATOM 2564 C C . ARG A 1 326 ? 11.500 -4.388 -8.115 1.00 56.34 326 ARG A C 1
ATOM 2566 O O . ARG A 1 326 ? 11.041 -3.686 -7.217 1.00 56.34 326 ARG A O 1
ATOM 2573 N N . THR A 1 327 ? 11.698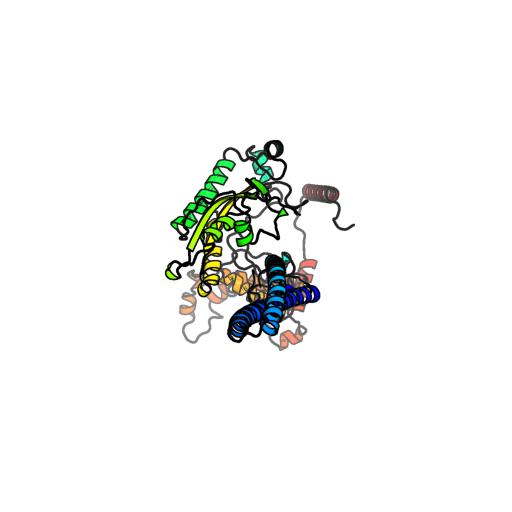 -5.695 -8.027 1.00 54.69 327 THR A N 1
ATOM 2574 C CA . THR A 1 327 ? 11.997 -6.455 -6.812 1.00 54.69 327 THR A CA 1
ATOM 2575 C C . THR A 1 327 ? 13.518 -6.304 -6.425 1.00 54.69 327 THR A C 1
ATOM 2577 O O . THR A 1 327 ? 14.130 -5.328 -6.873 1.00 54.69 327 THR A O 1
ATOM 2580 N N . GLY A 1 328 ? 14.219 -7.250 -5.748 1.00 56.75 328 GLY A N 1
ATOM 2581 C CA . GLY A 1 328 ? 15.679 -7.112 -5.421 1.00 56.75 328 GLY A CA 1
ATOM 2582 C C . GLY A 1 328 ? 16.524 -8.367 -5.060 1.00 56.75 328 GLY A C 1
ATOM 2583 O O . GLY A 1 328 ? 16.183 -9.480 -5.458 1.00 56.75 328 GLY A O 1
ATOM 2584 N N . GLY A 1 329 ? 17.679 -8.180 -4.375 1.00 61.00 329 GLY A N 1
ATOM 2585 C CA . GLY A 1 329 ? 18.653 -9.254 -4.048 1.00 61.00 329 GLY A CA 1
ATOM 2586 C C . GLY A 1 329 ? 20.057 -8.818 -3.548 1.00 61.00 329 GLY A C 1
ATOM 2587 O O . GLY A 1 329 ? 20.316 -7.632 -3.374 1.00 61.00 329 GLY A O 1
ATOM 2588 N N . SER A 1 330 ? 20.965 -9.792 -3.349 1.00 68.50 330 SER A N 1
ATOM 2589 C CA . SER A 1 330 ? 22.390 -9.671 -2.916 1.00 68.50 330 SER A CA 1
ATOM 2590 C C . SER A 1 330 ? 22.684 -9.083 -1.518 1.00 68.50 330 SER A C 1
ATOM 2592 O O . SER A 1 330 ? 23.823 -8.723 -1.205 1.00 68.50 330 SER A O 1
ATOM 2594 N N . LEU A 1 331 ? 21.673 -8.981 -0.654 1.00 73.62 331 LEU A N 1
ATOM 2595 C CA . LEU A 1 331 ? 21.784 -8.330 0.655 1.00 73.62 331 LEU A CA 1
ATOM 2596 C C . LEU A 1 331 ? 22.683 -9.106 1.636 1.00 73.62 331 LEU A C 1
ATOM 2598 O O . LEU A 1 331 ? 22.665 -10.334 1.690 1.00 73.62 331 LEU A O 1
ATOM 2602 N N . CYS A 1 332 ? 23.438 -8.355 2.441 1.00 79.94 332 CYS A N 1
ATOM 2603 C CA . CYS A 1 332 ? 24.380 -8.849 3.445 1.00 79.94 332 CYS A CA 1
ATOM 2604 C C . CYS A 1 332 ? 24.357 -7.924 4.675 1.00 79.94 332 CYS A C 1
ATOM 2606 O O . CYS A 1 332 ? 24.508 -6.706 4.552 1.00 79.94 332 CYS A O 1
ATOM 2608 N N . ALA A 1 333 ? 24.205 -8.500 5.865 1.00 83.94 333 ALA A N 1
ATOM 2609 C CA . ALA A 1 333 ? 24.206 -7.809 7.151 1.00 83.94 333 ALA A CA 1
ATOM 2610 C C . ALA A 1 333 ? 25.585 -7.805 7.840 1.00 83.94 333 ALA A C 1
ATOM 2612 O O . ALA A 1 333 ? 25.766 -7.044 8.801 1.00 83.94 333 ALA A O 1
ATOM 2613 N N . SER A 1 334 ? 26.546 -8.616 7.373 1.00 86.94 334 SER A N 1
ATOM 2614 C CA . SER A 1 334 ? 27.933 -8.617 7.874 1.00 86.94 334 SER A CA 1
ATOM 2615 C C . SER A 1 334 ? 28.603 -7.246 7.725 1.00 86.94 334 SER A C 1
ATOM 2617 O O . SER A 1 334 ? 28.325 -6.499 6.788 1.00 86.94 334 SER A O 1
ATOM 2619 N N . LYS A 1 335 ? 29.484 -6.907 8.674 1.00 92.38 335 LYS A N 1
ATOM 2620 C CA . LYS A 1 335 ? 30.203 -5.615 8.763 1.00 92.38 335 LYS A CA 1
ATOM 2621 C C . LYS A 1 335 ? 31.580 -5.669 8.092 1.00 92.38 335 LYS A C 1
ATOM 2623 O O . LYS A 1 335 ? 32.256 -4.653 7.974 1.00 92.38 335 LYS A O 1
ATOM 2628 N N . VAL A 1 336 ? 32.010 -6.859 7.683 1.00 91.50 336 VAL A N 1
ATOM 2629 C CA . VAL A 1 336 ? 33.331 -7.149 7.116 1.00 91.50 336 VAL A CA 1
ATOM 2630 C C . VAL A 1 336 ? 33.175 -8.114 5.937 1.00 91.50 336 VAL A C 1
ATOM 2632 O O . VAL A 1 336 ? 32.194 -8.850 5.892 1.00 91.50 336 VAL A O 1
ATOM 2635 N N . PRO A 1 337 ? 34.108 -8.143 4.971 1.00 91.56 337 PRO A N 1
ATOM 2636 C CA . PRO A 1 337 ? 34.064 -9.069 3.838 1.00 91.56 337 PRO A CA 1
ATOM 2637 C C . PRO A 1 337 ? 34.453 -10.491 4.283 1.00 91.56 337 PRO A C 1
ATOM 2639 O O . PRO A 1 337 ? 35.537 -10.966 3.975 1.00 91.56 337 PRO A O 1
ATOM 2642 N N . ASP A 1 338 ? 33.616 -11.164 5.067 1.00 91.62 338 ASP A N 1
ATOM 2643 C CA . ASP A 1 338 ? 33.916 -12.459 5.683 1.00 91.62 338 ASP A CA 1
ATOM 2644 C C . ASP A 1 338 ? 33.037 -13.609 5.152 1.00 91.62 338 ASP A C 1
ATOM 2646 O O . ASP A 1 338 ? 32.352 -13.493 4.132 1.00 91.62 338 ASP A O 1
ATOM 2650 N N . ALA A 1 339 ? 33.076 -14.759 5.833 1.00 90.75 339 ALA A N 1
ATOM 2651 C CA . ALA A 1 339 ? 32.273 -15.924 5.468 1.00 90.75 339 ALA A CA 1
ATOM 2652 C C . ALA A 1 339 ? 30.760 -15.668 5.605 1.00 90.75 339 ALA A C 1
ATOM 2654 O O . ALA A 1 339 ? 29.996 -16.170 4.781 1.00 90.75 339 ALA A O 1
ATOM 2655 N N . GLN A 1 340 ? 30.328 -14.863 6.589 1.00 89.44 340 GLN A N 1
ATOM 2656 C CA . GLN A 1 340 ? 28.933 -14.425 6.694 1.00 89.44 340 GLN A CA 1
ATOM 2657 C C . GLN A 1 340 ? 28.556 -13.595 5.462 1.00 89.44 340 GLN A C 1
ATOM 2659 O O . GLN A 1 340 ? 27.559 -13.894 4.807 1.00 89.44 340 GLN A O 1
ATOM 2664 N N . ALA A 1 341 ? 29.390 -12.616 5.100 1.00 89.12 341 ALA A N 1
ATOM 2665 C CA . ALA A 1 341 ? 29.140 -11.743 3.959 1.00 89.12 341 ALA A CA 1
ATOM 2666 C C . ALA A 1 341 ? 29.017 -12.512 2.635 1.00 89.12 341 ALA A C 1
ATOM 2668 O O . ALA A 1 341 ? 28.129 -12.234 1.828 1.00 89.12 341 ALA A O 1
ATOM 2669 N N . ALA A 1 342 ? 29.882 -13.509 2.430 1.00 87.44 342 ALA A N 1
ATOM 2670 C CA . ALA A 1 342 ? 29.836 -14.378 1.260 1.00 87.44 342 ALA A CA 1
ATOM 2671 C C . ALA A 1 342 ? 28.590 -15.284 1.240 1.00 87.44 342 ALA A C 1
ATOM 2673 O O . ALA A 1 342 ? 28.003 -15.475 0.177 1.00 87.44 342 ALA A O 1
ATOM 2674 N N . TYR A 1 343 ? 28.182 -15.838 2.387 1.00 86.06 343 TYR A N 1
ATOM 2675 C CA . TYR A 1 343 ? 27.033 -16.744 2.507 1.00 86.06 343 TYR A CA 1
ATOM 2676 C C . TYR A 1 343 ? 25.685 -16.022 2.344 1.00 86.06 343 TYR A C 1
ATOM 2678 O O . TYR A 1 343 ? 24.793 -16.524 1.661 1.00 86.06 343 TYR A O 1
ATOM 2686 N N . GLU A 1 344 ? 25.528 -14.838 2.940 1.00 86.12 344 GLU A N 1
ATOM 2687 C CA . GLU A 1 344 ? 24.297 -14.041 2.850 1.00 86.12 344 GLU A CA 1
ATOM 2688 C C . GLU A 1 344 ? 24.065 -13.514 1.427 1.00 86.12 344 GLU A C 1
ATOM 2690 O O . GLU A 1 344 ? 22.989 -13.737 0.858 1.00 86.12 344 GLU A O 1
ATOM 2695 N N . SER A 1 345 ? 25.090 -12.919 0.800 1.00 87.69 345 SER A N 1
ATOM 2696 C CA . SER A 1 345 ? 24.995 -12.486 -0.599 1.00 87.69 345 SER A CA 1
ATOM 2697 C C . SER A 1 345 ? 24.773 -13.674 -1.545 1.00 87.69 345 SER A C 1
ATOM 2699 O O . SER A 1 345 ? 23.882 -13.598 -2.386 1.00 87.69 345 SER A O 1
ATOM 2701 N N . ALA A 1 346 ? 25.451 -14.816 -1.364 1.00 86.81 346 ALA A N 1
ATOM 2702 C CA . ALA A 1 346 ? 25.230 -15.993 -2.213 1.00 86.81 346 ALA A CA 1
ATOM 2703 C C . ALA A 1 346 ? 23.808 -16.578 -2.092 1.00 86.81 346 ALA A C 1
ATOM 2705 O O . ALA A 1 346 ? 23.195 -16.908 -3.104 1.00 86.81 346 ALA A O 1
ATOM 2706 N N . ASN A 1 347 ? 23.248 -16.698 -0.882 1.00 82.31 347 ASN A N 1
ATOM 2707 C CA . ASN A 1 347 ? 21.895 -17.242 -0.700 1.00 82.31 347 ASN A CA 1
ATOM 2708 C C . ASN A 1 347 ? 20.803 -16.308 -1.224 1.00 82.31 347 ASN A C 1
ATOM 2710 O O . ASN A 1 347 ? 19.831 -16.770 -1.832 1.00 82.31 347 ASN A O 1
ATOM 2714 N N . THR A 1 348 ? 20.962 -15.000 -1.010 1.00 79.50 348 THR A N 1
ATOM 2715 C CA . THR A 1 348 ? 20.036 -14.015 -1.573 1.00 79.50 348 THR A CA 1
ATOM 2716 C C . THR A 1 348 ? 20.145 -13.996 -3.098 1.00 79.50 348 THR A C 1
ATOM 2718 O O . THR A 1 348 ? 19.114 -14.101 -3.752 1.00 79.50 348 THR A O 1
ATOM 2721 N N . LEU A 1 349 ? 21.355 -14.006 -3.677 1.00 80.94 349 LEU A N 1
ATOM 2722 C CA . LEU A 1 349 ? 21.570 -14.121 -5.128 1.00 80.94 349 LEU A CA 1
ATOM 2723 C C . LEU A 1 349 ? 20.976 -15.405 -5.721 1.00 80.94 349 LEU A C 1
ATOM 2725 O O . LEU A 1 349 ? 20.229 -15.321 -6.690 1.00 80.94 349 LEU A O 1
ATOM 2729 N N . ASN A 1 350 ? 21.234 -16.579 -5.137 1.00 80.19 350 ASN A N 1
ATOM 2730 C CA . ASN A 1 350 ? 20.671 -17.848 -5.614 1.00 80.19 350 ASN A CA 1
ATOM 2731 C C . ASN A 1 350 ? 19.136 -17.812 -5.649 1.00 80.19 350 ASN A C 1
ATOM 2733 O O . ASN A 1 350 ? 18.526 -18.215 -6.640 1.00 80.19 350 ASN A O 1
ATOM 2737 N N . SER A 1 351 ? 18.511 -17.274 -4.598 1.00 72.19 351 SER A N 1
ATOM 2738 C CA . SER A 1 351 ? 17.056 -17.088 -4.539 1.00 72.19 351 SER A CA 1
ATOM 2739 C C . SER A 1 351 ? 16.570 -16.113 -5.619 1.00 72.19 351 SER A C 1
ATOM 2741 O O . SER A 1 351 ? 15.577 -16.380 -6.295 1.00 72.19 351 SER A O 1
ATOM 2743 N N . THR A 1 352 ? 17.307 -15.020 -5.841 1.00 69.94 352 THR A N 1
ATOM 2744 C CA . THR A 1 352 ? 17.044 -14.040 -6.900 1.00 69.94 352 THR A CA 1
ATOM 2745 C C . THR A 1 352 ? 17.091 -14.685 -8.297 1.00 69.94 352 THR A C 1
ATOM 2747 O O . THR A 1 352 ? 16.161 -14.470 -9.076 1.00 69.94 352 THR A O 1
ATOM 2750 N N . ILE A 1 353 ? 18.097 -15.519 -8.612 1.00 72.88 353 ILE A N 1
ATOM 2751 C CA . ILE A 1 353 ? 18.187 -16.255 -9.894 1.00 72.88 353 ILE A CA 1
ATOM 2752 C C . ILE A 1 353 ? 16.993 -17.197 -10.067 1.00 72.88 353 ILE A C 1
ATOM 2754 O O . ILE A 1 353 ? 16.320 -17.160 -11.097 1.00 72.88 353 ILE A O 1
ATOM 2758 N N . LEU A 1 354 ? 16.727 -18.045 -9.067 1.00 74.94 354 LEU A N 1
ATOM 2759 C CA . LEU A 1 354 ? 15.692 -19.082 -9.140 1.00 74.94 354 LEU A CA 1
ATOM 2760 C C . LEU A 1 354 ? 14.276 -18.496 -9.267 1.00 74.94 354 LEU A C 1
ATOM 2762 O O . LEU A 1 354 ? 13.407 -19.134 -9.856 1.00 74.94 354 LEU A O 1
ATOM 2766 N N . ALA A 1 355 ? 14.061 -17.266 -8.794 1.00 61.25 355 ALA A N 1
ATOM 2767 C CA . ALA A 1 355 ? 12.834 -16.500 -9.009 1.00 61.25 355 ALA A CA 1
ATOM 2768 C C . ALA A 1 355 ? 12.678 -15.929 -10.440 1.00 61.25 355 ALA A C 1
ATOM 2770 O O . ALA A 1 355 ? 11.693 -15.249 -10.719 1.00 61.25 355 ALA A O 1
ATOM 2771 N N . GLY A 1 356 ? 13.628 -16.172 -11.354 1.00 58.47 356 GLY A N 1
ATOM 2772 C CA . GLY A 1 356 ? 13.574 -15.707 -12.747 1.00 58.47 356 GLY A CA 1
ATOM 2773 C C . GLY A 1 356 ? 14.019 -14.256 -12.962 1.00 58.47 356 GLY A C 1
ATOM 2774 O O . GLY A 1 356 ? 13.753 -13.681 -14.018 1.00 58.47 356 GLY A O 1
ATOM 2775 N N . THR A 1 357 ? 14.703 -13.658 -11.983 1.00 59.12 357 THR A N 1
ATOM 2776 C CA . THR A 1 357 ? 15.135 -12.253 -12.010 1.00 59.12 357 THR A CA 1
ATOM 2777 C C . THR A 1 357 ? 16.054 -11.934 -13.189 1.00 59.12 357 THR A C 1
ATOM 2779 O O . THR A 1 357 ? 17.121 -12.526 -13.334 1.00 59.12 357 THR A O 1
ATOM 2782 N N . ASN A 1 358 ? 15.706 -10.918 -13.987 1.00 54.47 358 ASN A N 1
ATOM 2783 C CA . ASN A 1 358 ? 16.486 -10.551 -15.178 1.00 54.47 358 ASN A CA 1
ATOM 2784 C C . ASN A 1 358 ? 17.500 -9.403 -14.979 1.00 54.47 358 ASN A C 1
ATOM 2786 O O . ASN A 1 358 ? 18.303 -9.151 -15.878 1.00 54.47 358 ASN A O 1
ATOM 2790 N N . PHE A 1 359 ? 17.458 -8.670 -13.860 1.00 60.09 359 PHE A N 1
ATOM 2791 C CA . PHE A 1 359 ? 18.332 -7.514 -13.611 1.00 60.09 359 PHE A CA 1
ATOM 2792 C C . PHE A 1 359 ? 18.391 -7.168 -12.118 1.00 60.09 359 PHE A C 1
ATOM 2794 O O . PHE A 1 359 ? 17.355 -6.881 -11.540 1.00 60.09 359 PHE A O 1
ATOM 2801 N N . VAL A 1 360 ? 19.572 -7.129 -11.496 1.00 65.19 360 VAL A N 1
ATOM 2802 C CA . VAL A 1 360 ? 19.731 -6.766 -10.072 1.00 65.19 360 VAL A CA 1
ATOM 2803 C C . VAL A 1 360 ? 20.590 -5.505 -9.963 1.00 65.19 360 VAL A C 1
ATOM 2805 O O . VAL A 1 360 ? 21.644 -5.420 -10.592 1.00 65.19 360 VAL A O 1
ATOM 2808 N N . LEU A 1 361 ? 20.137 -4.519 -9.185 1.00 62.06 361 LEU A N 1
ATOM 2809 C CA . LEU A 1 361 ? 20.882 -3.289 -8.900 1.00 62.06 361 LEU A CA 1
ATOM 2810 C C . LEU A 1 361 ? 21.545 -3.395 -7.518 1.00 62.06 361 LEU A C 1
ATOM 2812 O O . LEU A 1 361 ? 20.974 -4.007 -6.623 1.00 62.06 361 LEU A O 1
ATOM 2816 N N . HIS A 1 362 ? 22.699 -2.744 -7.331 1.00 71.75 362 HIS A N 1
ATOM 2817 C CA . HIS A 1 362 ? 23.450 -2.729 -6.063 1.00 71.75 362 HIS A CA 1
ATOM 2818 C C . HIS A 1 362 ? 23.885 -4.128 -5.581 1.00 71.75 362 HIS A C 1
ATOM 2820 O O . HIS A 1 362 ? 23.912 -4.411 -4.391 1.00 71.75 362 HIS A O 1
ATOM 2826 N N . SER A 1 363 ? 24.271 -5.005 -6.507 1.00 78.88 363 SER A N 1
ATOM 2827 C CA . SER A 1 363 ? 24.592 -6.402 -6.187 1.00 78.88 363 SER A CA 1
ATOM 2828 C C . SER A 1 363 ? 26.018 -6.653 -5.691 1.00 78.88 363 SER A C 1
ATOM 2830 O O . SER A 1 363 ? 26.320 -7.793 -5.352 1.00 78.88 363 SER A O 1
ATOM 2832 N N . ALA A 1 364 ? 26.889 -5.637 -5.696 1.00 89.06 364 ALA A N 1
ATOM 2833 C CA . ALA A 1 364 ? 28.309 -5.780 -5.385 1.00 89.06 364 ALA A CA 1
ATOM 2834 C C . ALA A 1 364 ? 28.843 -4.677 -4.467 1.00 89.06 364 ALA A C 1
ATOM 2836 O O . ALA A 1 364 ? 28.553 -3.498 -4.671 1.00 89.06 364 ALA A O 1
ATOM 2837 N N . GLY A 1 365 ? 29.678 -5.070 -3.505 1.00 87.38 365 GLY A N 1
ATOM 2838 C CA . GLY A 1 365 ? 30.451 -4.184 -2.634 1.00 87.38 365 GLY A CA 1
ATOM 2839 C C . GLY A 1 365 ? 29.832 -3.902 -1.275 1.00 87.38 365 GLY A C 1
ATOM 2840 O O . GLY A 1 365 ? 30.528 -3.360 -0.422 1.00 87.38 365 GLY A O 1
ATOM 2841 N N . TRP A 1 366 ? 28.572 -4.271 -1.057 1.00 87.50 366 TRP A N 1
ATOM 2842 C CA . TRP A 1 366 ? 27.804 -3.823 0.102 1.00 87.50 366 TRP A CA 1
ATOM 2843 C C . TRP A 1 366 ? 27.972 -4.716 1.329 1.00 87.50 366 TRP A C 1
ATOM 2845 O O . TRP A 1 366 ? 27.934 -5.946 1.259 1.00 87.50 366 TRP A O 1
ATOM 2855 N N . LEU A 1 367 ? 28.118 -4.042 2.463 1.00 82.62 367 LEU A N 1
ATOM 2856 C CA . LEU A 1 367 ? 28.165 -4.562 3.820 1.00 82.62 367 LEU A CA 1
ATOM 2857 C C . LEU A 1 367 ? 27.154 -3.780 4.668 1.00 82.62 367 LEU A C 1
ATOM 2859 O O . LEU A 1 367 ? 26.681 -2.715 4.267 1.00 82.62 367 LEU A O 1
ATOM 2863 N N . GLU A 1 368 ? 26.824 -4.306 5.845 1.00 86.00 368 GLU A N 1
ATOM 2864 C CA . GLU A 1 368 ? 25.957 -3.647 6.826 1.00 86.00 368 GLU A CA 1
ATOM 2865 C C . GLU A 1 368 ? 24.626 -3.151 6.220 1.00 86.00 368 GLU A C 1
ATOM 2867 O O . GLU A 1 368 ? 24.242 -1.995 6.361 1.00 86.00 368 GLU A O 1
ATOM 2872 N N . GLY A 1 369 ? 23.936 -4.010 5.462 1.00 70.38 369 GLY A N 1
ATOM 2873 C CA . GLY A 1 369 ? 22.658 -3.660 4.828 1.00 70.38 369 GLY A CA 1
ATOM 2874 C C . GLY A 1 369 ? 22.748 -2.581 3.739 1.00 70.38 369 GLY A C 1
ATOM 2875 O O . GLY A 1 369 ? 21.719 -2.079 3.307 1.00 70.38 369 GLY A O 1
ATOM 2876 N N . GLY A 1 370 ? 23.954 -2.225 3.283 1.00 74.00 370 GLY A N 1
ATOM 2877 C CA . GLY A 1 370 ? 24.192 -1.131 2.336 1.00 74.00 370 GLY A CA 1
ATOM 2878 C C . GLY A 1 370 ? 24.786 0.133 2.965 1.00 74.00 370 GLY A C 1
ATOM 2879 O O . GLY A 1 370 ? 25.098 1.072 2.236 1.00 74.00 370 GLY A O 1
ATOM 2880 N N . LEU A 1 371 ? 24.988 0.169 4.289 1.00 75.19 371 LEU A N 1
ATOM 2881 C CA . LEU A 1 371 ? 25.594 1.314 4.983 1.00 75.19 371 LEU A CA 1
ATOM 2882 C C . LEU A 1 371 ? 27.117 1.402 4.796 1.00 75.19 371 LEU A C 1
ATOM 2884 O O . LEU A 1 371 ? 27.686 2.490 4.887 1.00 75.19 371 LEU A O 1
ATOM 2888 N N . ALA A 1 372 ? 27.775 0.278 4.503 1.00 74.25 372 ALA A N 1
ATOM 2889 C CA . ALA A 1 372 ? 29.215 0.204 4.289 1.00 74.25 372 ALA A CA 1
ATOM 2890 C C . ALA A 1 372 ? 29.549 -0.450 2.940 1.00 74.25 372 ALA A C 1
ATOM 2892 O O . ALA A 1 372 ? 28.792 -1.270 2.414 1.00 74.25 372 ALA A O 1
ATOM 2893 N N . SER A 1 373 ? 30.716 -0.120 2.383 1.00 87.06 373 SER A N 1
ATOM 2894 C CA . SER A 1 373 ? 31.269 -0.828 1.228 1.00 87.06 373 SER A CA 1
ATOM 2895 C C . SER A 1 373 ? 32.794 -0.889 1.258 1.00 87.06 373 SER A C 1
ATOM 2897 O O . SER A 1 373 ? 33.457 -0.034 1.848 1.00 87.06 373 SER A O 1
ATOM 2899 N N . CYS A 1 374 ? 33.364 -1.924 0.636 1.00 90.19 374 CYS A N 1
ATOM 2900 C CA . CYS A 1 374 ? 34.810 -2.061 0.468 1.00 90.19 374 CYS A CA 1
ATOM 2901 C C . CYS A 1 374 ? 35.180 -2.790 -0.832 1.00 90.19 374 CYS A C 1
ATOM 2903 O O . CYS A 1 374 ? 34.374 -3.520 -1.416 1.00 90.19 374 CYS A O 1
ATOM 2905 N N . TYR A 1 375 ? 36.422 -2.599 -1.284 1.00 92.94 375 TYR A N 1
ATOM 2906 C CA . TYR A 1 375 ? 36.927 -3.197 -2.523 1.00 92.94 375 TYR A CA 1
ATOM 2907 C C . TYR A 1 375 ? 36.983 -4.728 -2.457 1.00 92.94 375 TYR A C 1
ATOM 2909 O O . TYR A 1 375 ? 36.712 -5.393 -3.451 1.00 92.94 375 TYR A O 1
ATOM 2917 N N . GLU A 1 376 ? 37.280 -5.297 -1.290 1.00 94.62 376 GLU A N 1
ATOM 2918 C CA . GLU A 1 376 ? 37.306 -6.741 -1.062 1.00 94.62 376 GLU A CA 1
ATOM 2919 C C . GLU A 1 376 ? 35.929 -7.357 -1.305 1.00 94.62 376 GLU A C 1
ATOM 2921 O O . GLU A 1 376 ? 35.805 -8.277 -2.113 1.00 94.62 376 GLU A O 1
ATOM 2926 N N . LYS A 1 377 ? 34.884 -6.803 -0.669 1.00 93.81 377 LYS A N 1
ATOM 2927 C CA . LYS A 1 377 ? 33.496 -7.238 -0.873 1.00 93.81 377 LYS A CA 1
ATOM 2928 C C . LYS A 1 377 ? 33.077 -7.039 -2.326 1.00 93.81 377 LYS A C 1
ATOM 2930 O O . LYS A 1 377 ? 32.441 -7.914 -2.894 1.00 93.81 377 LYS A O 1
ATOM 2935 N N . PHE A 1 378 ? 33.480 -5.931 -2.951 1.00 92.88 378 PHE A N 1
ATOM 2936 C CA . PHE A 1 378 ? 33.138 -5.634 -4.343 1.00 92.88 378 PHE A CA 1
ATOM 2937 C C . PHE A 1 378 ? 33.706 -6.676 -5.311 1.00 92.88 378 PHE A C 1
ATOM 2939 O O . PHE A 1 378 ? 32.977 -7.178 -6.164 1.00 92.88 378 PHE A O 1
ATOM 2946 N N . MET A 1 379 ? 34.971 -7.066 -5.138 1.00 94.81 379 MET A N 1
ATOM 2947 C CA . MET A 1 379 ? 35.577 -8.125 -5.946 1.00 94.81 379 MET A CA 1
ATOM 2948 C C . MET A 1 379 ? 34.985 -9.506 -5.631 1.00 94.81 379 MET A C 1
ATOM 2950 O O . MET A 1 379 ? 34.713 -10.261 -6.562 1.00 94.81 379 MET A O 1
ATOM 2954 N N . MET A 1 380 ? 34.735 -9.827 -4.353 1.00 93.75 380 MET A N 1
ATOM 2955 C CA . MET A 1 380 ? 34.068 -11.076 -3.947 1.00 93.75 380 MET A CA 1
ATOM 2956 C C . MET A 1 380 ? 32.676 -11.212 -4.574 1.00 93.75 380 MET A C 1
ATOM 2958 O O . MET A 1 380 ? 32.330 -12.276 -5.082 1.00 93.75 380 MET A O 1
ATOM 2962 N N . ASP A 1 381 ? 31.903 -10.129 -4.602 1.00 92.56 381 ASP A N 1
ATOM 2963 C CA . ASP A 1 381 ? 30.567 -10.121 -5.190 1.00 92.56 381 ASP A CA 1
ATOM 2964 C C . ASP A 1 381 ? 30.609 -10.196 -6.716 1.00 92.56 381 ASP A C 1
ATOM 2966 O O . ASP A 1 381 ? 29.802 -10.907 -7.302 1.00 92.56 381 ASP A O 1
ATOM 2970 N N . ILE A 1 382 ? 31.562 -9.531 -7.382 1.00 92.00 382 ILE A N 1
ATOM 2971 C CA . ILE A 1 382 ? 31.773 -9.688 -8.834 1.00 92.00 382 ILE A CA 1
ATOM 2972 C C . ILE A 1 382 ? 32.054 -11.152 -9.196 1.00 92.00 382 ILE A C 1
ATOM 2974 O O . ILE A 1 382 ? 31.529 -11.650 -10.191 1.00 92.00 382 ILE A O 1
ATOM 2978 N N . ASP A 1 383 ? 32.842 -11.853 -8.383 1.00 92.69 383 ASP A N 1
ATOM 2979 C CA . ASP A 1 383 ? 33.174 -13.264 -8.587 1.00 92.69 383 ASP A CA 1
ATOM 2980 C C . ASP A 1 383 ? 31.938 -14.171 -8.383 1.00 92.69 383 ASP A C 1
ATOM 2982 O O . ASP A 1 383 ? 31.652 -15.046 -9.207 1.00 92.69 383 ASP A O 1
ATOM 2986 N N . GLN A 1 384 ? 31.115 -13.893 -7.359 1.00 90.56 384 GLN A N 1
ATOM 2987 C CA . GLN A 1 384 ? 29.815 -14.556 -7.158 1.00 90.56 384 GLN A CA 1
ATOM 2988 C C . GLN A 1 384 ? 28.805 -14.265 -8.278 1.00 90.56 384 GLN A C 1
ATOM 2990 O O . GLN A 1 384 ? 28.088 -15.170 -8.715 1.00 90.56 384 GLN A O 1
ATOM 2995 N N . LEU A 1 385 ? 28.760 -13.028 -8.773 1.00 90.38 385 LEU A N 1
ATOM 2996 C CA . LEU A 1 385 ? 27.915 -12.610 -9.891 1.00 90.38 385 LEU A CA 1
ATOM 2997 C C . LEU A 1 385 ? 28.363 -13.261 -11.206 1.00 90.38 385 LEU A C 1
ATOM 2999 O O . LEU A 1 385 ? 27.515 -13.642 -12.008 1.00 90.38 385 LEU A O 1
ATOM 3003 N N . GLY A 1 386 ? 29.666 -13.469 -11.406 1.00 90.25 386 GLY A N 1
ATOM 3004 C CA . GLY A 1 386 ? 30.204 -14.219 -12.541 1.00 90.25 386 GLY A CA 1
ATOM 3005 C C . GLY A 1 386 ? 29.809 -15.701 -12.520 1.00 90.25 386 GLY A C 1
ATOM 3006 O O . GLY A 1 386 ? 29.339 -16.226 -13.532 1.00 90.25 386 GLY A O 1
ATOM 3007 N N . MET A 1 387 ? 29.902 -16.361 -11.357 1.00 89.50 387 MET A N 1
ATOM 3008 C CA . MET A 1 387 ? 29.385 -17.728 -11.167 1.00 89.50 387 MET A CA 1
ATOM 3009 C C . MET A 1 387 ? 27.873 -17.807 -11.428 1.00 89.50 387 MET A C 1
ATOM 3011 O O . MET A 1 387 ? 27.412 -18.663 -12.183 1.00 89.50 387 MET A O 1
ATOM 3015 N N . THR A 1 388 ? 27.121 -16.869 -10.852 1.00 86.81 388 THR A N 1
ATOM 3016 C CA . THR A 1 388 ? 25.670 -16.681 -11.023 1.00 86.81 388 THR A CA 1
ATOM 3017 C C . THR A 1 388 ? 25.280 -16.519 -12.492 1.00 86.81 388 THR A C 1
ATOM 3019 O O . THR A 1 388 ? 24.359 -17.183 -12.974 1.00 86.81 388 THR A O 1
ATOM 3022 N N . GLN A 1 389 ? 25.999 -15.671 -13.230 1.00 86.56 389 GLN A N 1
ATOM 3023 C CA . GLN A 1 389 ? 25.777 -15.443 -14.652 1.00 86.56 389 GLN A CA 1
ATOM 3024 C C . GLN A 1 389 ? 26.027 -16.724 -15.452 1.00 86.56 389 GLN A C 1
ATOM 3026 O O . GLN A 1 389 ? 25.175 -17.106 -16.250 1.00 86.56 389 GLN A O 1
ATOM 3031 N N . LYS A 1 390 ? 27.137 -17.432 -15.193 1.00 87.00 390 LYS A N 1
ATOM 3032 C CA . LYS A 1 390 ? 27.449 -18.685 -15.893 1.00 87.00 390 LYS A CA 1
ATOM 3033 C C . LYS A 1 390 ? 26.424 -19.786 -15.613 1.00 87.00 390 LYS A C 1
ATOM 3035 O O . LYS A 1 390 ? 26.076 -20.524 -16.526 1.00 87.00 390 LYS A O 1
ATOM 3040 N N . PHE A 1 391 ? 25.913 -19.881 -14.386 1.00 86.62 391 PHE A N 1
ATOM 3041 C CA . PHE A 1 391 ? 24.816 -20.792 -14.044 1.00 86.62 391 PHE A CA 1
ATOM 3042 C C . PHE A 1 391 ? 23.519 -20.434 -14.792 1.00 86.62 391 PHE A C 1
ATOM 3044 O O . PHE A 1 391 ? 22.826 -21.316 -15.299 1.00 86.62 391 PHE A O 1
ATOM 3051 N N . SER A 1 392 ? 23.226 -19.137 -14.924 1.00 83.69 392 SER A N 1
ATOM 3052 C CA . SER A 1 392 ? 22.025 -18.622 -15.598 1.00 83.69 392 SER A CA 1
ATOM 3053 C C . SER A 1 392 ? 22.023 -18.814 -17.124 1.00 83.69 392 SER A C 1
ATOM 3055 O O . SER A 1 392 ? 20.966 -18.718 -17.742 1.00 83.69 392 SER A O 1
ATOM 3057 N N . GLU A 1 393 ? 23.172 -19.110 -17.745 1.00 86.12 393 GLU A N 1
ATOM 3058 C CA . GLU A 1 393 ? 23.253 -19.513 -19.162 1.00 86.12 393 GLU A CA 1
ATOM 3059 C C . GLU A 1 393 ? 22.639 -20.904 -19.420 1.00 86.12 393 GLU A C 1
ATOM 3061 O O . GLU A 1 393 ? 22.310 -21.228 -20.562 1.00 86.12 393 GLU A O 1
ATOM 3066 N N . GLY A 1 394 ? 22.451 -21.716 -18.373 1.00 86.38 394 GLY A N 1
ATOM 3067 C CA . GLY A 1 394 ? 21.916 -23.071 -18.472 1.00 86.38 394 GLY A CA 1
ATOM 3068 C C . GLY A 1 394 ? 22.938 -24.101 -18.966 1.00 86.38 394 GLY A C 1
ATOM 3069 O O . GLY A 1 394 ? 24.150 -23.894 -18.928 1.00 86.38 394 GLY A O 1
ATOM 3070 N N . VAL A 1 395 ? 22.434 -25.258 -19.402 1.00 86.00 395 VAL A N 1
ATOM 3071 C CA . VAL A 1 395 ? 23.250 -26.357 -19.943 1.00 86.00 395 VAL A CA 1
ATOM 3072 C C . VAL A 1 395 ? 23.303 -26.245 -21.465 1.00 86.00 395 VAL A C 1
ATOM 3074 O O . VAL A 1 395 ? 22.262 -26.101 -22.104 1.00 86.00 395 VAL A O 1
ATOM 3077 N N . ASP A 1 396 ? 24.496 -26.355 -22.057 1.00 86.88 396 ASP A N 1
ATOM 3078 C CA . ASP A 1 396 ? 24.638 -26.444 -23.513 1.00 86.88 396 ASP A CA 1
ATOM 3079 C C . ASP A 1 396 ? 24.059 -27.773 -24.027 1.00 86.88 396 ASP A C 1
ATOM 3081 O O . ASP A 1 396 ? 24.591 -28.850 -23.758 1.00 86.88 396 ASP A O 1
ATOM 3085 N N . LEU A 1 397 ? 22.958 -27.687 -24.776 1.00 91.69 397 LEU A N 1
ATOM 3086 C CA . LEU A 1 397 ? 22.281 -28.830 -25.395 1.00 91.69 397 LEU A CA 1
ATOM 3087 C C . LEU A 1 397 ? 22.700 -29.062 -26.858 1.00 91.69 397 LEU A C 1
ATOM 3089 O O . LEU A 1 397 ? 22.100 -29.901 -27.535 1.00 91.69 397 LEU A O 1
ATOM 3093 N N . SER A 1 398 ? 23.707 -28.338 -27.362 1.00 93.25 398 SER A N 1
ATOM 3094 C CA . SER A 1 398 ? 24.282 -28.559 -28.693 1.00 93.25 398 SER A CA 1
ATOM 3095 C C . SER A 1 398 ? 24.913 -29.952 -28.828 1.00 93.25 398 SER A C 1
ATOM 3097 O O . SER A 1 398 ? 25.184 -30.634 -27.842 1.00 93.25 398 SER A O 1
ATOM 3099 N N . GLU A 1 399 ? 25.196 -30.382 -30.060 1.00 92.31 399 GLU A N 1
ATOM 3100 C CA . GLU A 1 399 ? 25.895 -31.650 -30.321 1.00 92.31 399 GLU A CA 1
ATOM 3101 C C . GLU A 1 399 ? 27.270 -31.714 -29.622 1.00 92.31 399 GLU A C 1
ATOM 3103 O O . GLU A 1 399 ? 27.636 -32.753 -29.071 1.00 92.31 399 GLU A O 1
ATOM 3108 N N . ASN A 1 400 ? 27.986 -30.582 -29.546 1.00 92.38 400 ASN A N 1
ATOM 3109 C CA . ASN A 1 400 ? 29.223 -30.471 -28.772 1.00 92.38 400 ASN A CA 1
ATOM 3110 C C . ASN A 1 400 ? 28.955 -30.544 -27.260 1.00 92.38 400 ASN A C 1
ATOM 3112 O O . ASN A 1 400 ? 29.651 -31.280 -26.563 1.00 92.38 400 ASN A O 1
ATOM 3116 N N . GLY A 1 401 ? 27.941 -29.837 -26.751 1.00 90.50 401 GLY A N 1
ATOM 3117 C CA . GLY A 1 401 ? 27.563 -29.856 -25.332 1.00 90.50 401 GLY A CA 1
ATOM 3118 C C . GLY A 1 401 ? 27.153 -31.243 -24.824 1.00 90.50 401 GLY A C 1
ATOM 3119 O O . GLY A 1 401 ? 27.517 -31.634 -23.718 1.00 90.50 401 GLY A O 1
ATOM 3120 N N . GLN A 1 402 ? 26.487 -32.039 -25.668 1.00 91.62 402 GLN A N 1
ATOM 3121 C CA . GLN A 1 402 ? 26.104 -33.424 -25.364 1.00 91.62 402 GLN A CA 1
ATOM 3122 C C . GLN A 1 402 ? 27.296 -34.396 -25.275 1.00 91.62 402 GLN A C 1
ATOM 3124 O O . GLN A 1 402 ? 27.153 -35.473 -24.698 1.00 91.62 402 GLN A O 1
ATOM 3129 N N . ALA A 1 403 ? 28.456 -34.052 -25.850 1.00 91.94 403 ALA A N 1
ATOM 3130 C CA . ALA A 1 403 ? 29.714 -34.806 -25.753 1.00 91.94 403 ALA A CA 1
ATOM 3131 C C . ALA A 1 403 ? 29.633 -36.311 -26.120 1.00 91.94 403 ALA A C 1
ATOM 3133 O O . ALA A 1 403 ? 30.457 -37.117 -25.677 1.00 91.94 403 ALA A O 1
ATOM 3134 N N . MET A 1 404 ? 28.666 -36.718 -26.953 1.00 92.94 404 MET A N 1
ATOM 3135 C CA . MET A 1 404 ? 28.388 -38.137 -27.231 1.00 92.94 404 MET A CA 1
ATOM 3136 C C . MET A 1 404 ? 29.573 -38.882 -27.862 1.00 92.94 404 MET A C 1
ATOM 3138 O O . MET A 1 404 ? 29.753 -40.076 -27.613 1.00 92.94 404 MET A O 1
ATOM 3142 N N . ASP A 1 405 ? 30.412 -38.191 -28.636 1.00 88.88 405 ASP A N 1
ATOM 3143 C CA . ASP A 1 405 ? 31.627 -38.775 -29.211 1.00 88.88 405 ASP A CA 1
ATOM 3144 C C . ASP A 1 405 ? 32.738 -38.987 -28.180 1.00 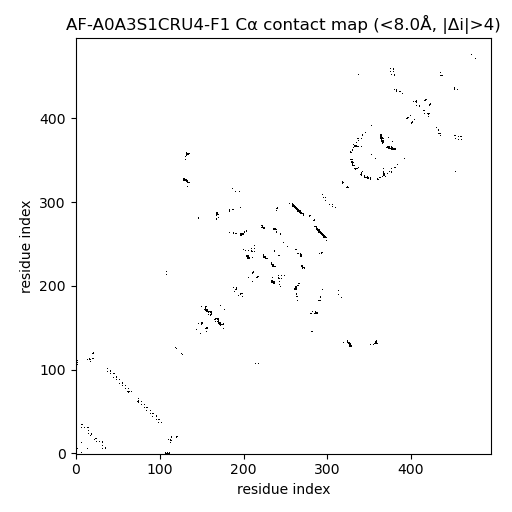88.88 405 ASP A C 1
ATOM 3146 O O . ASP A 1 405 ? 33.452 -39.984 -28.268 1.00 88.88 405 ASP A O 1
ATOM 3150 N N . ALA A 1 406 ? 32.823 -38.153 -27.138 1.00 92.44 406 ALA A N 1
ATOM 3151 C CA . ALA A 1 406 ? 33.740 -38.384 -26.024 1.00 92.44 406 ALA A CA 1
ATOM 3152 C C . ALA A 1 406 ? 33.390 -39.689 -25.289 1.00 92.44 406 ALA A C 1
ATOM 3154 O O . ALA A 1 406 ? 34.274 -40.485 -24.977 1.00 92.44 406 ALA A O 1
ATOM 3155 N N . ILE A 1 407 ? 32.094 -39.945 -25.071 1.00 92.12 407 ILE A N 1
ATOM 3156 C CA . ILE A 1 407 ? 31.594 -41.183 -24.449 1.00 92.12 407 ILE A CA 1
ATOM 3157 C C . ILE A 1 407 ? 31.949 -42.407 -25.309 1.00 92.12 407 ILE A C 1
ATOM 3159 O O . ILE A 1 407 ? 32.408 -43.423 -24.781 1.00 92.12 407 ILE A O 1
ATOM 3163 N N . ARG A 1 408 ? 31.788 -42.306 -26.637 1.00 91.88 408 ARG A N 1
ATOM 3164 C CA . ARG A 1 408 ? 32.153 -43.367 -27.597 1.00 91.88 408 ARG A CA 1
ATOM 3165 C C . ARG A 1 408 ? 33.665 -43.615 -27.657 1.00 91.88 408 ARG A C 1
ATOM 3167 O O . ARG A 1 408 ? 34.074 -44.767 -27.755 1.00 91.88 408 ARG A O 1
ATOM 3174 N N . GLN A 1 409 ? 34.476 -42.557 -27.599 1.00 92.50 409 GLN A N 1
ATOM 3175 C CA . GLN A 1 409 ? 35.940 -42.613 -27.665 1.00 92.50 409 GLN A CA 1
ATOM 3176 C C . GLN A 1 409 ? 36.564 -43.217 -26.399 1.00 92.50 409 GLN A C 1
ATOM 3178 O O . GLN A 1 409 ? 37.499 -44.008 -26.491 1.00 92.50 409 GLN A O 1
ATOM 3183 N N . VAL A 1 410 ? 36.075 -42.819 -25.221 1.00 94.44 410 VAL A N 1
ATOM 3184 C CA . VAL A 1 410 ? 36.682 -43.157 -23.922 1.00 94.44 410 VAL A CA 1
ATOM 3185 C C . VAL A 1 410 ? 36.228 -44.533 -23.425 1.00 94.44 410 VAL A C 1
ATOM 3187 O O . VAL A 1 410 ? 37.050 -45.315 -22.939 1.00 94.44 410 VAL A O 1
ATOM 3190 N N . GLY A 1 411 ? 34.940 -44.854 -23.581 1.00 89.88 411 GLY A N 1
ATOM 3191 C CA . GLY A 1 411 ? 34.364 -46.128 -23.151 1.00 89.88 411 GLY A CA 1
ATOM 3192 C C . GLY A 1 411 ? 34.300 -46.327 -21.622 1.00 89.88 411 GLY A C 1
ATOM 3193 O O . GLY A 1 411 ? 34.725 -45.473 -20.839 1.00 89.88 411 GLY A O 1
ATOM 3194 N N . PRO A 1 412 ? 33.725 -47.454 -21.161 1.00 89.44 412 PRO A N 1
ATOM 3195 C CA . PRO A 1 412 ? 33.578 -47.744 -19.737 1.00 89.44 412 PRO A CA 1
ATOM 3196 C C . PRO A 1 412 ? 34.925 -48.077 -19.074 1.00 89.44 412 PRO A C 1
ATOM 3198 O O . PRO A 1 412 ? 35.703 -48.871 -19.595 1.00 89.44 412 PRO A O 1
ATOM 3201 N N . GLY A 1 413 ? 35.168 -47.519 -17.883 1.00 85.75 413 GLY A N 1
ATOM 3202 C CA . GLY A 1 413 ? 36.362 -47.792 -17.066 1.00 85.75 413 GLY A CA 1
ATOM 3203 C C . GLY A 1 413 ? 37.580 -46.897 -17.340 1.00 85.75 413 GLY A C 1
ATOM 3204 O O . GLY A 1 413 ? 38.565 -46.991 -16.611 1.00 85.75 413 GLY A O 1
ATOM 3205 N N . SER A 1 414 ? 37.506 -46.013 -18.337 1.00 90.88 414 SER A N 1
ATOM 3206 C CA . SER A 1 414 ? 38.557 -45.048 -18.699 1.00 90.88 414 SER A CA 1
ATOM 3207 C C . SER A 1 414 ? 38.275 -43.639 -18.144 1.00 90.88 414 SER A C 1
ATOM 3209 O O . SER A 1 414 ? 37.174 -43.354 -17.674 1.00 90.88 414 SER A O 1
ATOM 3211 N N . HIS A 1 415 ? 39.255 -42.728 -18.222 1.00 89.69 415 HIS A N 1
ATOM 3212 C CA . HIS A 1 415 ? 39.096 -41.322 -17.821 1.00 89.69 415 HIS A CA 1
ATOM 3213 C C . HIS A 1 415 ? 38.955 -40.367 -19.020 1.00 89.69 415 HIS A C 1
ATOM 3215 O O . HIS A 1 415 ? 39.602 -40.539 -20.053 1.00 89.69 415 HIS A O 1
ATOM 3221 N N . TYR A 1 416 ? 38.192 -39.285 -18.854 1.00 91.62 416 TYR A N 1
ATOM 3222 C CA . TYR A 1 416 ? 37.910 -38.327 -19.934 1.00 91.62 416 TYR A CA 1
ATOM 3223 C C . TYR A 1 416 ? 38.993 -37.252 -20.134 1.00 91.62 416 TYR A C 1
ATOM 3225 O O . TYR A 1 416 ? 39.063 -36.665 -21.206 1.00 91.62 416 TYR A O 1
ATOM 3233 N N . LEU A 1 417 ? 39.892 -37.041 -19.161 1.00 88.94 417 LEU A N 1
ATOM 3234 C CA . LEU A 1 417 ? 40.873 -35.935 -19.152 1.00 88.94 417 LEU A CA 1
ATOM 3235 C C . LEU A 1 417 ? 41.727 -35.791 -20.426 1.00 88.94 417 LEU A C 1
ATOM 3237 O O . LEU A 1 417 ? 42.142 -34.685 -20.756 1.00 88.94 417 LEU A O 1
ATOM 3241 N N . GLY A 1 418 ? 42.014 -36.898 -21.116 1.00 88.12 418 GLY A N 1
ATOM 3242 C CA . GLY A 1 418 ? 42.857 -36.915 -22.312 1.00 88.12 418 GLY A CA 1
ATOM 3243 C C . GLY A 1 418 ? 42.109 -36.891 -23.646 1.00 88.12 418 GLY A C 1
ATOM 3244 O O . GLY A 1 418 ? 42.776 -36.833 -24.674 1.00 88.12 418 GLY A O 1
ATOM 3245 N N . CYS A 1 419 ? 40.773 -36.967 -23.672 1.00 92.56 419 CYS A N 1
ATOM 3246 C CA . CYS A 1 419 ? 40.029 -37.053 -24.934 1.00 92.56 419 CYS A CA 1
ATOM 3247 C C . CYS A 1 419 ? 39.944 -35.699 -25.653 1.00 92.56 419 CYS A C 1
ATOM 3249 O O . CYS A 1 419 ? 39.979 -34.643 -25.015 1.00 92.56 419 CYS A O 1
ATOM 3251 N N . ASP A 1 420 ? 39.808 -35.727 -26.981 1.00 92.25 420 ASP A N 1
ATOM 3252 C CA . ASP A 1 420 ? 39.898 -34.526 -27.826 1.00 92.25 420 ASP A CA 1
ATOM 3253 C C . ASP A 1 420 ? 38.832 -33.483 -27.459 1.00 92.25 420 ASP A C 1
ATOM 3255 O O . ASP A 1 420 ? 39.113 -32.287 -27.380 1.00 92.25 420 ASP A O 1
ATOM 3259 N N . HIS A 1 421 ? 37.621 -33.945 -27.130 1.00 94.00 421 HIS A N 1
ATOM 3260 C CA . HIS A 1 421 ? 36.528 -33.095 -26.651 1.00 94.00 421 HIS A CA 1
ATOM 3261 C C . HIS A 1 421 ? 36.864 -32.388 -25.330 1.00 94.00 421 HIS A C 1
ATOM 3263 O O . HIS A 1 421 ? 36.640 -31.183 -25.209 1.00 94.00 421 HIS A O 1
ATOM 3269 N N . THR A 1 422 ? 37.456 -33.094 -24.360 1.00 91.94 422 THR A N 1
ATOM 3270 C CA . THR A 1 422 ? 37.846 -32.481 -23.079 1.00 91.94 422 THR A CA 1
ATOM 3271 C C . THR A 1 422 ? 38.967 -31.468 -23.291 1.00 91.94 422 THR A C 1
ATOM 3273 O O . THR A 1 422 ? 38.886 -30.358 -22.767 1.00 91.94 422 THR A O 1
ATOM 3276 N N . GLN A 1 423 ? 39.974 -31.793 -24.109 1.00 90.50 423 GLN A N 1
ATOM 3277 C CA . GLN A 1 423 ? 41.056 -30.858 -24.436 1.00 90.50 423 GLN A CA 1
ATOM 3278 C C . GLN A 1 423 ? 40.535 -29.581 -25.121 1.00 90.50 423 GLN A C 1
ATOM 3280 O O . GLN A 1 423 ? 40.998 -28.488 -24.797 1.00 90.50 423 GLN A O 1
ATOM 3285 N N . ALA A 1 424 ? 39.545 -29.702 -26.012 1.00 91.12 424 ALA A N 1
ATOM 3286 C CA . ALA A 1 424 ? 38.939 -28.570 -26.711 1.00 91.12 424 ALA A CA 1
ATOM 3287 C C . ALA A 1 424 ? 38.058 -27.675 -25.814 1.00 91.12 424 ALA A C 1
ATOM 3289 O O . ALA A 1 424 ? 38.019 -26.464 -26.023 1.00 91.12 424 ALA A O 1
ATOM 3290 N N . ASN A 1 425 ? 37.359 -28.241 -24.820 1.00 90.81 425 ASN A N 1
ATOM 3291 C CA . ASN A 1 425 ? 36.317 -27.528 -24.063 1.00 90.81 425 ASN A CA 1
ATOM 3292 C C . ASN A 1 425 ? 36.703 -27.155 -22.609 1.00 90.81 425 ASN A C 1
ATOM 3294 O O . ASN A 1 425 ? 36.145 -26.212 -22.048 1.00 90.81 425 ASN A O 1
ATOM 3298 N N . PHE A 1 426 ? 37.655 -27.841 -21.961 1.00 87.62 426 PHE A N 1
ATOM 3299 C CA . PHE A 1 426 ? 37.905 -27.710 -20.507 1.00 87.62 426 PHE A CA 1
ATOM 3300 C C . PHE A 1 426 ? 38.339 -26.306 -20.032 1.00 87.62 426 PHE A C 1
ATOM 3302 O O . PHE A 1 426 ? 38.184 -25.961 -18.857 1.00 87.62 426 PHE A O 1
ATOM 3309 N N . GLN A 1 427 ? 38.892 -25.474 -20.918 1.00 85.38 427 GLN A N 1
ATOM 3310 C CA . GLN A 1 427 ? 39.301 -24.110 -20.561 1.00 85.38 427 GLN A CA 1
ATOM 3311 C C . GLN A 1 427 ? 38.107 -23.170 -20.325 1.00 85.38 427 GLN A C 1
ATOM 3313 O O . GLN A 1 427 ? 38.227 -22.245 -19.525 1.00 85.38 427 GLN A O 1
ATOM 3318 N N . THR A 1 428 ? 36.963 -23.428 -20.967 1.00 84.50 428 THR A N 1
ATOM 3319 C CA . THR A 1 428 ? 35.764 -22.568 -20.959 1.00 84.50 428 THR A CA 1
ATOM 3320 C C . THR A 1 428 ? 34.510 -23.252 -20.399 1.00 84.50 428 THR A C 1
ATOM 3322 O O . THR A 1 428 ? 33.485 -22.595 -20.222 1.00 84.50 428 THR A O 1
ATOM 3325 N N . ALA A 1 429 ? 34.581 -24.552 -20.087 1.00 81.94 429 ALA A N 1
ATOM 3326 C CA . ALA A 1 429 ? 33.447 -25.365 -19.636 1.00 81.94 429 ALA A CA 1
ATOM 3327 C C . ALA A 1 429 ? 32.790 -24.902 -18.318 1.00 81.94 429 ALA A C 1
ATOM 3329 O O . ALA A 1 429 ? 31.611 -25.165 -18.097 1.00 81.94 429 ALA A O 1
ATOM 3330 N N . PHE A 1 430 ? 33.526 -24.217 -17.439 1.00 83.50 430 PHE A N 1
ATOM 3331 C CA . PHE A 1 430 ? 33.034 -23.730 -16.147 1.00 83.50 430 PHE A CA 1
ATOM 3332 C C . PHE A 1 430 ? 33.618 -22.356 -15.819 1.00 83.50 430 PHE A C 1
ATOM 3334 O O . PHE A 1 430 ? 34.718 -22.014 -16.259 1.00 83.50 430 PHE A O 1
ATOM 3341 N N . TYR A 1 431 ? 32.890 -21.570 -15.020 1.00 89.56 431 TYR A N 1
ATOM 3342 C CA . TYR A 1 431 ? 33.408 -20.309 -14.496 1.00 89.56 431 TYR A CA 1
ATOM 3343 C C . TYR A 1 431 ? 34.598 -20.589 -13.575 1.00 89.56 431 TYR A C 1
ATOM 3345 O O . TYR A 1 431 ? 34.498 -21.382 -12.638 1.00 89.56 431 TYR A O 1
ATOM 3353 N N . ARG A 1 432 ? 35.728 -19.933 -13.841 1.00 89.31 432 ARG A N 1
ATOM 3354 C CA . ARG A 1 432 ? 36.918 -19.997 -12.992 1.00 89.31 432 ARG A CA 1
ATOM 3355 C C . ARG A 1 432 ? 36.952 -18.746 -12.134 1.00 89.31 432 ARG A C 1
ATOM 3357 O O . ARG A 1 432 ? 37.203 -17.658 -12.643 1.00 89.31 432 ARG A O 1
ATOM 3364 N N . SER A 1 433 ? 36.675 -18.934 -10.851 1.00 90.69 433 SER A N 1
ATOM 3365 C CA . SER A 1 433 ? 36.716 -17.859 -9.867 1.00 90.69 433 SER A CA 1
ATOM 3366 C C . SER A 1 433 ? 38.122 -17.264 -9.776 1.00 90.69 433 SER A C 1
ATOM 3368 O O . SER A 1 433 ? 39.106 -18.007 -9.786 1.00 90.69 433 SER A O 1
ATOM 3370 N N . ASN A 1 434 ? 38.211 -15.951 -9.605 1.00 86.75 434 ASN A N 1
ATOM 3371 C CA . ASN A 1 434 ? 39.475 -15.237 -9.434 1.00 86.75 434 ASN A CA 1
ATOM 3372 C C . ASN A 1 434 ? 39.890 -15.100 -7.954 1.00 86.75 434 ASN A C 1
ATOM 3374 O O . ASN A 1 434 ? 40.940 -14.521 -7.672 1.00 86.75 434 ASN A O 1
ATOM 3378 N N . ILE A 1 435 ? 39.067 -15.584 -7.009 1.00 91.06 435 ILE A N 1
ATOM 3379 C CA . ILE A 1 435 ? 39.228 -15.335 -5.563 1.00 91.06 435 ILE A CA 1
ATOM 3380 C C . ILE A 1 435 ? 39.203 -16.622 -4.718 1.00 91.06 435 ILE A C 1
ATOM 3382 O O . ILE A 1 435 ? 39.902 -16.694 -3.698 1.00 91.06 435 ILE A O 1
ATOM 3386 N N . ALA A 1 436 ? 38.446 -17.650 -5.111 1.00 89.88 436 ALA A N 1
ATOM 3387 C CA . ALA A 1 436 ? 38.553 -18.978 -4.510 1.00 89.88 436 ALA A CA 1
ATOM 3388 C C . ALA A 1 436 ? 39.881 -19.649 -4.890 1.00 89.88 436 ALA A C 1
ATOM 3390 O O . ALA A 1 436 ? 40.403 -19.476 -5.992 1.00 89.88 436 ALA A O 1
ATOM 3391 N N . ASP A 1 437 ? 40.408 -20.431 -3.956 1.00 90.00 437 ASP A N 1
ATOM 3392 C CA . ASP A 1 437 ? 41.687 -21.120 -4.074 1.00 90.00 437 ASP A CA 1
ATOM 3393 C C . ASP A 1 437 ? 41.439 -22.621 -4.172 1.00 90.00 437 ASP A C 1
ATOM 3395 O O . ASP A 1 437 ? 40.670 -23.174 -3.385 1.00 90.00 437 ASP A O 1
ATOM 3399 N N . ASN A 1 438 ? 42.058 -23.255 -5.162 1.00 88.62 438 ASN A N 1
ATOM 3400 C CA . ASN A 1 438 ? 41.941 -24.689 -5.427 1.00 88.62 438 ASN A CA 1
ATOM 3401 C C . ASN A 1 438 ? 43.326 -25.365 -5.459 1.00 88.62 438 ASN A C 1
ATOM 3403 O O . ASN A 1 438 ? 43.449 -26.492 -5.942 1.00 88.62 438 ASN A O 1
ATOM 3407 N N . ASN A 1 439 ? 44.369 -24.668 -4.993 1.00 89.94 439 ASN A N 1
ATOM 3408 C CA . ASN A 1 439 ? 45.715 -25.214 -4.866 1.00 89.94 439 ASN A CA 1
ATOM 3409 C C . ASN A 1 439 ? 45.777 -26.270 -3.747 1.00 89.94 439 ASN A C 1
ATOM 3411 O O . ASN A 1 439 ? 44.874 -26.384 -2.913 1.00 89.94 439 ASN A O 1
ATOM 3415 N N . SER A 1 440 ? 46.864 -27.048 -3.698 1.00 94.62 440 SER A N 1
ATOM 3416 C CA . SER A 1 440 ? 47.109 -27.921 -2.545 1.00 94.62 440 SER A CA 1
ATOM 3417 C C . SER A 1 440 ? 47.369 -27.096 -1.281 1.00 94.62 440 SER A C 1
ATOM 3419 O O . SER A 1 440 ? 47.823 -25.952 -1.355 1.00 94.62 440 SER A O 1
ATOM 3421 N N . TYR A 1 441 ? 47.134 -27.690 -0.109 1.00 94.38 441 TYR A N 1
ATOM 3422 C CA . TYR A 1 441 ? 47.398 -27.031 1.174 1.00 94.38 441 TYR A CA 1
ATOM 3423 C C . TYR A 1 441 ? 48.863 -26.578 1.289 1.00 94.38 441 TYR A C 1
ATOM 3425 O O . TYR A 1 441 ? 49.142 -25.471 1.736 1.00 94.38 441 TYR A O 1
ATOM 3433 N N . GLU A 1 442 ? 49.799 -27.406 0.821 1.00 96.81 442 GLU A N 1
ATOM 3434 C CA . GLU A 1 442 ? 51.235 -27.117 0.807 1.00 96.81 442 GLU A CA 1
ATOM 3435 C C . GLU A 1 442 ? 51.580 -25.917 -0.085 1.00 96.81 442 GLU A C 1
ATOM 3437 O O . GLU A 1 442 ? 52.465 -25.134 0.257 1.00 96.81 442 GLU A O 1
ATOM 3442 N N . GLN A 1 443 ? 50.880 -25.756 -1.212 1.00 94.12 443 GLN A N 1
ATOM 3443 C CA . GLN A 1 443 ? 51.072 -24.626 -2.115 1.00 94.12 443 GLN A CA 1
ATOM 3444 C C . GLN A 1 443 ? 50.433 -23.351 -1.551 1.00 94.12 443 GLN A C 1
ATOM 3446 O O . GLN A 1 443 ? 51.095 -22.320 -1.523 1.00 94.12 443 GLN A O 1
ATOM 3451 N N . TRP A 1 444 ? 49.206 -23.418 -1.027 1.00 94.56 444 TRP A N 1
ATOM 3452 C CA . TRP A 1 444 ? 48.554 -22.292 -0.341 1.00 94.56 444 TRP A CA 1
ATOM 3453 C C . TRP A 1 444 ? 49.388 -21.774 0.846 1.00 94.56 444 TRP A C 1
ATOM 3455 O O . TRP A 1 444 ? 49.559 -20.566 1.022 1.00 94.56 444 TRP A O 1
ATOM 3465 N N . LEU A 1 445 ? 49.983 -22.692 1.614 1.00 95.50 445 LEU A N 1
ATOM 3466 C CA . LEU A 1 445 ? 50.933 -22.393 2.685 1.00 95.50 445 LEU A CA 1
ATOM 3467 C C . LEU A 1 445 ? 52.196 -21.694 2.147 1.00 95.50 445 LEU A C 1
ATOM 3469 O O . LEU A 1 445 ? 52.599 -20.656 2.670 1.00 95.50 445 LEU A O 1
ATOM 3473 N N . ALA A 1 446 ? 52.799 -22.219 1.074 1.00 94.50 446 ALA A N 1
ATOM 3474 C CA . ALA A 1 446 ? 53.978 -21.622 0.438 1.00 94.50 446 ALA A CA 1
ATOM 3475 C C . ALA A 1 446 ? 53.702 -20.249 -0.215 1.00 94.50 446 ALA A C 1
ATOM 3477 O O . ALA A 1 446 ? 54.604 -19.414 -0.295 1.00 94.50 446 ALA A O 1
ATOM 3478 N N . GLU A 1 447 ? 52.465 -19.997 -0.648 1.00 90.00 447 GLU A N 1
ATOM 3479 C CA . GLU A 1 447 ? 51.993 -18.730 -1.225 1.00 90.00 447 GLU A CA 1
ATOM 3480 C C . GLU A 1 447 ? 51.537 -17.703 -0.162 1.00 90.00 447 GLU A C 1
ATOM 3482 O O . GLU A 1 447 ? 51.128 -16.588 -0.506 1.00 90.00 447 GLU A O 1
ATOM 3487 N N . GLY A 1 448 ? 51.673 -18.035 1.129 1.00 94.50 448 GLY A N 1
ATOM 3488 C CA . GLY A 1 448 ? 51.496 -17.109 2.251 1.00 94.50 448 GLY A CA 1
ATOM 3489 C C . GLY A 1 448 ? 50.118 -17.135 2.915 1.00 94.50 448 GLY A C 1
ATOM 3490 O O . GLY A 1 448 ? 49.666 -16.090 3.378 1.00 94.50 448 GLY A O 1
ATOM 3491 N N . GLU A 1 449 ? 49.450 -18.294 2.944 1.00 95.00 449 GLU A N 1
ATOM 3492 C CA . GLU A 1 449 ? 48.213 -18.548 3.710 1.00 95.00 449 GLU A CA 1
ATOM 3493 C C . GLU A 1 449 ? 47.052 -17.578 3.393 1.00 95.00 449 GLU A C 1
ATOM 3495 O O . GLU A 1 449 ? 46.199 -17.279 4.234 1.00 95.00 449 GLU A O 1
ATOM 3500 N N . LYS A 1 450 ? 47.002 -17.046 2.165 1.00 93.69 450 LYS A N 1
ATOM 3501 C CA . LYS A 1 450 ? 46.092 -15.943 1.830 1.00 93.69 450 LYS A CA 1
ATOM 3502 C C . LYS A 1 450 ? 44.624 -16.337 1.996 1.00 93.69 450 LYS A C 1
ATOM 3504 O O . LYS A 1 450 ? 44.161 -17.371 1.507 1.00 93.69 450 LYS A O 1
ATOM 3509 N N . THR A 1 451 ? 43.861 -15.462 2.636 1.00 93.50 451 THR A N 1
ATOM 3510 C CA . THR A 1 451 ? 42.400 -15.553 2.735 1.00 93.50 451 THR A CA 1
ATOM 3511 C C . THR A 1 451 ? 41.725 -14.984 1.481 1.00 93.50 451 THR A C 1
ATOM 3513 O O . THR A 1 451 ? 42.326 -14.215 0.725 1.00 93.50 451 THR A O 1
ATOM 3516 N N . ALA A 1 452 ? 40.452 -15.329 1.254 1.00 92.81 452 ALA A N 1
ATOM 3517 C CA . ALA A 1 452 ? 39.684 -14.794 0.125 1.00 92.81 452 ALA A CA 1
ATOM 3518 C C . ALA A 1 452 ? 39.646 -13.246 0.086 1.00 92.81 452 ALA A C 1
ATOM 3520 O O . ALA A 1 452 ? 39.906 -12.696 -0.984 1.00 92.81 452 ALA A O 1
ATOM 3521 N N . PRO A 1 453 ? 39.457 -12.515 1.207 1.00 93.62 453 PRO A N 1
ATOM 3522 C CA . PRO A 1 453 ? 39.466 -11.048 1.190 1.00 93.62 453 PRO A CA 1
ATOM 3523 C C . PRO A 1 453 ? 40.842 -10.454 0.873 1.00 93.62 453 PRO A C 1
ATOM 3525 O O . PRO A 1 453 ? 40.926 -9.419 0.220 1.00 93.62 453 PRO A O 1
ATOM 3528 N N . GLN A 1 454 ? 41.935 -11.118 1.267 1.00 94.50 454 GLN A N 1
ATOM 3529 C CA . GLN A 1 454 ? 43.290 -10.688 0.899 1.00 94.50 454 GLN A CA 1
ATOM 3530 C C . GLN A 1 454 ? 43.538 -10.849 -0.607 1.00 94.50 454 GLN A C 1
ATOM 3532 O O . GLN A 1 454 ? 44.014 -9.910 -1.243 1.00 94.50 454 GLN A O 1
ATOM 3537 N N . ARG A 1 455 ? 43.146 -11.986 -1.208 1.00 94.81 455 ARG A N 1
ATOM 3538 C CA . ARG A 1 455 ? 43.207 -12.167 -2.673 1.00 94.81 455 ARG A CA 1
ATOM 3539 C C . ARG A 1 455 ? 42.304 -11.170 -3.410 1.00 94.81 455 ARG A C 1
ATOM 3541 O O . ARG A 1 455 ? 42.719 -10.608 -4.421 1.00 94.81 455 ARG A O 1
ATOM 3548 N N . ALA A 1 456 ? 41.117 -10.888 -2.872 1.00 95.31 456 ALA A N 1
ATOM 3549 C CA . ALA A 1 456 ? 40.204 -9.872 -3.390 1.00 95.31 456 ALA A CA 1
ATOM 3550 C C . ALA A 1 456 ? 40.815 -8.454 -3.348 1.00 95.31 456 ALA A C 1
ATOM 3552 O O . ALA A 1 456 ? 40.728 -7.725 -4.337 1.00 95.31 456 ALA A O 1
ATOM 3553 N N . ASN A 1 457 ? 41.493 -8.078 -2.252 1.00 95.31 457 ASN A N 1
ATOM 3554 C CA . ASN A 1 457 ? 42.207 -6.800 -2.137 1.00 95.31 457 ASN A CA 1
ATOM 3555 C C . ASN A 1 457 ? 43.356 -6.690 -3.153 1.00 95.31 457 ASN A C 1
ATOM 3557 O O . ASN A 1 457 ? 43.479 -5.672 -3.833 1.00 95.31 457 ASN A O 1
ATOM 3561 N N . GLU A 1 458 ? 44.179 -7.736 -3.290 1.00 94.56 458 GLU A N 1
ATOM 3562 C CA . GLU A 1 458 ? 45.277 -7.775 -4.267 1.00 94.56 458 GLU A CA 1
ATOM 3563 C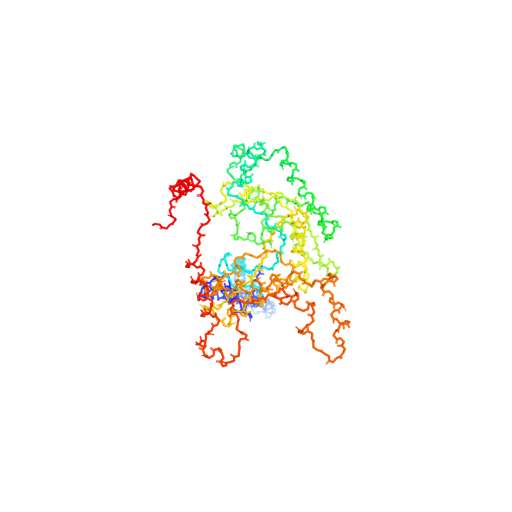 C . GLU A 1 458 ? 44.773 -7.640 -5.710 1.00 94.56 458 GLU A C 1
ATOM 3565 O O . GLU A 1 458 ? 45.384 -6.933 -6.514 1.00 94.56 458 GLU A O 1
ATOM 3570 N N . LEU A 1 459 ? 43.648 -8.283 -6.038 1.00 94.25 459 LEU A N 1
ATOM 3571 C CA . LEU A 1 459 ? 43.021 -8.181 -7.354 1.00 94.25 459 LEU A CA 1
ATOM 3572 C C . LEU A 1 459 ? 42.469 -6.769 -7.610 1.00 94.25 459 LEU A C 1
ATOM 3574 O O . LEU A 1 459 ? 42.737 -6.203 -8.669 1.00 94.25 459 LEU A O 1
ATOM 3578 N N . ALA A 1 460 ? 41.775 -6.176 -6.631 1.00 94.56 460 ALA A N 1
ATOM 3579 C CA . ALA A 1 460 ? 41.269 -4.805 -6.719 1.00 94.56 460 ALA A CA 1
ATOM 3580 C C . ALA A 1 460 ? 42.398 -3.784 -6.929 1.00 94.56 460 ALA A C 1
ATOM 3582 O O . ALA A 1 460 ? 42.307 -2.936 -7.816 1.00 94.56 460 ALA A O 1
ATOM 3583 N N . ARG A 1 461 ? 43.488 -3.887 -6.153 1.00 95.56 461 ARG A N 1
ATOM 3584 C CA . ARG A 1 461 ? 44.671 -3.024 -6.306 1.00 95.56 461 ARG A CA 1
ATOM 3585 C C . ARG A 1 461 ? 45.278 -3.153 -7.691 1.00 95.56 461 ARG A C 1
ATOM 3587 O O . ARG A 1 461 ? 45.469 -2.139 -8.349 1.00 95.56 461 ARG A O 1
ATOM 3594 N N . ARG A 1 462 ? 45.491 -4.385 -8.163 1.00 94.81 462 ARG A N 1
ATOM 3595 C CA . ARG A 1 462 ? 46.036 -4.644 -9.499 1.00 94.81 462 ARG A CA 1
ATOM 3596 C C . ARG A 1 462 ? 45.176 -4.011 -10.592 1.00 94.81 462 ARG A C 1
ATOM 3598 O O . ARG A 1 462 ? 45.729 -3.388 -11.485 1.00 94.81 462 ARG A O 1
ATOM 3605 N N . TRP A 1 463 ? 43.849 -4.136 -10.507 1.00 92.38 463 TRP A N 1
ATOM 3606 C CA . TRP A 1 463 ? 42.926 -3.520 -11.468 1.00 92.38 463 TRP A CA 1
ATOM 3607 C C . TRP A 1 463 ? 42.983 -1.989 -11.443 1.00 92.38 463 TRP A C 1
ATOM 3609 O O . TRP A 1 463 ? 42.957 -1.380 -12.506 1.00 92.38 463 TRP A O 1
ATOM 3619 N N . LEU A 1 464 ? 43.092 -1.370 -10.263 1.00 91.69 464 LEU A N 1
ATOM 3620 C CA . LEU A 1 464 ? 43.244 0.084 -10.125 1.00 91.69 464 LEU A CA 1
ATOM 3621 C C . LEU A 1 464 ? 44.606 0.579 -10.642 1.00 91.69 464 LEU A C 1
ATOM 3623 O O . LEU A 1 464 ? 44.670 1.614 -11.297 1.00 91.69 464 LEU A O 1
ATOM 3627 N N . GLU A 1 465 ? 45.682 -0.162 -10.377 1.00 94.62 465 GLU A N 1
ATOM 3628 C CA . GLU A 1 465 ? 47.049 0.142 -10.826 1.00 94.62 465 GLU A CA 1
ATOM 3629 C C . GLU A 1 465 ? 47.228 -0.033 -12.342 1.00 94.62 465 GLU A C 1
ATOM 3631 O O . GLU A 1 465 ? 48.021 0.686 -12.949 1.00 94.62 465 GLU A O 1
ATOM 3636 N N . SER A 1 466 ? 46.488 -0.960 -12.962 1.00 92.62 466 SER A N 1
ATOM 3637 C CA . SER A 1 466 ? 46.510 -1.217 -14.408 1.00 92.62 466 SER A CA 1
ATOM 3638 C C . SER A 1 466 ? 45.344 -0.580 -15.176 1.00 92.62 466 SER A C 1
ATOM 3640 O O . SER A 1 466 ? 45.115 -0.943 -16.330 1.00 92.62 466 SER A O 1
ATOM 3642 N N . TYR A 1 467 ? 44.558 0.305 -14.555 1.00 92.56 467 TYR A N 1
ATOM 3643 C CA . TYR A 1 467 ? 43.417 0.938 -15.216 1.00 92.56 467 TYR A CA 1
ATOM 3644 C C . TYR A 1 467 ? 43.873 2.036 -16.184 1.00 92.56 467 TYR A C 1
ATOM 3646 O O . TYR A 1 467 ? 44.342 3.099 -15.774 1.00 92.56 467 TYR A O 1
ATOM 3654 N N . GLU A 1 468 ? 43.656 1.808 -17.478 1.00 91.25 468 GLU A N 1
ATOM 3655 C CA . GLU A 1 468 ? 43.766 2.837 -18.509 1.00 91.25 468 GLU A CA 1
ATOM 3656 C C . GLU A 1 468 ? 42.380 3.425 -18.799 1.00 91.25 468 GLU A C 1
ATOM 3658 O O . GLU A 1 468 ? 41.443 2.711 -19.164 1.00 91.25 468 GLU A O 1
ATOM 3663 N N . ALA A 1 469 ? 42.234 4.742 -18.635 1.00 85.62 469 ALA A N 1
ATOM 3664 C CA . ALA A 1 469 ? 40.980 5.420 -18.937 1.00 85.62 469 ALA A CA 1
ATOM 3665 C C . ALA A 1 469 ? 40.677 5.350 -20.449 1.00 85.62 469 ALA A C 1
ATOM 3667 O O . ALA A 1 469 ? 41.562 5.644 -21.259 1.00 85.62 469 ALA A O 1
ATOM 3668 N N . PRO A 1 470 ? 39.439 5.009 -20.861 1.00 87.50 470 PRO A N 1
ATOM 3669 C CA . PRO A 1 470 ? 39.078 4.982 -22.272 1.00 87.50 470 PRO A CA 1
ATOM 3670 C C . PRO A 1 470 ? 39.184 6.386 -22.877 1.00 87.50 470 PRO A C 1
ATOM 3672 O O . PRO A 1 470 ? 38.834 7.377 -22.234 1.00 87.50 470 PRO A O 1
ATOM 3675 N N . HIS A 1 471 ? 39.637 6.472 -24.130 1.00 91.12 471 HIS A N 1
ATOM 3676 C CA . HIS A 1 471 ? 39.782 7.750 -24.826 1.00 91.12 471 HIS A CA 1
ATOM 3677 C C . HIS A 1 471 ? 38.442 8.500 -24.904 1.00 91.12 471 HIS A C 1
ATOM 3679 O O . HIS A 1 471 ? 37.512 8.071 -25.595 1.00 91.12 471 HIS A O 1
ATOM 3685 N N . LEU A 1 472 ? 38.388 9.666 -24.264 1.00 89.62 472 LEU A N 1
ATOM 3686 C CA . LEU A 1 472 ? 37.299 10.630 -24.361 1.00 89.62 472 LEU A CA 1
ATOM 3687 C C . LEU A 1 472 ? 37.782 11.844 -25.161 1.00 89.62 472 LEU A C 1
ATOM 3689 O O . LEU A 1 472 ? 38.876 12.351 -24.921 1.00 89.62 472 LEU A O 1
ATOM 3693 N N . ASP A 1 473 ? 36.974 12.307 -26.117 1.00 94.56 473 ASP A N 1
ATOM 3694 C CA . ASP A 1 473 ? 37.294 13.515 -26.882 1.00 94.56 473 ASP A CA 1
ATOM 3695 C C . ASP A 1 473 ? 37.391 14.731 -25.933 1.00 94.56 473 ASP A C 1
ATOM 3697 O O . ASP A 1 473 ? 36.446 14.966 -25.170 1.00 94.56 473 ASP A O 1
ATOM 3701 N N . PRO A 1 474 ? 38.482 15.524 -25.968 1.00 94.88 474 PRO A N 1
ATOM 3702 C CA . PRO A 1 474 ? 38.662 16.652 -25.053 1.00 94.88 474 PRO A CA 1
ATOM 3703 C C . PRO A 1 474 ? 37.532 17.688 -25.097 1.00 94.88 474 PRO A C 1
ATOM 3705 O O . PRO A 1 474 ? 37.228 18.301 -24.079 1.00 94.88 474 PRO A O 1
ATOM 3708 N N . SER A 1 475 ? 36.872 17.878 -26.245 1.00 93.38 475 SER A N 1
ATOM 3709 C CA . SER A 1 475 ? 35.731 18.797 -26.352 1.00 93.38 475 SER A CA 1
ATOM 3710 C C . SER A 1 475 ? 34.480 18.266 -25.646 1.00 93.38 475 SER A C 1
ATOM 3712 O O . SER A 1 475 ? 33.707 19.052 -25.098 1.00 93.38 475 SER A O 1
ATOM 3714 N N . ILE A 1 476 ? 34.303 16.940 -25.599 1.00 92.31 476 ILE A N 1
ATOM 3715 C CA . ILE A 1 476 ? 33.224 16.288 -24.848 1.00 92.31 476 ILE A CA 1
ATOM 3716 C C . ILE A 1 476 ? 33.521 16.350 -23.348 1.00 92.31 476 ILE A C 1
ATOM 3718 O O . ILE A 1 476 ? 32.625 16.670 -22.572 1.00 92.31 476 ILE A O 1
ATOM 3722 N N . ASP A 1 477 ? 34.766 16.099 -22.938 1.00 92.88 477 ASP A N 1
ATOM 3723 C CA . ASP A 1 477 ? 35.187 16.198 -21.535 1.00 92.88 477 ASP A CA 1
ATOM 3724 C C . ASP A 1 477 ? 35.007 17.625 -20.981 1.00 92.88 477 ASP A C 1
ATOM 3726 O O . ASP A 1 477 ? 34.383 17.818 -19.936 1.00 92.88 477 ASP A O 1
ATOM 3730 N N . GLU A 1 478 ? 35.434 18.655 -21.719 1.00 95.50 478 GLU A N 1
ATOM 3731 C CA . GLU A 1 478 ? 35.209 20.056 -21.331 1.00 95.50 478 GLU A CA 1
ATOM 3732 C C . GLU A 1 478 ? 33.719 20.442 -21.315 1.00 95.50 478 GLU A C 1
ATOM 3734 O O . GLU A 1 478 ? 33.273 21.128 -20.393 1.00 95.50 478 GLU A O 1
ATOM 3739 N N . ALA A 1 479 ? 32.906 19.947 -22.258 1.00 94.19 479 ALA A N 1
ATOM 3740 C CA . ALA A 1 479 ? 31.456 20.157 -22.229 1.00 94.19 479 ALA A CA 1
ATOM 3741 C C . ALA A 1 479 ? 30.782 19.474 -21.020 1.00 94.19 479 ALA A C 1
ATOM 3743 O O . ALA A 1 479 ? 29.860 20.037 -20.423 1.00 94.19 479 ALA A O 1
ATOM 3744 N N . LEU A 1 480 ? 31.248 18.284 -20.624 1.00 90.81 480 LEU A N 1
ATOM 3745 C CA . LEU A 1 480 ? 30.779 17.585 -19.425 1.00 90.81 480 LEU A CA 1
ATOM 3746 C C . LEU A 1 480 ? 31.186 18.332 -18.148 1.00 90.81 480 LEU A C 1
ATOM 3748 O O . LEU A 1 480 ? 30.347 18.517 -17.266 1.00 90.81 480 LEU A O 1
ATOM 3752 N N . LYS A 1 481 ? 32.429 18.820 -18.057 1.00 94.31 481 LYS A N 1
ATOM 3753 C CA . LYS A 1 481 ? 32.914 19.640 -16.933 1.00 94.31 481 LYS A CA 1
ATOM 3754 C C . LYS A 1 481 ? 32.115 20.935 -16.778 1.00 94.31 481 LYS A C 1
ATOM 3756 O O . LYS A 1 481 ? 31.665 21.233 -15.671 1.00 94.31 481 LYS A O 1
ATOM 3761 N N . ASP A 1 482 ? 31.882 21.669 -17.866 1.00 95.94 482 ASP A N 1
ATOM 3762 C CA . ASP A 1 482 ? 31.062 22.889 -17.873 1.00 95.94 482 ASP A CA 1
ATOM 3763 C C . ASP A 1 482 ? 29.607 22.604 -17.457 1.00 95.94 482 ASP A C 1
ATOM 3765 O O . ASP A 1 482 ? 29.047 23.315 -16.617 1.00 95.94 482 ASP A O 1
ATOM 3769 N N . PHE A 1 483 ? 29.008 21.515 -17.954 1.00 92.50 483 PHE A N 1
ATOM 3770 C CA . PHE A 1 483 ? 27.678 21.078 -17.522 1.00 92.50 483 PHE A CA 1
ATOM 3771 C C . PHE A 1 483 ? 27.630 20.748 -16.022 1.00 92.50 483 PHE A C 1
ATOM 3773 O O . PHE A 1 483 ? 26.723 21.211 -15.326 1.00 92.50 483 PHE A O 1
ATOM 3780 N N . ILE A 1 484 ? 28.607 19.993 -15.503 1.00 88.00 484 ILE A N 1
ATOM 3781 C CA . ILE A 1 484 ? 28.704 19.646 -14.076 1.00 88.00 484 ILE A CA 1
ATOM 3782 C C . ILE A 1 484 ? 28.861 20.913 -13.227 1.00 88.00 484 ILE A C 1
ATOM 3784 O O . ILE A 1 484 ? 28.156 21.066 -12.228 1.00 88.00 484 ILE A O 1
ATOM 3788 N N . ALA A 1 485 ? 29.734 21.842 -13.629 1.00 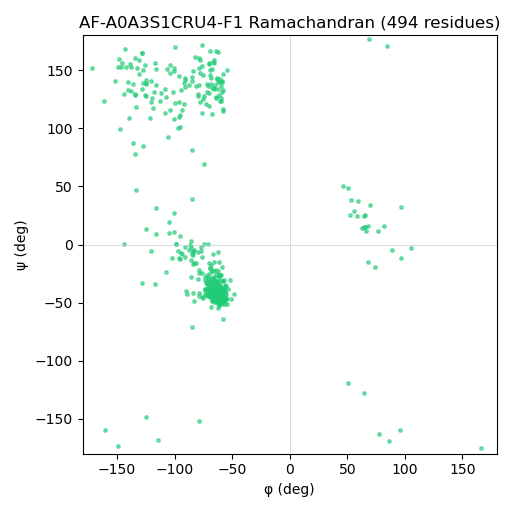91.62 485 ALA A N 1
ATOM 3789 C CA . ALA A 1 485 ? 29.950 23.106 -12.929 1.00 91.62 485 ALA A CA 1
ATOM 3790 C C . ALA A 1 485 ? 28.672 23.960 -12.887 1.00 91.62 485 ALA A C 1
ATOM 3792 O O . ALA A 1 485 ? 28.269 24.415 -11.815 1.00 91.62 485 ALA A O 1
ATOM 3793 N N . LYS A 1 486 ? 27.978 24.108 -14.024 1.00 90.31 486 LYS A N 1
ATOM 3794 C CA . LYS A 1 486 ? 26.689 24.814 -14.108 1.00 90.31 486 LYS A CA 1
ATOM 3795 C C . LYS A 1 486 ? 25.609 24.150 -13.260 1.00 90.31 486 LYS A C 1
ATOM 3797 O O . LYS A 1 486 ? 24.863 24.851 -12.581 1.00 90.31 486 LYS A O 1
ATOM 3802 N N . LYS A 1 487 ? 25.528 22.814 -13.258 1.00 83.00 487 LYS A N 1
ATOM 3803 C CA . LYS A 1 487 ? 24.546 22.081 -12.449 1.00 83.00 487 LYS A CA 1
ATOM 3804 C C . LYS A 1 487 ? 24.799 22.229 -10.953 1.00 83.00 487 LYS A C 1
ATOM 3806 O O . LYS A 1 487 ? 23.859 22.595 -10.252 1.00 83.00 487 LYS A O 1
ATOM 3811 N N . LYS A 1 488 ? 26.044 22.066 -10.489 1.00 78.56 488 LYS A N 1
ATOM 3812 C CA . LYS A 1 488 ? 26.420 22.341 -9.090 1.00 78.56 488 LYS A CA 1
ATOM 3813 C C . LYS A 1 488 ? 26.129 23.793 -8.699 1.00 78.56 488 LYS A C 1
ATOM 3815 O O . LYS A 1 488 ? 25.500 24.033 -7.681 1.00 78.56 488 LYS A O 1
ATOM 3820 N N . GLY A 1 489 ? 26.476 24.764 -9.546 1.00 84.31 489 GLY A N 1
ATOM 3821 C CA . GLY A 1 489 ? 26.148 26.175 -9.300 1.00 84.31 489 GLY A CA 1
ATOM 3822 C C . GLY A 1 489 ? 24.641 26.478 -9.249 1.00 84.31 489 GLY A C 1
ATOM 3823 O O . GLY A 1 489 ? 24.233 27.420 -8.577 1.00 84.31 489 GLY A O 1
ATOM 3824 N N . SER A 1 490 ? 23.806 25.683 -9.929 1.00 85.19 490 SER A N 1
ATOM 3825 C CA . SER A 1 490 ? 22.339 25.828 -9.921 1.00 85.19 490 SER A CA 1
ATOM 3826 C C . SER A 1 490 ? 21.629 25.144 -8.745 1.00 85.19 490 SER A C 1
ATOM 3828 O O . SER A 1 490 ? 20.421 25.315 -8.587 1.00 85.19 490 SER A O 1
ATOM 3830 N N . MET A 1 491 ? 22.353 24.354 -7.950 1.00 72.44 491 MET A N 1
ATOM 3831 C CA . MET A 1 491 ? 21.827 23.544 -6.850 1.00 72.44 491 MET A CA 1
ATOM 3832 C C . MET A 1 491 ? 22.765 23.693 -5.643 1.00 72.44 491 MET A C 1
ATOM 3834 O O . MET A 1 491 ? 23.697 22.899 -5.520 1.00 72.44 491 MET A O 1
ATOM 3838 N N . PRO A 1 492 ? 22.573 24.713 -4.780 1.00 69.19 492 PRO A N 1
ATOM 3839 C CA . PRO A 1 492 ? 23.375 24.849 -3.566 1.00 69.19 492 PRO A CA 1
ATOM 3840 C C . PRO A 1 492 ? 23.228 23.599 -2.688 1.00 69.19 492 PRO A C 1
ATOM 3842 O O . PRO A 1 492 ? 22.133 23.041 -2.586 1.00 69.19 492 PRO A O 1
ATOM 3845 N N . ASP A 1 493 ? 24.331 23.166 -2.074 1.00 64.44 493 ASP A N 1
ATOM 3846 C CA . ASP A 1 493 ? 24.357 21.962 -1.242 1.00 64.44 493 ASP A CA 1
ATOM 3847 C C . ASP A 1 493 ? 23.343 22.074 -0.093 1.00 64.44 493 ASP A C 1
ATOM 3849 O O . ASP A 1 493 ? 23.278 23.080 0.610 1.00 64.44 493 ASP A O 1
ATOM 3853 N N . ALA A 1 494 ? 22.556 21.015 0.122 1.00 58.97 494 ALA A N 1
ATOM 3854 C CA . ALA A 1 494 ? 21.465 20.996 1.103 1.00 58.97 494 ALA A CA 1
ATOM 3855 C C . ALA A 1 494 ? 21.930 20.988 2.578 1.00 58.97 494 ALA A C 1
ATOM 3857 O O . ALA A 1 494 ? 21.098 20.945 3.483 1.00 58.97 494 ALA A O 1
ATOM 3858 N N . PHE A 1 495 ? 23.245 21.008 2.814 1.00 48.03 495 PHE A N 1
ATOM 3859 C CA . PHE A 1 495 ? 23.882 20.931 4.126 1.00 48.03 495 PHE A CA 1
ATOM 3860 C C . PHE A 1 495 ? 24.989 21.993 4.246 1.00 48.03 495 PHE A C 1
ATOM 3862 O O . PHE A 1 495 ? 26.176 21.685 4.134 1.00 48.03 495 PHE A O 1
ATOM 3869 N N . THR A 1 496 ? 24.580 23.243 4.476 1.00 47.00 496 THR A N 1
ATOM 3870 C CA . THR A 1 496 ? 25.440 24.355 4.930 1.00 47.00 496 THR A CA 1
ATOM 3871 C C . THR A 1 496 ? 24.928 24.908 6.248 1.00 47.00 496 THR A C 1
ATOM 3873 O O . THR A 1 496 ? 23.714 25.216 6.275 1.00 47.00 496 THR A O 1
#

Sequence (496 aa):
MLDIKWIRDNPKALVEALVKRSWSAGEAQSMVDGLIASDEARREHVTELQTKQERRNAASKEIGNAMRSGDAALAEKLKAEVGEIKVFIQNGEARERELDKALTDALAVLPNVPFDDVPVGKDEHDNVVKHLVGKVPTRPNWVKEHFEIGEALGMMDFERAAKLSGSRFTVLKSGLARMERALGQFMLDLHTTEHGYEEVIPPLMVKDDVLFGTNQLPKFEEDLFFTPHGEGRLGLIPTAEVPLTNLVREEITAHEKLPLRYTALTPCFRSEAGSAGRDTRGMLRQHQFYKVELVSITDQESSLAEHERMTQCAEEVLKRLGLPFRTGGSLCASKVPDAQAAYESANTLNSTILAGTNFVLHSAGWLEGGLASCYEKFMMDIDQLGMTQKFSEGVDLSENGQAMDAIRQVGPGSHYLGCDHTQANFQTAFYRSNIADNNSYEQWLAEGEKTAPQRANELARRWLESYEAPHLDPSIDEALKDFIAKKKGSMPDAFT

Mean predicted aligned error: 14.12 Å